Protein AF-J9EXS8-F1 (afdb_monomer)

pLDDT: mean 84.72, std 12.6, range [29.72, 98.44]

Secondary structure (DSSP, 8-state):
--S-TTGGG----TT-TTS-TT-GGG-EETTT-PBP--TT----HHHHS--HHHHHHHHHSTTHHHHHHHHEE--TTSPPPPP--HHHHHHHHHHHHHHHHH----TTSHHHHHHHHHHHHHHHHHHHTTSS-HHHHHHHHHHHHHT----TTHHHHHHHHHHHHHHHGGG--HHHHHHHHHHHHHH--S-----S-TT-HHHHHHHHHHHHHHHHHHHHHGGGHHHHSPPPPHHHHHHHHHHHH--TTT-GGGG-TTT-HHHHHHHHHHHTT-HHHHIIIIIHHHHHHHH--TTGGG-EEE-GGG-EEE----PPPHHHHHTS-HHHHHHHHHHHHHHHHHTTSTTS-SPBPPHHHHHHHHHHHH-TT-HHHHHHHHHHHHHHHHHHHHHTTS-TTS-SHHHHHHHHHHHHHHHT-TT----S---

Foldseek 3Di:
DQDDPPLLVDEDQQPDPPPPLPDLSLAAEQVQCARDDDPDDPDDPSRVHRSLVRLLVLLQHQCSLVSPVSSYDADPVDDGRAAACLVSLLVLLVVLLVVLVVDPDACPPPVNLVRLLSSLLSLLSCPVVVNYDLVSNLVVNLVVLLVDPRQRCLLSVLLSVLLCCLVPVVPQDLVSLQSSLSSCCSRPVDQDDDPDDLPQLQVLLSLLSLLLSVLSVCVVCPPCCPVRYDDDDPNSVVSVCVLVCPACVNDVCLLVCVVRLNSLQNNLSSCLNPVVRNCRRHVVSQLCQFQNDPVQVVVWDQDPPRQTARDHAAARDVSSVSSHHLSSLVVLLCSLLVQLLCLLDPPDDSYRGHNRSLVNNLSSLPPSSNPCSVVSLVVSLVVLVVSVVVCVPPDCVVPCSSVVSNVSSVCCVPPRCPPPPDPPDDD

Nearest PDB structures (foldseek):
  7emf-assembly1_W  TM=8.533E-01  e=6.506E-13  Homo sapiens
  9dze-assembly1_S  TM=2.469E-01  e=1.056E-01  synthetic construct
  6xr1-assembly1_A  TM=2.643E-01  e=5.595E-01  synthetic construct
  8jau-assembly1_A  TM=2.584E-01  e=2.159E+00  Homo sapiens

Radius of gyration: 24.3 Å; Cα contacts (8 Å, |Δi|>4): 505; chains: 1; bounding box: 74×47×70 Å

Organism: Wuchereria bancrofti (NCBI:txid6293)

Solvent-accessible surface area (backbone atoms only — not comparable to full-atom values): 24145 Å² total; per-residue (Å²): 134,96,70,68,84,64,54,85,76,59,73,84,59,63,76,41,91,81,53,57,71,81,49,68,91,61,24,20,37,53,93,62,38,19,56,68,71,78,84,94,62,96,68,62,71,74,55,72,36,60,42,58,67,48,52,47,56,36,53,71,35,72,65,12,62,73,41,46,73,52,31,39,51,73,60,92,92,53,79,84,76,62,48,79,44,34,70,55,53,45,49,55,52,54,49,54,25,48,54,44,66,78,41,90,71,53,74,85,35,67,68,50,42,53,52,50,50,45,48,38,42,39,51,44,51,30,46,78,70,53,25,28,49,67,63,59,36,54,48,56,42,43,61,53,50,74,78,49,87,68,47,83,41,45,45,60,53,44,44,44,52,38,44,49,45,48,67,39,51,92,74,57,46,73,69,48,54,38,52,52,51,52,46,46,54,70,57,54,75,61,90,69,73,93,83,78,66,72,88,42,29,50,64,48,24,37,71,43,32,64,26,24,46,50,47,48,48,40,66,73,44,51,90,53,34,78,80,67,43,78,82,72,54,72,52,49,45,52,47,35,47,55,56,67,60,65,37,65,90,69,42,69,64,60,49,39,54,90,84,29,37,25,60,47,24,40,47,34,45,28,28,48,74,42,56,74,58,27,42,64,60,38,50,51,30,51,48,32,60,21,38,37,45,87,80,50,56,73,49,70,33,79,46,83,95,75,41,42,23,32,61,32,68,67,42,74,54,64,62,41,58,72,36,35,36,67,50,34,47,49,54,56,32,50,55,38,49,47,58,60,55,42,49,75,43,90,89,54,72,89,54,46,72,8,60,5,34,54,52,33,32,49,57,49,22,66,40,87,76,36,77,59,35,53,56,51,54,52,48,50,49,55,55,31,53,57,48,42,69,62,48,77,82,58,64,86,86,72,66,54,48,38,54,53,51,44,49,54,50,52,48,44,54,68,74,67,45,78,85,61,80,74,77,88,76,80,128

Sequence (427 aa):
MVTVIGRSWLYPIAAHISFPVSTPSWKLEVTTTRLHQRAHLPYKSELFAPQSSLLYTLLRQPRGKDTISYVMRQNTNLTPQRLQCDELLHMIILEAMSEMEKTDTRLDDPANQYQWMNITQTVTFSLLHGNASFSRLLKILYESLSETVYRKGRDELMWVILQYVAVYIDRVSNEEMVRVAEIYNLLYSDEQTWSGADTDPLLFVRFLVPAAIWIHFYKKLGNSHTEILPKPSESLWRQIQFLQERTADS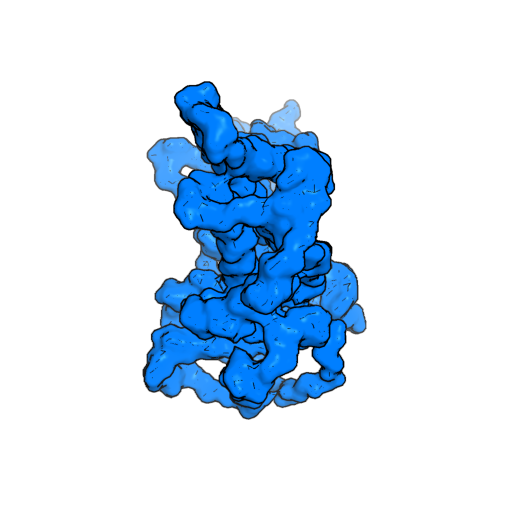DPNIQNVADHNAVLAAVANAYSSDMPNFQKLVLTAVDVFLDGSPEEMNTVWHLPHGIISYSKKTPLPLSLIDSLTFHARNHLFQLCLLKLTAMLSVQQAQKVPSPATIDTLVRLAVTTEFEYGVKQVLALLSSTLASVNKSTNLGPAQQDRSRDLLFVLCDILSYRFISYPFPVGSK

InterPro domains:
  IPR021629 Mediator complex, subunit Med23 [PF11573] (1-417)
  IPR021629 Mediator complex, subunit Med23 [PTHR12691] (1-418)

Structure (mmCIF, N/CA/C/O backbone):
data_AF-J9EXS8-F1
#
_entry.id   AF-J9EXS8-F1
#
loop_
_atom_site.group_PDB
_atom_site.id
_atom_site.type_symbol
_atom_site.label_atom_id
_atom_site.label_alt_id
_atom_site.label_comp_id
_atom_site.label_asym_id
_atom_site.label_entity_id
_atom_site.label_seq_id
_atom_site.pdbx_PDB_ins_code
_atom_site.Cartn_x
_atom_site.Cartn_y
_atom_site.Cartn_z
_atom_site.occupancy
_atom_site.B_iso_or_equiv
_atom_site.auth_seq_id
_atom_site.auth_comp_id
_atom_site.auth_asym_id
_atom_site.auth_atom_id
_atom_site.pdbx_PDB_model_num
ATOM 1 N N . MET A 1 1 ? -47.638 4.359 -1.151 1.00 52.53 1 MET A N 1
ATOM 2 C CA . MET A 1 1 ? -46.591 3.691 -0.348 1.00 52.53 1 MET A CA 1
ATOM 3 C C . MET A 1 1 ? -45.278 4.410 -0.633 1.00 52.53 1 MET A C 1
ATOM 5 O O . MET A 1 1 ? -44.813 4.341 -1.759 1.00 52.53 1 MET A O 1
ATOM 9 N N . VAL A 1 2 ? -44.783 5.241 0.294 1.00 67.50 2 VAL A N 1
ATOM 10 C CA . VAL A 1 2 ? -43.747 6.258 -0.016 1.00 67.50 2 VAL A CA 1
ATOM 11 C C . VAL A 1 2 ? -42.316 5.793 0.305 1.00 67.50 2 VAL A C 1
ATOM 13 O O . VAL A 1 2 ? -41.351 6.470 -0.034 1.00 67.50 2 VAL A O 1
ATOM 16 N N . THR A 1 3 ? -42.155 4.618 0.916 1.00 73.25 3 THR A N 1
ATOM 17 C CA . THR A 1 3 ? -40.849 4.059 1.288 1.00 73.25 3 THR A CA 1
ATOM 18 C C . THR A 1 3 ? -40.757 2.566 0.995 1.00 73.25 3 THR A C 1
ATOM 20 O O . THR A 1 3 ? -41.751 1.841 1.054 1.00 73.25 3 THR A O 1
ATOM 23 N N . VAL A 1 4 ? -39.543 2.112 0.675 1.00 82.00 4 VAL A N 1
ATOM 24 C CA . VAL A 1 4 ? -39.220 0.696 0.457 1.00 82.00 4 VAL A CA 1
ATOM 25 C C . VAL A 1 4 ? -39.200 -0.028 1.806 1.00 82.00 4 VAL A C 1
ATOM 27 O O . VAL A 1 4 ? -38.560 0.437 2.753 1.00 82.00 4 VAL A O 1
ATOM 30 N N . ILE A 1 5 ? -39.898 -1.162 1.902 1.00 84.50 5 ILE A N 1
ATOM 31 C CA . ILE A 1 5 ? -39.883 -2.009 3.103 1.00 84.50 5 ILE A CA 1
ATOM 32 C C . ILE A 1 5 ? -38.457 -2.517 3.337 1.00 84.50 5 ILE A C 1
ATOM 34 O O . ILE A 1 5 ? -37.804 -2.984 2.410 1.00 84.50 5 ILE A O 1
ATOM 38 N N . GLY A 1 6 ? -37.976 -2.410 4.578 1.00 84.19 6 GLY A N 1
ATOM 39 C CA . GLY A 1 6 ? -36.656 -2.911 4.961 1.00 84.19 6 GLY A CA 1
ATOM 40 C C . GLY A 1 6 ? -35.487 -2.132 4.357 1.00 84.19 6 GLY A C 1
ATOM 41 O O . GLY A 1 6 ? -34.387 -2.665 4.303 1.00 84.19 6 GLY A O 1
ATOM 42 N N . ARG A 1 7 ? -35.691 -0.883 3.904 1.00 84.81 7 ARG A N 1
ATOM 43 C CA . ARG A 1 7 ? -34.660 -0.096 3.205 1.00 84.81 7 ARG A CA 1
ATOM 44 C C . ARG A 1 7 ? -33.304 -0.086 3.920 1.00 84.81 7 ARG A C 1
ATOM 46 O O . ARG A 1 7 ? -32.302 -0.232 3.229 1.00 84.81 7 ARG A O 1
ATOM 53 N N . SER A 1 8 ? -33.259 0.057 5.243 1.00 85.00 8 SER A N 1
ATOM 54 C CA . SER A 1 8 ? -32.012 0.095 6.030 1.00 85.00 8 SER A CA 1
ATOM 55 C C . SER A 1 8 ? -31.225 -1.230 6.031 1.00 85.00 8 SER A C 1
ATOM 57 O O . SER A 1 8 ? -30.049 -1.244 6.383 1.00 85.00 8 SER A O 1
ATOM 59 N N . TRP A 1 9 ? -31.858 -2.325 5.600 1.00 86.12 9 TRP A N 1
ATOM 60 C CA . TRP A 1 9 ? -31.307 -3.685 5.528 1.00 86.12 9 TRP A CA 1
ATOM 61 C C . TRP A 1 9 ? -31.034 -4.148 4.094 1.00 86.12 9 TRP A C 1
ATOM 63 O O . TRP A 1 9 ? -30.644 -5.289 3.863 1.00 86.12 9 TRP A O 1
ATOM 73 N N . LEU A 1 10 ? -31.269 -3.276 3.111 1.00 87.94 10 LEU A N 1
ATOM 74 C CA . LEU A 1 10 ? -30.882 -3.522 1.731 1.00 87.94 10 LEU A CA 1
ATOM 75 C C . LEU A 1 10 ? -29.469 -2.989 1.529 1.00 87.94 10 LEU A C 1
ATOM 77 O O . LEU A 1 10 ? -29.200 -1.830 1.852 1.00 87.94 10 LEU A O 1
ATOM 81 N N . TYR A 1 11 ? -28.601 -3.805 0.936 1.00 86.56 11 TYR A N 1
ATOM 82 C CA . TYR A 1 11 ? -27.219 -3.445 0.638 1.00 86.56 11 TYR A CA 1
ATOM 83 C C . TYR A 1 11 ? -26.944 -3.614 -0.853 1.00 86.56 11 TYR A C 1
ATOM 85 O O . TYR A 1 11 ? -27.383 -4.600 -1.449 1.00 86.56 11 TYR A O 1
ATOM 93 N N . PRO A 1 12 ? -26.239 -2.666 -1.482 1.00 85.19 12 PRO A N 1
ATOM 94 C CA . PRO A 1 12 ? -25.846 -2.815 -2.866 1.00 85.19 12 PRO A CA 1
ATOM 95 C C . PRO A 1 12 ? -24.613 -3.715 -3.000 1.00 85.19 12 PRO A C 1
ATOM 97 O O . PRO A 1 12 ? -23.860 -3.921 -2.047 1.00 85.19 12 PRO A O 1
ATOM 100 N N . ILE A 1 13 ? -24.386 -4.192 -4.223 1.00 84.56 13 ILE A N 1
ATOM 101 C CA . ILE A 1 13 ? -23.137 -4.839 -4.629 1.00 84.56 13 ILE A CA 1
ATOM 102 C C . ILE A 1 13 ? -22.303 -3.783 -5.359 1.00 84.56 13 ILE A C 1
ATOM 104 O O . ILE A 1 13 ? -22.636 -3.403 -6.481 1.00 84.56 13 ILE A O 1
ATOM 108 N N . ALA A 1 14 ? -21.240 -3.297 -4.719 1.00 78.88 14 ALA A N 1
ATOM 109 C CA . ALA A 1 14 ? -20.459 -2.141 -5.160 1.00 78.88 14 ALA A CA 1
ATOM 110 C C . ALA A 1 14 ? -19.878 -2.284 -6.576 1.00 78.88 14 ALA A C 1
ATOM 112 O O . ALA A 1 14 ? -19.918 -1.342 -7.361 1.00 78.88 14 ALA A O 1
ATOM 113 N N . ALA A 1 15 ? -19.372 -3.471 -6.914 1.00 72.62 15 ALA A N 1
ATOM 114 C CA . ALA A 1 15 ? -18.732 -3.749 -8.200 1.00 72.62 15 ALA A CA 1
ATOM 115 C C . ALA A 1 15 ? -19.709 -4.188 -9.310 1.00 72.62 15 ALA A C 1
ATOM 117 O O . ALA A 1 15 ? -19.275 -4.524 -10.413 1.00 72.62 15 ALA A O 1
ATOM 118 N N . HIS A 1 16 ? -21.017 -4.240 -9.041 1.00 75.38 16 HIS A N 1
ATOM 119 C CA . HIS A 1 16 ? -21.986 -4.721 -10.020 1.00 75.38 16 HIS A CA 1
ATOM 120 C C . HIS A 1 16 ? -22.267 -3.655 -11.087 1.00 75.38 16 HIS A C 1
ATOM 122 O O . HIS A 1 16 ? -22.577 -2.514 -10.757 1.00 75.38 16 HIS A O 1
ATOM 128 N N . ILE A 1 17 ? -22.247 -4.031 -12.371 1.00 68.31 17 ILE A N 1
ATOM 129 C CA . ILE A 1 17 ? -22.489 -3.115 -13.507 1.00 68.31 17 ILE A CA 1
ATOM 130 C C . ILE A 1 17 ? -23.833 -2.379 -13.424 1.00 68.31 17 ILE A C 1
ATOM 132 O O . ILE A 1 17 ? -23.978 -1.266 -13.920 1.00 68.31 17 ILE A O 1
ATOM 136 N N . SER A 1 18 ? -24.823 -3.000 -12.782 1.00 66.69 18 SER A N 1
ATOM 137 C CA . SER A 1 18 ? -26.149 -2.420 -12.578 1.00 66.69 18 SER A CA 1
ATOM 138 C C . SER A 1 18 ? -26.272 -1.656 -11.268 1.00 66.69 18 SER A C 1
ATOM 140 O O . SER A 1 18 ? -27.392 -1.278 -10.956 1.00 66.69 18 SER A O 1
ATOM 142 N N . PHE A 1 19 ? -25.200 -1.465 -10.486 1.00 69.62 19 PHE A N 1
ATOM 143 C CA . PHE A 1 19 ? -25.187 -0.514 -9.375 1.00 69.62 19 PHE A CA 1
ATOM 144 C C . PHE A 1 19 ? -25.116 0.888 -9.982 1.00 69.62 19 PHE A C 1
ATOM 146 O O . PHE A 1 19 ? -24.036 1.359 -10.347 1.00 69.62 19 PHE A O 1
ATOM 153 N N . PRO A 1 20 ? -26.257 1.569 -10.185 1.00 59.59 20 PRO A N 1
ATOM 154 C CA . PRO A 1 20 ? -26.256 2.794 -10.943 1.00 59.59 20 PRO A CA 1
ATOM 155 C C . PRO A 1 20 ? -25.785 3.859 -9.969 1.00 59.59 20 PRO A C 1
ATOM 157 O O . PRO A 1 20 ? -26.503 4.228 -9.037 1.00 59.59 20 PRO A O 1
ATOM 160 N N . VAL A 1 21 ? -24.581 4.357 -10.219 1.00 60.03 21 VAL A N 1
ATOM 161 C CA . VAL A 1 21 ? -23.970 5.536 -9.596 1.00 60.03 21 VAL A CA 1
ATOM 162 C C . VAL A 1 21 ? -24.960 6.709 -9.439 1.00 60.03 21 VAL A C 1
ATOM 164 O O . VAL A 1 21 ? -24.876 7.504 -8.503 1.00 60.03 21 VAL A O 1
ATOM 167 N N . SER A 1 22 ? -25.937 6.800 -10.343 1.00 59.66 22 SER A N 1
ATOM 168 C CA . SER A 1 22 ? -26.984 7.820 -10.394 1.00 59.66 22 SER A CA 1
ATOM 169 C C . SER A 1 22 ? -28.232 7.527 -9.549 1.00 59.66 22 SER A C 1
ATOM 171 O O . SER A 1 22 ? -29.135 8.364 -9.509 1.00 59.66 22 SER A O 1
ATOM 173 N N . THR A 1 23 ? -28.328 6.383 -8.863 1.00 67.81 23 THR A N 1
ATOM 174 C CA . THR A 1 23 ? -29.556 6.016 -8.140 1.00 67.81 23 THR A CA 1
ATOM 175 C C . THR A 1 23 ? -29.690 6.825 -6.851 1.00 67.81 23 THR A C 1
ATOM 177 O O . THR A 1 23 ? -28.889 6.646 -5.929 1.00 67.81 23 THR A O 1
ATOM 180 N N . PRO A 1 24 ? -30.735 7.661 -6.706 1.00 71.44 24 PRO A N 1
ATOM 181 C CA . PRO A 1 24 ? -30.912 8.497 -5.519 1.00 71.44 24 PRO A CA 1
ATOM 182 C C . PRO A 1 24 ? -31.185 7.667 -4.260 1.00 71.44 24 PRO A C 1
ATOM 184 O O . PRO A 1 24 ? -30.954 8.140 -3.152 1.00 71.44 24 PRO A O 1
ATOM 187 N N . SER A 1 25 ? -31.638 6.420 -4.423 1.00 77.69 25 SER A N 1
ATOM 188 C CA . SER A 1 25 ? -32.016 5.520 -3.335 1.00 77.69 25 SER A CA 1
ATOM 189 C C . SER A 1 25 ? -30.903 5.298 -2.320 1.00 77.69 25 SER A C 1
ATOM 191 O O . SER A 1 25 ? -31.231 5.064 -1.164 1.00 77.69 25 SER A O 1
ATOM 193 N N . TRP A 1 26 ? -29.628 5.375 -2.721 1.00 83.12 26 TRP A N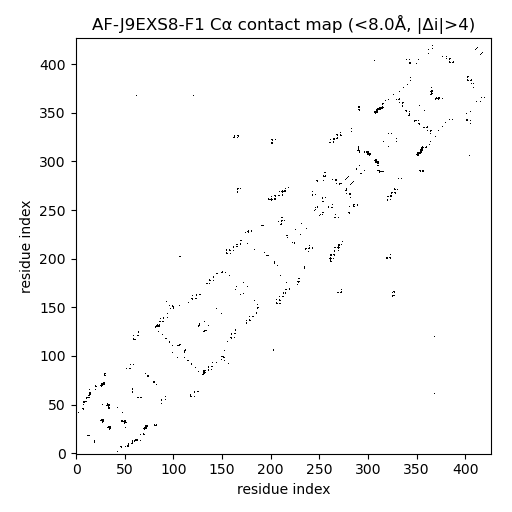 1
ATOM 194 C CA . TRP A 1 26 ? -28.455 5.137 -1.868 1.00 83.12 26 TRP A CA 1
ATOM 195 C C . TRP A 1 26 ? -27.815 6.411 -1.317 1.00 83.12 26 TRP A C 1
ATOM 197 O O . TRP A 1 26 ? -26.837 6.313 -0.589 1.00 83.12 26 TRP A O 1
ATOM 207 N N . LYS A 1 27 ? -28.345 7.597 -1.638 1.00 87.50 27 LYS A N 1
ATOM 208 C CA . LYS A 1 27 ? -27.714 8.861 -1.253 1.00 87.50 27 LYS A CA 1
ATOM 209 C C . LYS A 1 27 ? -27.822 9.117 0.251 1.00 87.50 27 LYS A C 1
ATOM 211 O O . LYS A 1 27 ? -28.923 9.139 0.807 1.00 87.50 27 LYS A O 1
ATOM 216 N N . LEU A 1 28 ? -26.675 9.366 0.874 1.00 88.94 28 LEU A N 1
ATOM 217 C CA . LEU A 1 28 ? -26.533 9.743 2.275 1.00 88.94 28 LEU A CA 1
ATOM 218 C C . LEU A 1 28 ? -26.080 11.197 2.401 1.00 88.94 28 LEU A C 1
ATOM 220 O O . LEU A 1 28 ? -25.254 11.669 1.621 1.00 88.94 28 LEU A O 1
ATOM 224 N N . GLU A 1 29 ? -26.596 11.900 3.403 1.00 88.25 29 GLU A N 1
ATOM 225 C CA . GLU A 1 29 ? -26.088 13.221 3.786 1.00 88.25 29 GLU A CA 1
ATOM 226 C C . GLU A 1 29 ? -24.730 13.071 4.483 1.00 88.25 29 GLU A C 1
ATOM 228 O O . GLU A 1 29 ? -24.632 12.328 5.456 1.00 88.25 29 GLU A O 1
ATOM 233 N N . VAL A 1 30 ? -23.688 13.776 4.030 1.00 86.31 30 VAL A N 1
ATOM 234 C CA . VAL A 1 30 ? -22.303 13.548 4.503 1.00 86.31 30 VAL A CA 1
ATOM 235 C C . VAL A 1 30 ? -22.144 13.763 6.010 1.00 86.31 30 VAL A C 1
ATOM 237 O O . VAL A 1 30 ? -21.474 12.978 6.672 1.00 86.31 30 VAL A O 1
ATOM 240 N N . THR A 1 31 ? -22.785 14.790 6.571 1.00 84.06 31 THR A N 1
ATOM 241 C CA . THR A 1 31 ? -22.640 15.149 7.993 1.00 84.06 31 THR A CA 1
ATOM 242 C C . THR A 1 31 ? -23.355 14.195 8.941 1.00 84.06 31 THR A C 1
ATOM 244 O O . THR A 1 31 ? -22.882 13.957 10.045 1.00 84.06 31 THR A O 1
ATOM 247 N N . THR A 1 32 ? -24.510 13.666 8.539 1.00 87.62 32 THR A N 1
ATOM 248 C CA . THR A 1 32 ? -25.347 12.831 9.417 1.00 87.62 32 THR A CA 1
ATOM 249 C C . THR A 1 32 ? -25.306 11.355 9.050 1.00 87.62 32 THR A C 1
ATOM 251 O O . THR A 1 32 ? -25.743 10.521 9.839 1.00 87.62 32 THR A O 1
ATOM 254 N N . THR A 1 33 ? -24.811 11.022 7.856 1.00 89.44 33 THR A N 1
ATOM 255 C CA . THR A 1 33 ? -24.852 9.696 7.218 1.00 89.44 33 THR A CA 1
ATOM 256 C C . THR A 1 33 ? -26.260 9.093 7.126 1.00 89.44 33 THR A C 1
ATOM 258 O O . THR A 1 33 ? -26.433 7.880 7.022 1.00 89.44 33 THR A O 1
ATOM 261 N N . ARG A 1 34 ? -27.297 9.937 7.164 1.00 89.31 34 ARG A N 1
ATOM 262 C CA . ARG A 1 34 ? -28.707 9.533 7.058 1.00 89.31 34 ARG A CA 1
ATOM 263 C C . ARG A 1 34 ? -29.135 9.460 5.601 1.00 89.31 34 ARG A C 1
ATOM 265 O O . ARG A 1 34 ? -28.599 10.185 4.762 1.00 89.31 34 ARG A O 1
ATOM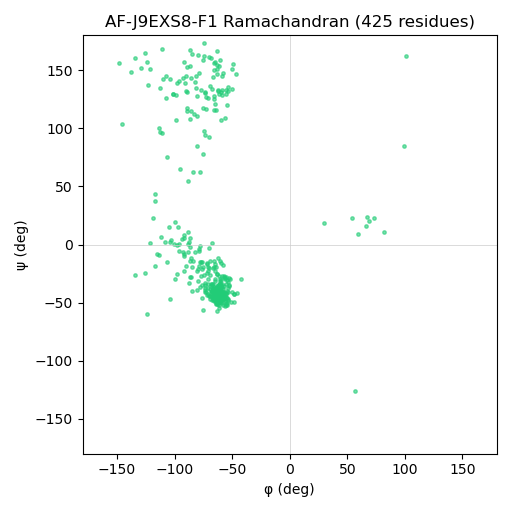 272 N N . LEU A 1 35 ? -30.142 8.633 5.314 1.00 87.00 35 LEU A N 1
ATOM 273 C CA . LEU A 1 35 ? -30.766 8.593 3.990 1.00 87.00 35 LEU A CA 1
ATOM 274 C C . LEU A 1 35 ? -31.350 9.957 3.640 1.00 87.00 35 LEU A C 1
ATOM 276 O O . LEU A 1 35 ? -32.114 10.531 4.419 1.00 87.00 35 LEU A O 1
ATOM 280 N N . HIS A 1 36 ? -31.037 10.438 2.440 1.00 82.38 36 HIS A N 1
ATOM 281 C CA . HIS A 1 36 ? -31.681 11.626 1.911 1.00 82.38 36 HIS A CA 1
ATOM 282 C C . HIS A 1 36 ? -33.174 11.352 1.672 1.00 82.38 36 HIS A C 1
ATOM 284 O O . HIS A 1 36 ? -33.547 10.388 1.001 1.00 82.38 36 HIS A O 1
ATOM 290 N N . GLN A 1 37 ? -34.037 12.209 2.214 1.00 76.25 37 GLN A N 1
ATOM 291 C CA . GLN A 1 37 ? -35.491 12.058 2.156 1.00 76.25 37 GLN A CA 1
ATOM 292 C C . GLN A 1 37 ? -36.162 13.335 1.664 1.00 76.25 37 GLN A C 1
ATOM 294 O O . GLN A 1 37 ? -35.679 14.443 1.894 1.00 76.25 37 GLN A O 1
ATOM 299 N N . ARG A 1 38 ? -37.332 13.181 1.033 1.00 71.94 38 ARG A N 1
ATOM 300 C CA . ARG A 1 38 ? -38.216 14.314 0.726 1.00 71.94 38 ARG A CA 1
ATOM 301 C C . ARG A 1 38 ? -38.879 14.791 2.017 1.00 71.94 38 ARG A C 1
ATOM 303 O O . ARG A 1 38 ? -39.406 13.963 2.756 1.00 71.94 38 ARG A O 1
ATOM 310 N N . ALA A 1 39 ? -38.847 16.094 2.280 1.00 67.12 39 ALA A N 1
ATOM 311 C CA . ALA A 1 39 ? -39.331 16.678 3.529 1.00 67.12 39 ALA A CA 1
ATOM 312 C C . ALA A 1 39 ? -40.841 16.434 3.776 1.00 67.12 39 ALA A C 1
ATOM 314 O O . ALA A 1 39 ? -41.617 16.303 2.832 1.00 67.12 39 ALA A O 1
ATOM 315 N N . HIS A 1 40 ? -41.235 16.429 5.059 1.00 70.12 40 HIS A N 1
ATOM 316 C CA . HIS A 1 40 ? -42.623 16.465 5.565 1.00 70.12 40 HIS A CA 1
ATOM 317 C C . HIS A 1 40 ? -43.493 15.204 5.435 1.00 70.12 40 HIS A C 1
ATOM 319 O O . HIS A 1 40 ? -44.717 15.299 5.504 1.00 70.12 40 HIS A O 1
ATOM 325 N N . LEU A 1 41 ? -42.897 14.015 5.322 1.00 78.94 41 LEU A N 1
ATOM 326 C CA . LEU A 1 41 ? -43.647 12.760 5.439 1.00 78.94 41 LEU A CA 1
ATOM 327 C C . LEU A 1 41 ? -43.344 12.047 6.768 1.00 78.94 41 LEU A C 1
ATOM 329 O O . LEU A 1 41 ? -42.209 12.109 7.246 1.00 78.94 41 LEU A O 1
ATOM 333 N N . PRO A 1 42 ? -44.333 11.362 7.372 1.00 80.12 42 PRO A N 1
ATOM 334 C CA . PRO A 1 42 ? -44.145 10.603 8.605 1.00 80.12 42 PRO A CA 1
ATOM 335 C C . PRO A 1 42 ? -43.400 9.292 8.310 1.00 80.12 42 PRO A C 1
ATOM 337 O O . PRO A 1 42 ? -43.992 8.220 8.180 1.00 80.12 42 PRO A O 1
ATOM 340 N N . TYR A 1 43 ? -42.084 9.385 8.139 1.00 81.69 43 TYR A N 1
ATOM 341 C CA . TYR A 1 43 ? -41.224 8.227 7.917 1.00 81.69 43 TYR A CA 1
ATOM 342 C C . TYR A 1 43 ? -40.988 7.434 9.207 1.00 81.69 43 TYR A C 1
ATOM 344 O O . TYR A 1 43 ? -41.099 7.955 10.316 1.00 81.69 43 TYR A O 1
ATOM 352 N N . LYS A 1 44 ? -40.611 6.160 9.059 1.00 83.56 44 LYS A N 1
ATOM 353 C CA . LYS A 1 44 ? -40.149 5.338 10.185 1.00 83.56 44 LYS A CA 1
ATOM 354 C C . LYS A 1 44 ? -38.862 5.918 10.785 1.00 83.56 44 LYS A C 1
ATOM 356 O O . LYS A 1 44 ? -38.009 6.409 10.046 1.00 83.56 44 LYS A O 1
ATOM 361 N N . SER A 1 45 ? -38.694 5.778 12.101 1.00 85.44 45 SER A N 1
ATOM 362 C CA . SER A 1 45 ? -37.510 6.232 12.851 1.00 85.44 45 SER A CA 1
ATOM 363 C C . SER A 1 45 ? -36.191 5.695 12.283 1.00 85.44 45 SER A C 1
ATOM 365 O O . SER A 1 45 ? -35.217 6.438 12.203 1.00 85.44 45 SER A O 1
ATOM 367 N N . GLU A 1 46 ? -36.180 4.448 11.803 1.00 84.75 46 GLU A N 1
ATOM 368 C CA . GLU A 1 46 ? -35.024 3.793 11.166 1.00 84.75 46 GLU A CA 1
ATOM 369 C C . GLU A 1 46 ? -34.436 4.584 9.990 1.00 84.75 46 GLU A C 1
ATOM 371 O O . GLU A 1 46 ? -33.238 4.512 9.726 1.00 84.75 46 GLU A O 1
ATOM 376 N N . LEU A 1 47 ? -35.265 5.345 9.271 1.00 82.25 47 LEU A N 1
ATOM 377 C CA . LEU A 1 47 ? -34.823 6.129 8.121 1.00 82.25 47 LEU A CA 1
ATOM 378 C C . LEU A 1 47 ? -34.147 7.443 8.554 1.00 82.25 47 LEU A C 1
ATOM 380 O O . LEU A 1 47 ? -33.367 8.015 7.794 1.00 82.25 47 LEU A O 1
ATOM 384 N N . PHE A 1 48 ? -34.414 7.912 9.777 1.00 84.62 48 PHE A N 1
ATOM 385 C CA . PHE A 1 48 ? -33.747 9.065 10.389 1.00 84.62 48 PHE A CA 1
ATOM 386 C C . PHE A 1 48 ? -32.465 8.688 11.141 1.00 84.62 48 PHE A C 1
ATOM 388 O O . PHE A 1 48 ? -31.747 9.580 11.593 1.00 84.62 48 PHE A O 1
ATOM 395 N N . ALA A 1 49 ? -32.164 7.396 11.280 1.00 89.00 49 ALA A N 1
ATOM 396 C CA . ALA A 1 49 ? -30.927 6.932 11.887 1.00 89.00 49 ALA A CA 1
ATOM 397 C C . ALA A 1 49 ? -29.742 7.025 10.898 1.00 89.00 49 ALA A C 1
ATOM 399 O O . ALA A 1 49 ? -29.934 6.859 9.684 1.00 89.00 49 ALA A O 1
ATOM 400 N N . PRO A 1 50 ? -28.515 7.278 11.391 1.00 90.56 50 PRO A N 1
ATOM 401 C CA . PRO A 1 50 ? -27.285 7.078 10.625 1.00 90.56 50 PRO A CA 1
ATOM 402 C C . PRO A 1 50 ? -27.240 5.684 9.986 1.00 90.56 50 PRO A C 1
ATOM 404 O O . PRO A 1 50 ? -27.534 4.685 10.641 1.00 90.56 50 PRO A O 1
ATOM 407 N N . GLN A 1 51 ? -26.876 5.597 8.707 1.00 91.25 51 GLN A N 1
ATOM 408 C CA . GLN A 1 51 ? -26.838 4.332 7.964 1.00 91.25 51 GLN A CA 1
ATOM 409 C C . GLN A 1 51 ? -25.479 3.634 8.100 1.00 91.25 51 GLN A C 1
ATOM 411 O O . GLN A 1 51 ? -24.831 3.297 7.105 1.00 91.25 51 GLN A O 1
ATOM 416 N N . SER A 1 52 ? -25.045 3.408 9.340 1.00 90.50 52 SER A N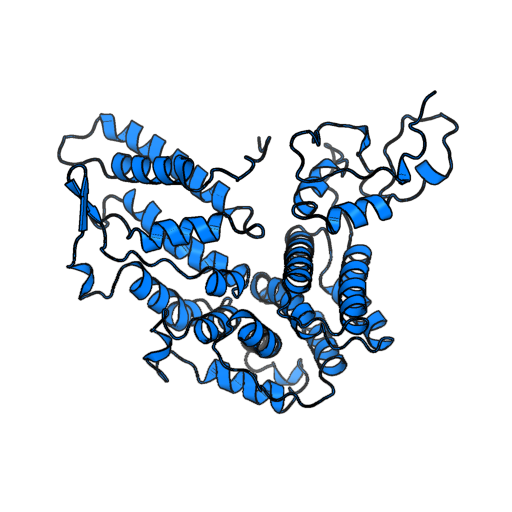 1
ATOM 417 C CA . SER A 1 52 ? -23.732 2.828 9.642 1.00 90.50 52 SER A CA 1
ATOM 418 C C . SER A 1 52 ? -23.567 1.429 9.051 1.00 90.50 52 SER A C 1
ATOM 420 O O . SER A 1 52 ? -22.520 1.144 8.483 1.00 90.50 52 SER A O 1
ATOM 422 N N . SER A 1 53 ? -24.608 0.585 9.087 1.00 91.00 53 SER A N 1
ATOM 423 C CA . SER A 1 53 ? -24.565 -0.763 8.495 1.00 91.00 53 SER A CA 1
ATOM 424 C C . SER A 1 53 ? -24.338 -0.726 6.985 1.00 91.00 53 SER A C 1
ATOM 426 O O . SER A 1 53 ? -23.548 -1.505 6.471 1.00 91.00 53 SER A O 1
ATOM 428 N N . LEU A 1 54 ? -24.974 0.209 6.270 1.00 90.50 54 LEU A N 1
ATOM 429 C CA . LEU A 1 54 ? -24.762 0.372 4.830 1.00 90.50 54 LEU A CA 1
ATOM 430 C C . LEU A 1 54 ? -23.315 0.773 4.527 1.00 90.50 54 LEU A C 1
ATOM 432 O O . LEU A 1 54 ? -22.687 0.177 3.655 1.00 90.50 54 LEU A O 1
ATOM 436 N N . LEU A 1 55 ? -22.789 1.768 5.245 1.00 91.19 55 LEU A N 1
ATOM 437 C CA . LEU A 1 55 ? -21.410 2.226 5.069 1.00 91.19 55 LEU A CA 1
ATOM 438 C C . LEU A 1 55 ? -20.397 1.138 5.420 1.00 91.19 55 LEU A C 1
ATOM 440 O O . LEU A 1 55 ? -19.454 0.922 4.668 1.00 91.19 55 LEU A O 1
ATOM 444 N N . TYR A 1 56 ? -20.625 0.425 6.518 1.00 92.50 56 TYR A N 1
ATOM 445 C CA . TYR A 1 56 ? -19.822 -0.715 6.937 1.00 92.50 56 TYR A CA 1
ATOM 446 C C . TYR A 1 56 ? -19.807 -1.814 5.863 1.00 92.50 56 TYR A C 1
ATOM 448 O O . TYR A 1 56 ? -18.735 -2.241 5.435 1.00 92.50 56 TYR A O 1
ATOM 456 N N . THR A 1 57 ? -20.976 -2.226 5.358 1.00 91.25 57 THR A N 1
ATOM 457 C CA . THR A 1 57 ? -21.071 -3.255 4.313 1.00 91.25 57 THR A CA 1
ATOM 458 C C . THR A 1 57 ? -20.381 -2.816 3.026 1.00 91.25 57 THR A C 1
ATOM 460 O O . THR A 1 57 ? -19.692 -3.621 2.409 1.00 91.25 57 THR A O 1
ATOM 463 N N . LEU A 1 58 ? -20.521 -1.548 2.632 1.00 89.88 58 LEU A N 1
ATOM 464 C CA . LEU A 1 58 ? -19.821 -0.998 1.472 1.00 89.88 58 LEU A CA 1
ATOM 465 C C . LEU A 1 58 ? -18.306 -1.022 1.670 1.00 89.88 58 LEU A C 1
ATOM 467 O O . LEU A 1 58 ? -17.606 -1.559 0.825 1.00 89.88 58 LEU A O 1
ATOM 471 N N . LEU A 1 59 ? -17.793 -0.499 2.785 1.00 91.44 59 LEU A N 1
ATOM 472 C CA . LEU A 1 59 ? -16.354 -0.470 3.075 1.00 91.44 59 LEU A CA 1
ATOM 473 C C . LEU A 1 59 ? -15.732 -1.874 3.120 1.00 91.44 59 LEU A C 1
ATOM 475 O O . LEU A 1 59 ? -14.576 -2.044 2.752 1.00 91.44 59 LEU A O 1
ATOM 479 N N . ARG A 1 60 ? -16.495 -2.895 3.524 1.00 90.88 60 ARG A N 1
ATOM 480 C CA . ARG A 1 60 ? -16.034 -4.291 3.525 1.00 90.88 60 ARG A CA 1
ATOM 481 C C . ARG A 1 60 ? -16.046 -4.968 2.159 1.00 90.88 60 ARG A C 1
ATOM 483 O O . ARG A 1 60 ? -15.438 -6.026 2.022 1.00 90.88 60 ARG A O 1
ATOM 490 N N . GLN A 1 61 ? -16.727 -4.411 1.163 1.00 88.56 61 GLN A N 1
ATOM 491 C CA . GLN A 1 61 ? -16.752 -4.999 -0.172 1.00 88.56 61 GLN A CA 1
ATOM 492 C C . GLN A 1 61 ? -15.499 -4.618 -0.975 1.00 88.56 61 GLN A C 1
ATOM 494 O O . GLN A 1 61 ? -15.056 -3.467 -0.917 1.00 88.56 61 GLN A O 1
ATOM 499 N N . PRO A 1 62 ? -14.986 -5.528 -1.821 1.00 83.50 62 PRO A N 1
ATOM 500 C CA . PRO A 1 62 ? -13.979 -5.187 -2.821 1.00 83.50 62 PRO A CA 1
ATOM 501 C C . PRO A 1 62 ? -14.474 -4.044 -3.703 1.00 83.50 62 PRO A C 1
ATOM 503 O O . PRO A 1 62 ? -15.612 -4.071 -4.177 1.00 83.50 62 PRO A O 1
ATOM 506 N N . ARG A 1 63 ? -13.624 -3.034 -3.925 1.00 79.50 63 ARG A N 1
ATOM 507 C CA . ARG A 1 63 ? -13.972 -1.792 -4.652 1.00 79.50 63 ARG A CA 1
ATOM 508 C C . ARG A 1 63 ? -15.123 -0.986 -4.034 1.00 79.50 63 ARG A C 1
ATOM 510 O O . ARG A 1 63 ? -15.566 0.005 -4.608 1.00 79.50 63 ARG A O 1
ATOM 517 N N . GLY A 1 64 ? -15.580 -1.334 -2.833 1.00 83.75 64 GLY A N 1
ATOM 518 C CA . GLY A 1 64 ? -16.619 -0.591 -2.128 1.00 83.75 64 GLY A CA 1
ATOM 519 C C . GLY A 1 64 ? -16.228 0.854 -1.837 1.00 83.75 64 GLY A C 1
ATOM 520 O O . GLY A 1 64 ? -17.052 1.760 -1.967 1.00 83.75 64 GLY A O 1
ATOM 521 N N . LYS A 1 65 ? -14.938 1.089 -1.576 1.00 82.75 65 LYS A N 1
ATOM 522 C CA . LYS A 1 65 ? -14.334 2.420 -1.438 1.00 82.75 65 LYS A CA 1
ATOM 523 C C . LYS A 1 65 ? -14.618 3.358 -2.624 1.00 82.75 65 LYS A C 1
ATOM 525 O O . LYS A 1 65 ? -14.885 4.541 -2.414 1.00 82.75 65 LYS A O 1
ATOM 530 N N . ASP A 1 66 ? -14.672 2.821 -3.845 1.00 79.75 66 ASP A N 1
ATOM 531 C CA . ASP A 1 66 ? -14.883 3.597 -5.074 1.00 79.75 66 ASP A CA 1
ATOM 532 C C . ASP A 1 66 ? -16.329 4.123 -5.149 1.00 79.75 66 ASP A C 1
ATOM 534 O O . ASP A 1 66 ? -16.611 5.145 -5.774 1.00 79.75 66 ASP A O 1
ATOM 538 N N . THR A 1 67 ? -17.256 3.466 -4.443 1.00 81.12 67 THR A N 1
ATOM 539 C CA . THR A 1 67 ? -18.671 3.853 -4.405 1.00 81.12 67 THR A CA 1
ATOM 540 C C . THR A 1 67 ? -18.997 4.937 -3.384 1.00 81.12 67 THR A C 1
ATOM 542 O O . THR A 1 67 ? -20.065 5.545 -3.472 1.00 81.12 67 THR A O 1
ATOM 545 N N . ILE A 1 68 ? -18.095 5.231 -2.439 1.00 82.56 68 ILE A N 1
ATOM 546 C CA . ILE A 1 68 ? -18.351 6.191 -1.351 1.00 82.56 68 ILE A CA 1
ATOM 547 C C . ILE A 1 68 ? -18.691 7.571 -1.913 1.00 82.56 68 ILE A C 1
ATOM 549 O O . ILE A 1 68 ? -19.647 8.199 -1.464 1.00 82.56 68 ILE A O 1
ATOM 553 N N . SER A 1 69 ? -17.953 8.031 -2.926 1.00 79.19 69 SER A N 1
ATOM 554 C CA . SER A 1 69 ? -18.188 9.327 -3.581 1.00 79.19 69 SER A CA 1
ATOM 555 C C . SER A 1 69 ? -19.585 9.422 -4.212 1.00 79.19 69 SER A C 1
ATOM 557 O O . SER A 1 69 ? -20.181 10.498 -4.260 1.00 79.19 69 SER A O 1
ATOM 559 N N . TYR A 1 70 ? -20.136 8.288 -4.646 1.00 79.50 70 TYR A N 1
ATOM 560 C CA . TYR A 1 70 ? -21.461 8.191 -5.245 1.00 79.50 70 TYR A CA 1
ATOM 561 C C . TYR A 1 70 ? -22.566 8.005 -4.213 1.00 79.50 70 TYR A C 1
ATOM 563 O O . TYR A 1 70 ? -23.665 8.515 -4.404 1.00 79.50 70 TYR A O 1
ATOM 571 N N . VAL A 1 71 ? -22.300 7.321 -3.108 1.00 85.38 71 VAL A N 1
ATOM 572 C CA . VAL A 1 71 ? -23.253 7.167 -2.002 1.00 85.38 71 VAL A CA 1
ATOM 573 C C . VAL A 1 71 ? -23.371 8.473 -1.218 1.00 85.38 71 VAL A C 1
ATOM 575 O O . VAL A 1 71 ? -24.457 8.841 -0.783 1.00 85.38 71 VAL A O 1
ATOM 578 N N . MET A 1 72 ? -22.292 9.242 -1.115 1.00 86.62 72 MET A N 1
ATOM 579 C CA . MET A 1 72 ? -22.291 10.522 -0.419 1.00 86.62 72 MET A CA 1
ATOM 580 C C . MET A 1 72 ? -22.864 11.652 -1.272 1.00 86.62 72 MET A C 1
ATOM 582 O O . MET A 1 72 ? -22.454 11.904 -2.407 1.00 86.62 72 MET A O 1
ATOM 586 N N . ARG A 1 73 ? -23.838 12.371 -0.715 1.00 82.69 73 ARG A N 1
ATOM 587 C CA . ARG A 1 73 ? -24.415 13.559 -1.336 1.00 82.69 73 ARG A CA 1
ATOM 588 C C . ARG A 1 73 ? -23.540 14.773 -1.034 1.00 82.69 73 ARG A C 1
ATOM 590 O O . ARG A 1 73 ? -23.483 15.239 0.096 1.00 82.69 73 ARG A O 1
ATOM 597 N N . GLN A 1 74 ? -22.897 15.303 -2.066 1.00 77.38 74 GLN A N 1
ATOM 598 C CA . GLN A 1 74 ? -22.152 16.558 -1.988 1.00 77.38 74 GLN A CA 1
ATOM 599 C C . GLN A 1 74 ? -23.086 17.751 -2.222 1.00 77.38 74 GLN A C 1
ATOM 601 O O . GLN A 1 74 ? -23.989 17.687 -3.060 1.00 77.38 74 GLN A O 1
ATOM 606 N N . ASN A 1 75 ? -22.854 18.851 -1.506 1.00 68.69 75 ASN A N 1
ATOM 607 C CA . ASN A 1 75 ? -23.476 20.134 -1.815 1.00 68.69 75 ASN A CA 1
ATOM 608 C C . ASN A 1 75 ? -22.579 20.882 -2.810 1.00 68.69 75 ASN A C 1
ATOM 610 O O . ASN A 1 75 ? -21.443 21.205 -2.484 1.00 68.69 75 ASN A O 1
ATOM 614 N N . THR A 1 76 ? -23.081 21.159 -4.015 1.00 66.56 76 THR A N 1
ATOM 615 C CA . THR A 1 76 ? -22.304 21.762 -5.115 1.00 66.56 76 THR A CA 1
ATOM 616 C C . THR A 1 76 ? -21.815 23.182 -4.830 1.00 66.56 76 THR A C 1
ATOM 618 O O . THR A 1 76 ? -20.922 23.657 -5.522 1.00 66.56 76 THR A O 1
ATOM 621 N N . ASN A 1 77 ? -22.388 23.858 -3.830 1.00 63.81 77 ASN A N 1
ATOM 622 C CA . ASN A 1 77 ? -22.109 25.264 -3.525 1.00 63.81 77 ASN A CA 1
ATOM 623 C C . ASN A 1 77 ? -21.132 25.452 -2.350 1.00 63.81 77 ASN A C 1
ATOM 625 O O . ASN A 1 77 ? -20.859 26.584 -1.960 1.00 63.81 77 ASN A O 1
ATOM 629 N N . LEU A 1 78 ? -20.640 24.363 -1.754 1.00 68.31 78 LEU A N 1
ATOM 630 C CA . LEU A 1 78 ? -19.742 24.381 -0.599 1.00 68.31 78 LEU A CA 1
ATOM 631 C C . LEU A 1 78 ? -18.480 23.572 -0.893 1.00 68.31 78 LEU A C 1
ATOM 633 O O . LEU A 1 78 ? -18.431 22.779 -1.834 1.00 68.31 78 LEU A O 1
ATOM 637 N N . THR A 1 79 ? -17.455 23.762 -0.063 1.00 70.81 79 THR A N 1
ATOM 638 C CA . THR A 1 79 ? -16.273 22.899 -0.076 1.00 70.81 79 THR A CA 1
ATOM 639 C C . THR A 1 79 ? -16.696 21.429 0.063 1.00 70.81 79 THR A C 1
ATOM 641 O O . THR A 1 79 ? -17.563 21.127 0.892 1.00 70.81 79 THR A O 1
ATOM 644 N N . PRO A 1 80 ? -16.119 20.508 -0.738 1.00 71.62 80 PRO A N 1
ATOM 645 C CA . PRO A 1 80 ? -16.479 19.096 -0.692 1.00 71.62 80 PRO A CA 1
ATOM 646 C C . PRO A 1 80 ? -16.344 18.552 0.728 1.00 71.62 80 PRO A C 1
ATOM 648 O O . PRO A 1 80 ? -15.260 18.584 1.316 1.00 71.62 80 PRO A O 1
ATOM 651 N N . GLN A 1 81 ? -17.445 18.056 1.283 1.00 76.25 81 GLN A N 1
ATOM 652 C CA . GLN A 1 81 ? -17.446 17.479 2.619 1.00 76.25 81 GLN A CA 1
ATOM 653 C C . GLN A 1 81 ? -16.930 16.044 2.537 1.00 76.25 81 GLN A C 1
ATOM 655 O O . GLN A 1 81 ? -17.331 15.271 1.660 1.00 76.25 81 GLN A O 1
ATOM 660 N N . ARG A 1 82 ? -16.031 15.680 3.451 1.00 81.12 82 ARG A N 1
ATOM 661 C CA . ARG A 1 82 ? -15.480 14.327 3.547 1.00 81.12 82 ARG A CA 1
ATOM 662 C C . ARG A 1 82 ? -16.246 13.531 4.593 1.00 81.12 82 ARG A C 1
ATOM 664 O O . ARG A 1 82 ? -16.588 14.061 5.649 1.00 81.12 82 ARG A O 1
ATOM 671 N N . LEU A 1 83 ? -16.489 12.258 4.292 1.00 86.00 83 LEU A N 1
ATOM 672 C CA . LEU A 1 83 ? -16.922 11.293 5.300 1.00 86.00 83 LEU A CA 1
ATOM 673 C C . LEU A 1 83 ? -15.865 11.235 6.409 1.00 86.00 83 LEU A C 1
ATOM 675 O O . LEU A 1 83 ? -14.690 11.398 6.120 1.00 86.00 83 LEU A O 1
ATOM 679 N N . GLN A 1 84 ? -16.266 10.999 7.652 1.00 88.62 84 GLN A N 1
ATOM 680 C CA . GLN A 1 84 ? -15.349 10.645 8.737 1.00 88.62 84 GLN A CA 1
ATOM 681 C C . GLN A 1 84 ? -15.657 9.198 9.125 1.00 88.62 84 GLN A C 1
ATOM 683 O O . GLN A 1 84 ? -16.647 8.939 9.806 1.00 88.62 84 GLN A O 1
ATOM 688 N N . CYS A 1 85 ? -14.891 8.248 8.587 1.00 93.00 85 CYS A N 1
ATOM 689 C CA . CYS A 1 85 ? -15.138 6.809 8.746 1.00 93.00 85 CYS A CA 1
ATOM 690 C C . CYS A 1 85 ? -14.187 6.120 9.731 1.00 93.00 85 CYS A C 1
ATOM 692 O O . CYS A 1 85 ? -14.152 4.894 9.765 1.00 93.00 85 CYS A O 1
ATOM 694 N N . ASP A 1 86 ? -13.463 6.881 10.555 1.00 94.75 86 ASP A N 1
ATOM 695 C CA . ASP A 1 86 ? -12.466 6.388 11.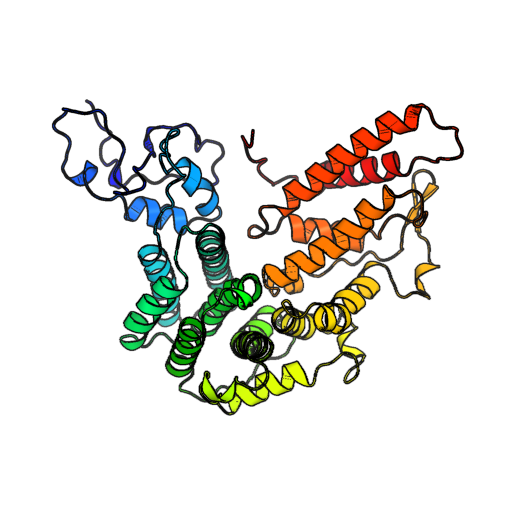514 1.00 94.75 86 ASP A CA 1
ATOM 696 C C . ASP A 1 86 ? -12.998 5.228 12.366 1.00 94.75 86 ASP A C 1
ATOM 698 O O . ASP A 1 86 ? -12.382 4.169 12.430 1.00 94.75 86 ASP A O 1
ATOM 702 N N . GLU A 1 87 ? -14.185 5.398 12.953 1.00 94.50 87 GLU A N 1
ATOM 703 C CA . GLU A 1 87 ? -14.829 4.390 13.806 1.00 94.50 87 GLU A CA 1
ATOM 704 C C . GLU A 1 87 ? -15.212 3.122 13.033 1.00 94.50 87 GLU A C 1
ATOM 706 O O . GLU A 1 87 ? -15.076 2.017 13.554 1.00 94.50 87 GLU A O 1
ATOM 711 N N . LEU A 1 88 ? -15.645 3.255 11.773 1.00 95.56 88 LEU A N 1
ATOM 712 C CA . LEU A 1 88 ? -15.968 2.105 10.925 1.00 95.56 88 LEU A CA 1
ATOM 713 C C . LEU A 1 88 ? -14.704 1.336 10.535 1.00 95.56 88 LEU A C 1
ATOM 715 O O . LEU A 1 88 ? -14.701 0.110 10.603 1.00 95.56 88 LEU A O 1
ATOM 719 N N . LEU A 1 89 ? -13.632 2.040 10.153 1.00 97.12 89 LEU A N 1
ATOM 720 C CA . LEU A 1 89 ? -12.347 1.419 9.820 1.00 97.12 89 LEU A CA 1
ATOM 721 C C . LEU A 1 89 ? -11.764 0.691 11.029 1.00 97.12 89 LEU A C 1
ATOM 723 O O . LEU A 1 89 ? -11.342 -0.454 10.912 1.00 97.12 89 LEU A O 1
ATOM 727 N N . HIS A 1 90 ? -11.807 1.335 12.192 1.00 96.88 90 HIS A N 1
ATOM 728 C CA . HIS A 1 90 ? -11.425 0.744 13.464 1.00 96.88 90 HIS A CA 1
ATOM 729 C C . HIS A 1 90 ? -12.189 -0.555 13.756 1.00 96.88 90 HIS A C 1
ATOM 731 O O . HIS A 1 90 ? -11.560 -1.577 14.023 1.00 96.88 90 HIS A O 1
ATOM 737 N N . MET A 1 91 ? -13.524 -0.548 13.640 1.00 96.38 91 MET A N 1
ATOM 738 C CA . MET A 1 91 ? -14.326 -1.760 13.843 1.00 96.38 91 MET A CA 1
ATOM 739 C C . MET A 1 91 ? -13.964 -2.869 12.852 1.00 96.38 91 MET A C 1
ATOM 741 O O . MET A 1 91 ? -13.814 -4.014 13.260 1.00 96.38 91 MET A O 1
ATOM 745 N N . ILE A 1 92 ? -13.787 -2.539 11.568 1.00 97.00 92 ILE A N 1
ATOM 746 C CA . ILE A 1 92 ? -13.418 -3.515 10.531 1.00 97.00 92 ILE A CA 1
ATOM 747 C C . ILE A 1 92 ? -12.059 -4.164 10.841 1.00 97.00 92 ILE A C 1
ATOM 749 O O . ILE A 1 92 ? -11.916 -5.378 10.694 1.00 97.00 92 ILE A O 1
ATOM 753 N N . ILE A 1 93 ? -11.075 -3.371 11.279 1.00 97.69 93 ILE A N 1
ATOM 754 C CA . ILE A 1 93 ? -9.748 -3.862 11.673 1.00 97.69 93 ILE A CA 1
ATOM 755 C C . ILE A 1 93 ? -9.860 -4.784 12.891 1.00 97.69 93 ILE A C 1
ATOM 757 O O . ILE A 1 93 ? -9.357 -5.906 12.853 1.00 97.69 93 ILE A O 1
ATOM 761 N N . LEU A 1 94 ? -10.535 -4.345 13.959 1.00 96.88 94 LEU A N 1
ATOM 762 C CA . LEU A 1 94 ? -10.668 -5.149 15.176 1.00 96.88 94 LEU A CA 1
ATOM 763 C C . LEU A 1 94 ? -11.444 -6.443 14.952 1.00 96.88 94 LEU A C 1
ATOM 765 O O . LEU A 1 94 ? -11.090 -7.465 15.530 1.00 96.88 94 LEU A O 1
ATOM 769 N N . GLU A 1 95 ? -12.487 -6.419 14.126 1.00 95.50 95 GLU A N 1
ATOM 770 C CA . GLU A 1 95 ? -13.233 -7.623 13.769 1.00 95.50 95 GLU A CA 1
ATOM 771 C C . GLU A 1 95 ? -12.337 -8.609 13.019 1.00 95.50 95 GLU A C 1
ATOM 773 O O . GLU A 1 95 ? -12.319 -9.783 13.367 1.00 95.50 95 GLU A O 1
ATOM 778 N N . ALA A 1 96 ? -11.528 -8.142 12.062 1.00 95.25 96 ALA A N 1
ATOM 779 C CA . ALA A 1 96 ? -10.575 -9.002 11.361 1.00 95.25 96 ALA A CA 1
ATOM 780 C C . ALA A 1 96 ? -9.542 -9.621 12.312 1.00 95.25 96 ALA A C 1
ATOM 782 O O . ALA A 1 96 ? -9.290 -10.823 12.247 1.00 95.25 96 ALA A O 1
ATOM 783 N N . MET A 1 97 ? -8.996 -8.833 13.244 1.00 95.38 97 MET A N 1
ATOM 784 C CA . MET A 1 97 ? -8.094 -9.358 14.272 1.00 95.38 97 MET A CA 1
ATOM 785 C C . MET A 1 97 ? -8.800 -10.357 15.203 1.00 95.38 97 MET A C 1
ATOM 787 O O . MET A 1 97 ? -8.224 -11.386 15.540 1.00 95.38 97 MET A O 1
ATOM 791 N N . SER A 1 98 ? -10.053 -10.093 15.582 1.00 94.94 98 SER A N 1
ATOM 792 C CA . SER A 1 98 ? -10.867 -10.981 16.421 1.00 94.94 98 SER A CA 1
ATOM 793 C C . SER A 1 98 ? -11.175 -12.316 15.735 1.00 94.94 98 SER A C 1
ATOM 795 O O . SER A 1 98 ? -11.067 -13.367 16.361 1.00 94.94 98 SER A O 1
ATOM 797 N N . GLU A 1 99 ? -11.536 -12.304 14.449 1.00 92.44 99 GLU A N 1
ATOM 798 C CA . GLU A 1 99 ? -11.810 -13.522 13.672 1.00 92.44 99 GLU A CA 1
ATOM 799 C C . GLU A 1 99 ? -10.566 -14.405 13.529 1.00 92.44 99 GLU A C 1
ATOM 801 O O . GLU A 1 99 ? -10.648 -15.631 13.650 1.00 92.44 99 GLU A O 1
ATOM 806 N N . MET A 1 100 ? -9.396 -13.787 13.368 1.00 91.44 100 MET A N 1
ATOM 807 C CA . MET A 1 100 ? -8.128 -14.509 13.384 1.00 91.44 100 MET A CA 1
ATOM 808 C C . MET A 1 100 ? -7.854 -15.190 14.727 1.00 91.44 100 MET A C 1
ATOM 810 O O . MET A 1 100 ? -7.301 -16.285 14.746 1.00 91.44 100 MET A O 1
ATOM 814 N N . GLU A 1 101 ? -8.257 -14.596 15.855 1.00 91.56 101 GLU A N 1
ATOM 815 C CA . GLU A 1 101 ? -8.120 -15.259 17.159 1.00 91.56 101 GLU A CA 1
ATOM 816 C C . GLU A 1 101 ? -8.992 -16.502 17.288 1.00 91.56 101 GLU A C 1
ATOM 818 O O . GLU A 1 101 ? -8.539 -17.512 17.830 1.00 91.56 101 GLU A O 1
ATOM 823 N N . LYS A 1 102 ? -10.213 -16.448 16.750 1.00 91.25 102 LYS A N 1
ATOM 824 C CA . LYS A 1 102 ? -11.209 -17.528 16.841 1.00 91.25 102 LYS A CA 1
ATOM 825 C C . LYS A 1 102 ? -10.868 -18.750 15.993 1.00 91.25 102 LYS A C 1
ATOM 827 O O . LYS A 1 102 ? -11.474 -19.802 16.186 1.00 91.25 102 LYS A O 1
ATOM 832 N N . THR A 1 103 ? -9.954 -18.609 15.040 1.00 86.25 103 THR A N 1
ATOM 833 C CA . THR A 1 103 ? -9.638 -19.637 14.050 1.00 86.25 103 THR A CA 1
ATOM 834 C C . THR A 1 103 ? -8.166 -20.034 14.114 1.00 86.25 103 THR A C 1
ATOM 836 O O . THR A 1 103 ? -7.292 -19.239 14.460 1.00 86.25 103 THR A O 1
ATOM 839 N N . ASP A 1 104 ? -7.876 -21.284 13.756 1.00 83.12 104 ASP A N 1
ATOM 840 C CA . ASP A 1 104 ? -6.501 -21.770 13.561 1.00 83.12 104 ASP A CA 1
ATOM 841 C C . ASP A 1 104 ? -6.040 -21.619 12.102 1.00 83.12 104 ASP A C 1
ATOM 843 O O . ASP A 1 104 ? -4.980 -22.112 11.714 1.00 83.12 104 ASP A O 1
ATOM 847 N N . THR A 1 105 ? -6.835 -20.934 11.271 1.00 82.25 105 THR A N 1
ATOM 848 C CA . THR A 1 105 ? -6.433 -20.591 9.907 1.00 82.25 105 THR A CA 1
ATOM 849 C C . THR A 1 105 ? -5.200 -19.708 9.958 1.00 82.25 105 THR A C 1
ATOM 851 O O . THR A 1 105 ? -5.165 -18.706 10.676 1.00 82.25 105 THR A O 1
ATOM 854 N N . ARG A 1 106 ? -4.180 -20.087 9.195 1.00 78.44 106 ARG A N 1
ATOM 855 C CA . ARG A 1 106 ? -2.920 -19.355 9.165 1.00 78.44 106 ARG A CA 1
ATOM 856 C C . ARG A 1 106 ? -3.089 -18.002 8.466 1.00 78.44 106 ARG A C 1
ATOM 858 O O . ARG A 1 106 ? -4.035 -17.793 7.708 1.00 78.44 106 ARG A O 1
ATOM 865 N N . LEU A 1 107 ? -2.147 -17.090 8.703 1.00 76.31 107 LEU A N 1
ATOM 866 C CA . LEU A 1 107 ? -2.086 -15.782 8.034 1.00 76.31 107 LEU A CA 1
ATOM 867 C C . LEU A 1 107 ? -2.015 -15.904 6.504 1.00 76.31 107 LEU A C 1
ATOM 869 O O . LEU A 1 107 ? -2.605 -15.097 5.795 1.00 76.31 107 LEU A O 1
ATOM 873 N N . ASP A 1 108 ? -1.320 -16.927 6.007 1.00 77.25 108 ASP A N 1
ATOM 874 C CA . ASP A 1 108 ? -1.156 -17.222 4.584 1.00 77.25 108 ASP A CA 1
ATOM 875 C C . ASP A 1 108 ? -2.378 -17.891 3.937 1.00 77.25 108 ASP A C 1
ATOM 877 O O . ASP A 1 108 ? -2.376 -18.128 2.730 1.00 77.25 108 ASP A O 1
ATOM 881 N N . ASP A 1 109 ? -3.439 -18.166 4.701 1.00 86.50 109 ASP A N 1
ATOM 882 C CA . ASP A 1 109 ? -4.674 -18.692 4.131 1.00 86.50 109 ASP A CA 1
ATOM 883 C C . ASP A 1 109 ? -5.296 -17.680 3.143 1.00 86.50 109 ASP A C 1
ATOM 885 O O . ASP A 1 109 ? -5.433 -16.497 3.483 1.00 86.50 109 ASP A O 1
ATOM 889 N N . PRO A 1 110 ? -5.722 -18.112 1.939 1.00 85.62 110 PRO A N 1
ATOM 890 C CA . PRO A 1 110 ? -6.290 -17.218 0.934 1.00 85.62 110 PRO A CA 1
ATOM 891 C C . PRO A 1 110 ? -7.466 -16.368 1.431 1.00 85.62 110 PRO A C 1
ATOM 893 O O . PRO A 1 110 ? -7.630 -15.237 0.971 1.00 85.62 110 PRO A O 1
ATOM 896 N N . ALA A 1 111 ? -8.285 -16.868 2.365 1.00 86.50 111 ALA A N 1
ATOM 897 C CA . ALA A 1 111 ? -9.400 -16.104 2.919 1.00 86.50 111 ALA A CA 1
ATOM 898 C C . ALA A 1 111 ? -8.908 -14.946 3.802 1.00 86.50 111 ALA A C 1
ATOM 900 O O . ALA A 1 111 ? -9.382 -13.814 3.654 1.00 86.50 111 ALA A O 1
ATOM 901 N N . ASN A 1 112 ? -7.917 -15.208 4.659 1.00 87.44 112 ASN A N 1
ATOM 902 C CA . ASN A 1 112 ? -7.297 -14.194 5.513 1.00 87.44 112 ASN A CA 1
ATOM 903 C C . ASN A 1 112 ? -6.546 -13.156 4.677 1.00 87.44 112 ASN A C 1
ATOM 905 O O . ASN A 1 112 ? -6.752 -11.955 4.865 1.00 87.44 112 ASN A O 1
ATOM 909 N N . GLN A 1 113 ? -5.750 -13.602 3.700 1.00 87.25 113 GLN A N 1
ATOM 910 C CA . GLN A 1 113 ? -5.044 -12.706 2.782 1.00 87.25 113 GLN A CA 1
ATOM 911 C C . GLN A 1 113 ? -6.015 -11.802 2.023 1.00 87.25 113 GLN A C 1
ATOM 913 O O . GLN A 1 113 ? -5.805 -10.594 1.935 1.00 87.25 113 GLN A O 1
ATOM 918 N N . TYR A 1 114 ? -7.111 -12.361 1.507 1.00 88.19 114 TYR A N 1
ATOM 919 C CA . TYR A 1 114 ? -8.115 -11.589 0.786 1.00 88.19 114 TYR A CA 1
ATOM 920 C C . TYR A 1 114 ? -8.786 -10.531 1.671 1.00 88.19 114 TYR A C 1
ATOM 922 O O . TYR A 1 114 ? -8.952 -9.380 1.252 1.00 88.19 114 TYR A O 1
ATOM 930 N N . GLN A 1 115 ? -9.149 -10.898 2.904 1.00 91.12 115 GLN A N 1
ATOM 931 C CA . GLN A 1 115 ? -9.746 -9.974 3.863 1.00 91.12 115 GLN A CA 1
ATOM 932 C C . GLN A 1 115 ? -8.785 -8.836 4.214 1.00 91.12 115 GLN A C 1
ATOM 934 O O . GLN A 1 115 ? -9.163 -7.668 4.097 1.00 91.12 115 GLN A O 1
ATOM 939 N N . TRP A 1 116 ? -7.550 -9.156 4.602 1.00 93.19 116 TRP A N 1
ATOM 940 C CA . TRP A 1 116 ? -6.559 -8.154 4.986 1.00 93.19 116 TRP A CA 1
ATOM 941 C C . TRP A 1 116 ? -6.133 -7.278 3.823 1.00 93.19 116 TRP A C 1
ATOM 943 O O . TRP A 1 116 ? -6.079 -6.063 3.993 1.00 93.19 116 TRP A O 1
ATOM 953 N N . MET A 1 117 ? -5.973 -7.847 2.625 1.00 90.62 117 MET A N 1
ATOM 954 C CA . MET A 1 117 ? -5.746 -7.067 1.415 1.00 90.62 117 MET A CA 1
ATOM 955 C C . MET A 1 117 ? -6.858 -6.031 1.245 1.00 90.62 117 MET A C 1
ATOM 957 O O . MET A 1 117 ? -6.555 -4.844 1.167 1.00 90.62 117 MET A O 1
ATOM 961 N N . ASN A 1 118 ? -8.138 -6.426 1.291 1.00 91.25 118 ASN A N 1
ATOM 962 C CA . ASN A 1 118 ? -9.253 -5.482 1.159 1.00 91.25 118 ASN A CA 1
ATOM 963 C C . ASN A 1 118 ? -9.264 -4.392 2.252 1.00 91.25 118 ASN A C 1
ATOM 965 O O . ASN A 1 118 ? -9.533 -3.219 1.961 1.00 91.25 118 ASN A O 1
ATOM 969 N N . ILE A 1 119 ? -8.948 -4.757 3.499 1.00 95.06 119 ILE A N 1
ATOM 970 C CA . ILE A 1 119 ? -8.824 -3.812 4.620 1.00 95.06 119 ILE A CA 1
ATOM 971 C C . ILE A 1 119 ? -7.712 -2.805 4.338 1.00 95.06 119 ILE A C 1
ATOM 973 O O . ILE A 1 119 ? -7.953 -1.600 4.421 1.00 95.06 119 ILE A O 1
ATOM 977 N N . THR A 1 120 ? -6.528 -3.271 3.935 1.00 94.31 120 THR A N 1
ATOM 978 C CA . THR A 1 120 ? -5.393 -2.417 3.581 1.00 94.31 120 THR A CA 1
ATOM 979 C C . THR A 1 120 ? -5.780 -1.395 2.517 1.00 94.31 120 THR A C 1
ATOM 981 O O . THR A 1 120 ? -5.514 -0.207 2.702 1.00 94.31 120 THR A O 1
ATOM 984 N N . GLN A 1 121 ? -6.477 -1.797 1.450 1.00 90.06 121 GLN A N 1
ATOM 985 C CA . GLN A 1 121 ? -6.863 -0.866 0.372 1.00 90.06 121 GLN A CA 1
ATOM 986 C C . GLN A 1 121 ? -7.893 0.149 0.855 1.00 90.06 121 GLN A C 1
ATOM 988 O O . GLN A 1 121 ? -7.814 1.329 0.516 1.00 90.06 121 GLN A O 1
ATOM 993 N N . THR A 1 122 ? -8.869 -0.306 1.640 1.00 92.62 122 THR A N 1
ATOM 994 C CA . THR A 1 122 ? -9.958 0.535 2.143 1.00 92.62 122 THR A CA 1
ATOM 995 C C . THR A 1 122 ? -9.446 1.573 3.135 1.00 92.62 122 THR A C 1
ATOM 997 O O . THR A 1 122 ? -9.795 2.752 3.024 1.00 92.62 122 THR A O 1
ATOM 1000 N N . VAL A 1 123 ? -8.580 1.167 4.068 1.00 95.06 123 VAL A N 1
ATOM 1001 C CA . VAL A 1 123 ? -7.964 2.067 5.051 1.00 95.06 123 VAL A CA 1
ATOM 1002 C C . VAL A 1 123 ? -7.023 3.039 4.351 1.00 95.06 123 VAL A C 1
ATOM 1004 O O . VAL A 1 123 ? -7.158 4.247 4.542 1.00 95.06 123 VAL A O 1
ATOM 1007 N N . THR A 1 124 ? -6.146 2.540 3.472 1.00 92.50 124 THR A N 1
ATOM 1008 C CA . THR A 1 124 ? -5.216 3.382 2.704 1.00 92.50 124 THR A CA 1
ATOM 1009 C C . THR A 1 124 ? -5.990 4.429 1.912 1.00 92.50 124 THR A C 1
ATOM 1011 O O . THR A 1 124 ? -5.767 5.621 2.090 1.00 92.50 124 THR A O 1
ATOM 1014 N N . PHE A 1 125 ? -6.982 4.026 1.114 1.00 89.94 125 PHE A N 1
ATOM 1015 C CA . PHE A 1 125 ? -7.815 4.963 0.359 1.00 89.94 125 PHE A CA 1
ATOM 1016 C C . PHE A 1 125 ? -8.490 6.007 1.249 1.00 89.94 125 PHE A C 1
ATOM 1018 O O . PHE A 1 125 ? -8.498 7.190 0.903 1.00 89.94 125 PHE A O 1
ATOM 1025 N N . SER A 1 126 ? -9.052 5.581 2.381 1.00 92.88 126 SER A N 1
ATOM 1026 C CA . SER A 1 126 ? -9.774 6.474 3.286 1.00 92.88 126 SER A CA 1
ATOM 1027 C C . SER A 1 126 ? -8.852 7.518 3.909 1.00 92.88 126 SER A C 1
ATOM 1029 O O . SER A 1 126 ? -9.226 8.688 3.966 1.00 92.88 126 SER A O 1
ATOM 1031 N N . LEU A 1 127 ? -7.635 7.129 4.292 1.00 93.56 127 LEU A N 1
ATOM 1032 C CA . LEU A 1 127 ? -6.624 8.047 4.809 1.00 93.56 127 LEU A CA 1
ATOM 1033 C C . LEU A 1 127 ? -6.089 8.984 3.710 1.00 93.56 127 LEU A C 1
ATOM 1035 O O . LEU A 1 127 ? -6.068 10.197 3.905 1.00 93.56 127 LEU A O 1
ATOM 1039 N N . LEU A 1 128 ? -5.733 8.458 2.527 1.00 89.12 128 LEU A N 1
ATOM 1040 C CA . LEU A 1 128 ? -5.200 9.260 1.411 1.00 89.12 128 LEU A CA 1
ATOM 1041 C C . LEU A 1 128 ? -6.198 10.322 0.912 1.00 89.12 128 LEU A C 1
ATOM 1043 O O . LEU A 1 128 ? -5.801 11.418 0.520 1.00 89.12 128 LEU A O 1
ATOM 1047 N N . HIS A 1 129 ? -7.500 10.021 0.936 1.00 87.19 129 HIS A N 1
ATOM 1048 C CA . HIS A 1 129 ? -8.551 10.938 0.475 1.00 87.19 129 HIS A CA 1
ATOM 1049 C C . HIS A 1 129 ? -9.150 11.808 1.592 1.00 87.19 129 HIS A C 1
ATOM 1051 O O . HIS A 1 129 ? -10.102 12.553 1.335 1.00 87.19 129 HIS A O 1
ATOM 1057 N N . GLY A 1 130 ? -8.615 11.728 2.817 1.00 89.12 130 GLY A N 1
ATOM 1058 C CA . GLY A 1 130 ? -9.089 12.500 3.968 1.00 89.12 130 GLY A CA 1
ATOM 1059 C C . GLY A 1 130 ? -10.491 12.112 4.447 1.00 89.12 130 GLY A C 1
ATOM 1060 O O . GLY A 1 130 ? -11.180 12.938 5.042 1.00 89.12 130 GLY A O 1
ATOM 1061 N N . ASN A 1 131 ? -10.931 10.881 4.162 1.00 90.94 131 ASN A N 1
ATOM 1062 C CA . ASN A 1 131 ? -12.168 10.311 4.704 1.00 90.94 131 ASN A CA 1
ATOM 1063 C C . ASN A 1 131 ? -11.980 9.726 6.123 1.00 90.94 131 ASN A C 1
ATOM 1065 O O . ASN A 1 131 ? -12.938 9.265 6.744 1.00 90.94 131 ASN A O 1
ATOM 1069 N N . ALA A 1 132 ? -10.742 9.682 6.610 1.00 94.69 132 ALA A N 1
ATOM 1070 C CA . ALA A 1 132 ? -10.363 9.314 7.968 1.00 94.69 132 ALA A CA 1
ATOM 1071 C C . ALA A 1 132 ? -9.099 10.091 8.369 1.00 94.69 132 ALA A C 1
ATOM 1073 O O . ALA A 1 132 ? -8.322 10.515 7.509 1.00 94.69 132 ALA A O 1
ATOM 1074 N N . SER A 1 133 ? -8.893 10.267 9.670 1.00 95.94 133 SER A N 1
ATOM 1075 C CA . SER A 1 133 ? -7.713 10.875 10.277 1.00 95.94 133 SER A CA 1
ATOM 1076 C C . SER A 1 133 ? -6.794 9.791 10.835 1.00 95.94 133 SER A C 1
ATOM 1078 O O . SER A 1 133 ? -7.222 8.939 11.612 1.00 95.94 133 SER A O 1
ATOM 1080 N N . PHE A 1 134 ? -5.508 9.848 10.480 1.00 97.75 134 PHE A N 1
ATOM 1081 C CA . PHE A 1 134 ? -4.515 8.895 10.975 1.00 97.75 134 PHE A CA 1
ATOM 1082 C C . PHE A 1 134 ? -4.375 8.966 12.503 1.00 97.75 134 PHE A C 1
ATOM 1084 O O . PHE A 1 134 ? -4.577 7.957 13.173 1.00 97.75 134 PHE A O 1
ATOM 1091 N N . SER A 1 135 ? -4.165 10.162 13.066 1.00 97.62 135 SER A N 1
ATOM 1092 C CA . SER A 1 135 ? -4.162 10.396 14.518 1.00 97.62 135 SER A CA 1
ATOM 1093 C C . SER A 1 135 ? -5.402 9.838 15.233 1.00 97.62 135 SER A C 1
ATOM 1095 O O . SER A 1 135 ? -5.268 9.101 16.215 1.00 97.62 135 SER A O 1
ATOM 1097 N N . ARG A 1 136 ? -6.618 10.131 14.737 1.00 97.56 136 ARG A N 1
ATOM 1098 C CA . ARG A 1 136 ? -7.856 9.631 15.363 1.00 97.56 136 ARG A CA 1
ATOM 1099 C C . ARG A 1 136 ? -7.943 8.111 15.288 1.00 97.56 136 ARG A C 1
ATOM 1101 O O . ARG A 1 136 ? -8.262 7.496 16.302 1.00 97.56 136 ARG A O 1
ATOM 1108 N N . LEU A 1 137 ? -7.646 7.522 14.128 1.00 98.38 137 LEU A N 1
ATOM 1109 C CA . LEU A 1 137 ? -7.659 6.075 13.923 1.00 98.38 137 LEU A CA 1
ATOM 1110 C C . LEU A 1 137 ? -6.663 5.363 14.852 1.00 98.38 137 LEU A C 1
ATOM 1112 O O . LEU A 1 137 ? -7.033 4.394 15.508 1.00 98.38 137 LEU A O 1
ATOM 1116 N N . LEU A 1 138 ? -5.431 5.868 14.967 1.00 98.44 138 LEU A N 1
ATOM 1117 C CA . LEU A 1 138 ? -4.426 5.326 15.885 1.00 98.44 138 LEU A CA 1
ATOM 1118 C C . LEU A 1 138 ? -4.875 5.414 17.347 1.00 98.44 138 LEU A C 1
ATOM 1120 O O . LEU A 1 138 ? -4.660 4.480 18.116 1.00 98.44 138 LEU A O 1
ATOM 1124 N N . LYS A 1 139 ? -5.508 6.526 17.740 1.00 98.12 139 LYS A N 1
ATOM 1125 C CA . LYS A 1 139 ? -6.020 6.709 19.101 1.00 98.12 139 LYS A CA 1
ATOM 1126 C C . LYS A 1 139 ? -7.074 5.662 19.461 1.00 98.12 139 LYS A C 1
ATOM 1128 O O . LYS A 1 139 ? -6.893 4.968 20.455 1.00 98.12 139 LYS A O 1
ATOM 1133 N N . ILE A 1 140 ? -8.124 5.526 18.649 1.00 98.00 140 ILE A N 1
ATOM 1134 C CA . ILE A 1 140 ? -9.218 4.579 18.928 1.00 98.00 140 ILE A CA 1
ATOM 1135 C C . ILE A 1 140 ? -8.758 3.117 18.840 1.00 98.00 140 ILE A C 1
ATOM 1137 O O . ILE A 1 140 ? -9.210 2.292 19.634 1.00 98.00 140 ILE A O 1
ATOM 1141 N N . LEU A 1 141 ? -7.819 2.809 17.931 1.00 98.06 141 LEU A N 1
ATOM 1142 C CA . LEU A 1 141 ? -7.178 1.493 17.852 1.00 98.06 141 LEU A CA 1
ATOM 1143 C C . LEU A 1 141 ? -6.403 1.179 19.127 1.00 98.06 141 LEU A C 1
ATOM 1145 O O . LEU A 1 141 ? -6.588 0.105 19.679 1.00 98.06 141 LEU A O 1
ATOM 1149 N N . TYR A 1 142 ? -5.558 2.094 19.603 1.00 97.88 142 TYR A N 1
ATOM 1150 C CA . TYR A 1 142 ? -4.782 1.873 20.822 1.00 97.88 142 TYR A CA 1
ATOM 1151 C C . TYR A 1 142 ? -5.681 1.658 22.044 1.00 97.88 142 TYR A C 1
ATOM 1153 O O . TYR A 1 142 ? -5.494 0.681 22.766 1.00 97.88 142 TYR A O 1
ATOM 1161 N N . GLU A 1 143 ? -6.679 2.527 22.239 1.00 97.69 143 GLU A N 1
ATOM 1162 C CA . GLU A 1 143 ? -7.639 2.419 23.345 1.00 97.69 143 GLU A CA 1
ATOM 1163 C C . GLU A 1 143 ? -8.314 1.039 23.345 1.00 97.69 143 GLU A C 1
ATOM 1165 O O . GLU A 1 143 ? -8.250 0.322 24.340 1.00 97.69 143 GLU A O 1
ATOM 1170 N N . SER A 1 144 ? -8.844 0.599 22.205 1.00 97.31 144 SER A N 1
ATOM 1171 C CA . SER A 1 144 ? -9.547 -0.685 22.127 1.00 97.31 144 SER A CA 1
ATOM 1172 C C . SER A 1 144 ? -8.607 -1.894 22.170 1.00 97.31 144 SER A C 1
ATOM 1174 O O . SER A 1 144 ? -8.920 -2.902 22.798 1.00 97.31 144 SER A O 1
ATOM 1176 N N . LEU A 1 145 ? -7.430 -1.822 21.538 1.00 96.38 145 LEU A N 1
ATOM 1177 C CA . LEU A 1 145 ? -6.447 -2.909 21.576 1.00 96.38 145 LEU A CA 1
ATOM 1178 C C . LEU A 1 145 ? -5.903 -3.134 22.988 1.00 96.38 145 LEU A C 1
ATOM 1180 O O . LEU A 1 145 ? -5.600 -4.275 23.331 1.00 96.38 145 LEU A O 1
ATOM 1184 N N . SER A 1 146 ? -5.811 -2.079 23.805 1.00 95.88 146 SER A N 1
ATOM 1185 C CA . SER A 1 146 ? -5.360 -2.173 25.198 1.00 95.88 146 SER A CA 1
ATOM 1186 C C . SER A 1 146 ? -6.286 -3.026 26.070 1.00 95.88 146 SER A C 1
ATOM 1188 O O . SER A 1 146 ? -5.836 -3.647 27.030 1.00 95.88 146 SER A O 1
ATOM 1190 N N . GLU A 1 147 ? -7.557 -3.131 25.681 1.00 95.25 147 GLU A N 1
ATOM 1191 C CA . GLU A 1 147 ? -8.584 -3.916 26.367 1.00 95.25 147 GLU A CA 1
ATOM 1192 C C . GLU A 1 147 ? -8.771 -5.319 25.756 1.00 95.25 147 GLU A C 1
ATOM 1194 O O . GLU A 1 147 ? -9.600 -6.100 26.226 1.00 95.25 147 GLU A O 1
ATOM 1199 N N . THR A 1 148 ? -8.007 -5.673 24.713 1.00 93.25 148 THR A N 1
ATOM 1200 C CA . THR A 1 148 ? -8.161 -6.945 23.985 1.00 93.25 148 THR A CA 1
ATOM 1201 C C . THR A 1 148 ? -6.878 -7.774 23.942 1.00 93.25 148 THR A C 1
ATOM 1203 O O . THR A 1 148 ? -5.750 -7.281 24.019 1.00 93.25 148 THR A O 1
ATOM 1206 N N . VAL A 1 149 ? -7.055 -9.079 23.739 1.00 90.50 149 VAL A N 1
ATOM 1207 C CA . VAL A 1 149 ? -5.967 -10.067 23.632 1.00 90.50 149 VAL A CA 1
ATOM 1208 C C . VAL A 1 149 ? -5.578 -10.384 22.183 1.00 90.50 149 VAL A C 1
ATOM 1210 O O . VAL A 1 149 ? -4.901 -11.373 21.931 1.00 90.50 149 VAL A O 1
ATOM 1213 N N . TYR A 1 150 ? -6.000 -9.568 21.213 1.00 92.81 150 TYR A N 1
ATOM 1214 C CA . TYR A 1 150 ? -5.782 -9.849 19.792 1.00 92.81 150 TYR A CA 1
ATOM 1215 C C . TYR A 1 150 ? -4.315 -9.637 19.403 1.00 92.81 150 TYR A C 1
ATOM 1217 O O . TYR A 1 150 ? -3.807 -8.519 19.501 1.00 92.81 150 TYR A O 1
ATOM 1225 N N . ARG A 1 151 ? -3.621 -10.697 18.982 1.00 91.06 151 ARG A N 1
ATOM 1226 C CA . ARG A 1 151 ? -2.189 -10.692 18.643 1.00 91.06 151 ARG A CA 1
ATOM 1227 C C . ARG A 1 151 ? -1.865 -11.417 17.332 1.00 91.06 151 ARG A C 1
ATOM 1229 O O . ARG A 1 151 ? -0.901 -11.021 16.685 1.00 91.06 151 ARG A O 1
ATOM 1236 N N . LYS A 1 152 ? -2.664 -12.388 16.871 1.00 90.12 152 LYS A N 1
ATOM 1237 C CA . LYS A 1 152 ? -2.429 -13.131 15.614 1.00 90.12 152 LYS A CA 1
ATOM 1238 C C . LYS A 1 152 ? -2.396 -12.227 14.375 1.00 90.12 152 LYS A C 1
ATOM 1240 O O . LYS A 1 152 ? -1.595 -12.457 13.479 1.00 90.12 152 LYS A O 1
ATOM 1245 N N . GLY A 1 153 ? -3.226 -11.182 14.334 1.00 91.69 153 GLY A N 1
ATOM 1246 C CA . GLY A 1 153 ? -3.300 -10.225 13.217 1.00 91.69 153 GLY A CA 1
ATOM 1247 C C . GLY A 1 153 ? -2.345 -9.025 13.305 1.00 91.69 153 GLY A C 1
ATOM 1248 O O . GLY A 1 153 ? -2.522 -8.059 12.565 1.00 91.69 153 GLY A O 1
ATOM 1249 N N . ARG A 1 154 ? -1.373 -9.021 14.231 1.00 93.75 154 ARG A N 1
ATOM 1250 C CA . ARG A 1 154 ? -0.534 -7.836 14.504 1.00 93.75 154 ARG A CA 1
ATOM 1251 C C . ARG A 1 154 ? 0.305 -7.375 13.312 1.00 93.75 154 ARG A C 1
ATOM 1253 O O . ARG A 1 154 ? 0.384 -6.174 13.069 1.00 93.75 154 ARG A O 1
ATOM 1260 N N . ASP A 1 155 ? 0.872 -8.311 12.552 1.00 93.56 155 ASP A N 1
ATOM 1261 C CA . ASP A 1 155 ? 1.743 -7.990 11.416 1.00 93.56 155 ASP A CA 1
ATOM 1262 C C . ASP A 1 155 ? 0.940 -7.345 10.271 1.00 93.56 155 ASP A C 1
ATOM 1264 O O . ASP A 1 155 ? 1.412 -6.412 9.620 1.00 93.56 155 ASP A O 1
ATOM 1268 N N . GLU A 1 156 ? -0.317 -7.760 10.082 1.00 95.25 156 GLU A N 1
ATOM 1269 C CA . GLU A 1 156 ? -1.235 -7.142 9.117 1.00 95.25 156 GLU A CA 1
ATOM 1270 C C . GLU A 1 156 ? -1.695 -5.748 9.563 1.00 95.25 156 GLU A C 1
ATOM 1272 O O . GLU A 1 156 ? -1.777 -4.827 8.749 1.00 95.25 156 GLU A O 1
ATOM 1277 N N . LEU A 1 157 ? -1.928 -5.534 10.863 1.00 97.38 157 LEU A N 1
ATOM 1278 C CA . LEU A 1 157 ? -2.208 -4.191 11.374 1.00 97.38 157 LEU A CA 1
ATOM 1279 C C . LEU A 1 157 ? -1.017 -3.250 11.152 1.00 97.38 157 LEU A C 1
ATOM 1281 O O . LEU A 1 157 ? -1.188 -2.134 10.656 1.00 97.38 157 LEU A O 1
ATOM 1285 N N . MET A 1 158 ? 0.197 -3.703 11.471 1.00 97.88 158 MET A N 1
ATOM 1286 C CA . MET A 1 158 ? 1.403 -2.923 11.200 1.00 97.88 158 MET A CA 1
ATOM 1287 C C . MET A 1 158 ? 1.565 -2.678 9.695 1.00 97.88 158 MET A C 1
ATOM 1289 O O . MET A 1 158 ? 1.981 -1.590 9.299 1.00 97.88 158 MET A O 1
ATOM 1293 N N . TRP A 1 159 ? 1.174 -3.628 8.838 1.00 97.50 159 TRP A N 1
ATOM 1294 C CA . TRP A 1 159 ? 1.198 -3.452 7.382 1.00 97.50 159 TRP A CA 1
ATOM 1295 C C . TRP A 1 159 ? 0.253 -2.345 6.916 1.00 97.50 159 TRP A C 1
ATOM 1297 O O . TRP A 1 159 ? 0.647 -1.502 6.107 1.00 97.50 159 TRP A O 1
ATOM 1307 N N . VAL A 1 160 ? -0.963 -2.297 7.465 1.00 97.69 160 VAL A N 1
ATOM 1308 C CA . VAL A 1 160 ? -1.928 -1.217 7.213 1.00 97.69 160 VAL A CA 1
ATOM 1309 C C . VAL A 1 160 ? -1.352 0.142 7.628 1.00 97.69 160 VAL A C 1
ATOM 1311 O O . VAL A 1 160 ? -1.471 1.112 6.878 1.00 97.69 160 VAL A O 1
ATOM 1314 N N . ILE A 1 161 ? -0.686 0.219 8.786 1.00 98.44 161 ILE A N 1
ATOM 1315 C CA . ILE A 1 161 ? -0.030 1.445 9.268 1.00 98.44 161 ILE A CA 1
ATOM 1316 C C . ILE A 1 161 ? 1.113 1.860 8.330 1.00 98.44 161 ILE A C 1
ATOM 1318 O O . ILE A 1 161 ? 1.203 3.032 7.949 1.00 98.44 161 ILE A O 1
ATOM 1322 N N . LEU A 1 162 ? 1.956 0.910 7.911 1.00 98.38 162 LEU A N 1
ATOM 1323 C CA . LEU A 1 162 ? 3.084 1.171 7.016 1.00 98.38 162 LEU A CA 1
ATOM 1324 C C . LEU A 1 162 ? 2.634 1.774 5.680 1.00 98.38 162 LEU A C 1
ATOM 1326 O O . LEU A 1 162 ? 3.333 2.648 5.173 1.00 98.38 162 LEU A O 1
ATOM 1330 N N . GLN A 1 163 ? 1.477 1.381 5.129 1.00 96.56 163 GLN A N 1
ATOM 1331 C CA . GLN A 1 163 ? 0.978 1.981 3.881 1.00 96.56 163 GLN A CA 1
ATOM 1332 C C . GLN A 1 163 ? 0.855 3.504 3.972 1.00 96.56 163 GLN A C 1
ATOM 1334 O O . GLN A 1 163 ? 1.224 4.211 3.034 1.00 96.56 163 GLN A O 1
ATOM 1339 N N . TYR A 1 164 ? 0.349 4.017 5.097 1.00 96.69 164 TYR A N 1
ATOM 1340 C CA . TYR A 1 164 ? 0.212 5.455 5.307 1.00 96.69 164 TYR A CA 1
ATOM 1341 C C . TYR A 1 164 ? 1.558 6.108 5.630 1.00 96.69 164 TYR A C 1
ATOM 1343 O O . TYR A 1 164 ? 1.901 7.131 5.035 1.00 96.69 164 TYR A O 1
ATOM 1351 N N . VAL A 1 165 ? 2.337 5.500 6.533 1.00 98.06 165 VAL A N 1
ATOM 1352 C CA . VAL A 1 165 ? 3.652 6.018 6.943 1.00 98.06 165 VAL A CA 1
ATOM 1353 C C . VAL A 1 165 ? 4.585 6.155 5.742 1.00 98.06 165 VAL A C 1
ATOM 1355 O O . VAL A 1 165 ? 5.177 7.213 5.567 1.00 98.06 165 VAL A O 1
ATOM 1358 N N . ALA A 1 166 ? 4.670 5.143 4.877 1.00 96.25 166 ALA A N 1
ATOM 1359 C CA . ALA A 1 166 ? 5.568 5.155 3.724 1.00 96.25 166 ALA A CA 1
ATOM 1360 C C . ALA A 1 166 ? 5.270 6.299 2.738 1.00 96.25 166 ALA A C 1
ATOM 1362 O O . ALA A 1 166 ? 6.195 6.853 2.151 1.00 96.25 166 ALA A O 1
ATOM 1363 N N . VAL A 1 167 ? 3.994 6.669 2.571 1.00 94.06 167 VAL A N 1
ATOM 1364 C CA . VAL A 1 167 ? 3.562 7.739 1.653 1.00 94.06 167 VAL A CA 1
ATOM 1365 C C . VAL A 1 167 ? 3.650 9.125 2.295 1.00 94.06 167 VAL A C 1
ATOM 1367 O O . VAL A 1 167 ? 3.999 10.096 1.628 1.00 94.06 167 VAL A O 1
ATOM 1370 N N . TYR A 1 168 ? 3.290 9.245 3.574 1.00 95.62 168 TYR A N 1
ATOM 1371 C CA . TYR A 1 168 ? 3.096 10.534 4.243 1.00 95.62 168 TYR A CA 1
ATOM 1372 C C . TYR A 1 168 ? 4.025 10.770 5.426 1.00 95.62 168 TYR A C 1
ATOM 1374 O O . TYR A 1 168 ? 3.708 11.610 6.268 1.00 95.62 168 TYR A O 1
ATOM 1382 N N . ILE A 1 169 ? 5.177 10.100 5.482 1.00 96.75 169 ILE A N 1
ATOM 1383 C CA . ILE A 1 169 ? 6.150 10.243 6.571 1.00 96.75 169 ILE A CA 1
ATOM 1384 C C . ILE A 1 169 ? 6.407 11.710 6.942 1.00 96.75 169 ILE A C 1
ATOM 1386 O O . ILE A 1 169 ? 6.373 12.052 8.123 1.00 96.75 169 ILE A O 1
ATOM 1390 N N . ASP A 1 170 ? 6.527 12.613 5.964 1.00 94.94 170 ASP A N 1
ATOM 1391 C CA . ASP A 1 170 ? 6.742 14.048 6.195 1.00 94.94 170 ASP A CA 1
ATOM 1392 C C . ASP A 1 170 ? 5.608 14.720 6.983 1.00 94.94 170 ASP A C 1
ATOM 1394 O O . ASP A 1 170 ? 5.862 15.616 7.789 1.00 94.94 170 ASP A O 1
ATOM 1398 N N . ARG A 1 171 ? 4.368 14.247 6.825 1.00 95.06 171 ARG A N 1
ATOM 1399 C CA . ARG A 1 171 ? 3.169 14.761 7.507 1.00 95.06 171 ARG A CA 1
ATOM 1400 C C . ARG A 1 171 ? 2.868 14.070 8.835 1.00 95.06 171 ARG A C 1
ATOM 1402 O O . ARG A 1 171 ? 2.120 14.638 9.621 1.00 95.06 171 ARG A O 1
ATOM 1409 N N . VAL A 1 172 ? 3.432 12.886 9.084 1.00 97.19 172 VAL A N 1
ATOM 1410 C CA . VAL A 1 172 ? 3.222 12.146 10.340 1.00 97.19 172 VAL A CA 1
ATOM 1411 C C . VAL A 1 172 ? 3.814 12.934 11.512 1.00 97.19 172 VAL A C 1
ATOM 1413 O O . VAL A 1 172 ? 5.004 13.242 11.508 1.00 97.19 172 VAL A O 1
ATOM 1416 N N . SER A 1 173 ? 3.020 13.299 12.513 1.00 97.25 173 SER A N 1
ATOM 1417 C CA . SER A 1 173 ? 3.510 14.068 13.664 1.00 97.25 173 SER A CA 1
ATOM 1418 C C . SER A 1 173 ? 4.336 13.204 14.626 1.00 97.25 173 SER A C 1
ATOM 1420 O O . SER A 1 173 ? 4.230 11.978 14.627 1.00 97.25 173 SER A O 1
ATOM 1422 N N . ASN A 1 174 ? 5.137 13.832 15.493 1.00 97.12 174 ASN A N 1
ATOM 1423 C CA . ASN A 1 174 ? 5.874 13.102 16.533 1.00 97.12 174 ASN A CA 1
ATOM 1424 C C . ASN A 1 174 ? 4.922 12.331 17.466 1.00 97.12 174 ASN A C 1
ATOM 1426 O O . ASN A 1 174 ? 5.220 11.205 17.847 1.00 97.12 174 ASN A O 1
ATOM 1430 N N . GLU A 1 175 ? 3.757 12.902 17.787 1.00 97.38 175 GLU A N 1
ATOM 1431 C CA . GLU A 1 175 ? 2.726 12.237 18.596 1.00 97.38 175 GLU A CA 1
ATOM 1432 C C . GLU A 1 175 ? 2.171 10.989 17.899 1.00 97.38 175 GLU A C 1
ATOM 1434 O O . GLU A 1 175 ? 1.975 9.956 18.536 1.00 97.38 175 GLU A O 1
ATOM 1439 N N . GLU A 1 176 ? 1.953 11.057 16.583 1.00 98.38 176 GLU A N 1
ATOM 1440 C CA . GLU A 1 176 ? 1.525 9.903 15.790 1.00 98.38 176 GLU A CA 1
ATOM 1441 C C . GLU A 1 176 ? 2.613 8.820 15.753 1.00 98.38 176 GLU A C 1
ATOM 1443 O O . GLU A 1 176 ? 2.294 7.644 15.910 1.00 98.38 176 GLU A O 1
ATOM 1448 N N . MET A 1 177 ? 3.893 9.191 15.617 1.00 98.38 177 MET A N 1
ATOM 1449 C CA . MET A 1 177 ? 5.006 8.230 15.674 1.00 98.38 177 MET A CA 1
ATOM 1450 C C . MET A 1 177 ? 5.092 7.524 17.029 1.00 98.38 177 MET A C 1
ATOM 1452 O O . MET A 1 177 ? 5.232 6.302 17.079 1.00 98.38 177 MET A O 1
ATOM 1456 N N . VAL A 1 178 ? 4.967 8.279 18.126 1.00 97.50 178 VAL A N 1
ATOM 1457 C CA . VAL A 1 178 ? 4.931 7.723 19.486 1.00 97.50 178 VAL A CA 1
ATOM 1458 C C . VAL A 1 178 ? 3.747 6.775 19.633 1.00 97.50 178 VAL A C 1
ATOM 1460 O O . VAL A 1 178 ? 3.927 5.657 20.106 1.00 97.50 178 VAL A O 1
ATOM 1463 N N . ARG A 1 179 ? 2.559 7.153 19.147 1.00 98.19 179 ARG A N 1
ATOM 1464 C CA . ARG A 1 179 ? 1.373 6.290 19.208 1.00 98.19 179 ARG A CA 1
ATOM 1465 C C . ARG A 1 179 ? 1.543 4.994 18.413 1.00 98.19 179 ARG A C 1
ATOM 1467 O O . ARG A 1 179 ? 1.098 3.943 18.868 1.00 98.19 179 ARG A O 1
ATOM 1474 N N . VAL A 1 180 ? 2.201 5.034 17.253 1.00 98.38 180 VAL A N 1
ATOM 1475 C CA . VAL A 1 180 ? 2.557 3.815 16.502 1.00 98.38 180 VAL A CA 1
ATOM 1476 C C . VAL A 1 180 ? 3.514 2.937 17.313 1.00 98.38 180 VAL A C 1
ATOM 1478 O O . VAL A 1 180 ? 3.333 1.720 17.358 1.00 98.38 180 VAL A O 1
ATOM 1481 N N . ALA A 1 181 ? 4.490 3.533 18.002 1.00 97.38 181 ALA A N 1
ATOM 1482 C CA . ALA A 1 181 ? 5.408 2.791 18.860 1.00 97.38 181 ALA A CA 1
ATOM 1483 C C . ALA A 1 181 ? 4.717 2.175 20.091 1.00 97.38 181 ALA A C 1
ATOM 1485 O O . ALA A 1 181 ? 5.023 1.044 20.466 1.00 97.38 181 ALA A O 1
ATOM 1486 N N . GLU A 1 182 ? 3.746 2.870 20.686 1.00 96.81 182 GLU A N 1
ATOM 1487 C CA . GLU A 1 182 ? 2.901 2.343 21.765 1.00 96.81 182 GLU A CA 1
ATOM 1488 C C . GLU A 1 182 ? 2.069 1.140 21.295 1.00 96.81 182 GLU A C 1
ATOM 1490 O O . GLU A 1 182 ? 2.030 0.119 21.981 1.00 96.81 182 GLU A O 1
ATOM 1495 N N . ILE A 1 183 ? 1.463 1.217 20.102 1.00 97.25 183 ILE A N 1
ATOM 1496 C CA . ILE A 1 183 ? 0.736 0.089 19.493 1.00 97.25 183 ILE A CA 1
ATOM 1497 C C . ILE A 1 183 ? 1.678 -1.096 19.246 1.00 97.25 183 ILE A C 1
ATOM 1499 O O . ILE A 1 183 ? 1.322 -2.230 19.562 1.00 97.25 183 ILE A O 1
ATOM 1503 N N . TYR A 1 184 ? 2.888 -0.861 18.730 1.00 96.25 184 TYR A N 1
ATOM 1504 C CA . TYR A 1 184 ? 3.882 -1.924 18.571 1.00 96.25 184 TYR A CA 1
ATOM 1505 C C . TYR A 1 184 ? 4.209 -2.590 19.917 1.00 96.25 184 TYR A C 1
ATOM 1507 O O . TYR A 1 184 ? 4.082 -3.804 20.049 1.00 96.25 184 TYR A O 1
ATOM 1515 N N . ASN A 1 185 ? 4.553 -1.815 20.946 1.00 93.94 185 ASN A N 1
ATOM 1516 C CA . ASN A 1 185 ? 4.900 -2.372 22.257 1.00 93.94 185 ASN A CA 1
ATOM 1517 C C . ASN A 1 185 ? 3.742 -3.167 22.885 1.00 93.94 185 ASN A C 1
ATOM 1519 O O . ASN A 1 185 ? 3.974 -4.173 23.550 1.00 93.94 185 ASN A O 1
ATOM 1523 N N . LEU A 1 186 ? 2.496 -2.751 22.641 1.00 94.62 186 LEU A N 1
ATOM 1524 C CA . LEU A 1 186 ? 1.300 -3.464 23.090 1.00 94.62 186 LEU A CA 1
ATOM 1525 C C . LEU A 1 186 ? 1.116 -4.828 22.396 1.00 94.62 186 LEU A C 1
ATOM 1527 O O . LEU A 1 186 ? 0.657 -5.790 23.020 1.00 94.62 186 LEU A O 1
ATOM 1531 N N . LEU A 1 187 ? 1.435 -4.912 21.101 1.00 94.12 187 LEU A N 1
ATOM 1532 C CA . LEU A 1 187 ? 1.194 -6.097 20.267 1.00 94.12 187 LEU A CA 1
ATOM 1533 C C . LEU A 1 187 ? 2.373 -7.081 20.228 1.00 94.12 187 LEU A C 1
ATOM 1535 O O . LEU A 1 187 ? 2.180 -8.265 19.936 1.00 94.12 187 LEU A O 1
ATOM 1539 N N . TYR A 1 188 ? 3.583 -6.607 20.511 1.00 92.19 188 TYR A N 1
ATOM 1540 C CA . TYR A 1 188 ? 4.830 -7.372 20.448 1.00 92.19 188 TYR A CA 1
ATOM 1541 C C . TYR A 1 188 ? 5.484 -7.477 21.832 1.00 92.19 188 TYR A C 1
ATOM 1543 O O . TYR A 1 188 ? 6.692 -7.312 21.974 1.00 92.19 188 TYR A O 1
ATOM 1551 N N . SER A 1 189 ? 4.675 -7.755 22.860 1.00 81.94 189 SER A N 1
ATOM 1552 C CA . SER A 1 189 ? 5.155 -7.991 24.228 1.00 81.94 189 SER A CA 1
ATOM 1553 C C . SER A 1 189 ? 6.056 -9.225 24.349 1.00 81.94 189 SER A C 1
ATOM 1555 O O . SER A 1 189 ? 6.890 -9.283 25.248 1.00 81.94 189 SER A O 1
ATOM 1557 N N . ASP A 1 190 ? 5.902 -10.188 23.439 1.00 77.00 190 ASP A N 1
ATOM 1558 C CA . ASP A 1 190 ? 6.682 -11.424 23.408 1.00 77.00 190 ASP A CA 1
ATOM 1559 C C . ASP A 1 190 ? 7.833 -11.306 22.400 1.00 77.00 190 ASP A C 1
ATOM 1561 O O . ASP A 1 190 ? 7.645 -10.805 21.285 1.00 77.00 190 ASP A O 1
ATOM 1565 N N . GLU A 1 191 ? 9.021 -11.806 22.754 1.00 67.75 191 GLU A N 1
ATOM 1566 C CA . GLU A 1 191 ? 10.151 -11.838 21.824 1.00 67.75 191 GLU A CA 1
ATOM 1567 C C . GLU A 1 191 ? 9.851 -12.749 20.630 1.00 67.75 191 GLU A C 1
ATOM 1569 O O . GLU A 1 191 ? 9.708 -13.965 20.754 1.00 67.75 191 GLU A O 1
ATOM 1574 N N . GLN A 1 192 ? 9.782 -12.150 19.443 1.00 68.69 192 GLN A N 1
ATOM 1575 C CA . GLN A 1 192 ? 9.600 -12.880 18.197 1.00 68.69 192 GLN A CA 1
ATOM 1576 C C . GLN A 1 192 ? 10.950 -13.269 17.594 1.00 68.69 192 GLN A C 1
ATOM 1578 O O . GLN A 1 192 ? 11.835 -12.426 17.423 1.00 68.69 192 GLN A O 1
ATOM 1583 N N . THR A 1 193 ? 11.072 -14.530 17.192 1.00 66.31 193 THR A N 1
ATOM 1584 C CA . THR A 1 193 ? 12.139 -15.021 16.319 1.00 66.31 193 THR A CA 1
ATOM 1585 C C . THR A 1 193 ? 11.535 -15.436 14.980 1.00 66.31 193 THR A C 1
ATOM 1587 O O . THR A 1 193 ? 10.487 -16.083 14.920 1.00 66.31 193 THR A O 1
ATOM 1590 N N . TRP A 1 194 ? 12.173 -15.030 13.882 1.00 67.94 194 TRP A N 1
ATOM 1591 C CA . TRP A 1 194 ? 11.797 -15.510 12.556 1.00 67.94 194 TRP A CA 1
ATOM 1592 C C . TRP A 1 194 ? 12.095 -17.010 12.464 1.00 67.94 194 TRP A C 1
ATOM 1594 O O . TRP A 1 194 ? 13.218 -17.434 12.730 1.00 67.94 194 TRP A O 1
ATOM 1604 N N . SER A 1 195 ? 11.091 -17.807 12.100 1.00 58.56 195 SER A N 1
ATOM 1605 C CA . SER A 1 195 ? 11.202 -19.268 11.947 1.00 58.56 195 SER A CA 1
ATOM 1606 C C . SER A 1 195 ? 10.848 -19.761 10.539 1.00 58.56 195 SER A C 1
ATOM 1608 O O . SER A 1 195 ? 10.866 -20.964 10.287 1.00 58.56 195 SER A O 1
ATOM 1610 N N . GLY A 1 196 ? 10.522 -18.847 9.618 1.00 59.53 196 GLY A N 1
ATOM 1611 C CA . GLY A 1 196 ? 10.170 -19.169 8.235 1.00 59.53 196 GLY A CA 1
ATOM 1612 C C . GLY A 1 196 ? 11.380 -19.271 7.302 1.00 59.53 196 GLY A C 1
ATOM 1613 O O . GLY A 1 196 ? 12.488 -18.851 7.630 1.00 59.53 196 GLY A O 1
ATOM 1614 N N . ALA A 1 197 ? 11.161 -19.803 6.102 1.00 58.50 197 ALA A N 1
ATOM 1615 C CA . ALA A 1 197 ? 12.082 -19.628 4.981 1.00 58.50 197 ALA A CA 1
ATOM 1616 C C . ALA A 1 197 ? 11.702 -18.357 4.200 1.00 58.50 197 ALA A C 1
ATOM 1618 O O . ALA A 1 197 ? 10.538 -17.959 4.178 1.00 58.50 197 ALA A O 1
ATOM 1619 N N . ASP A 1 198 ? 12.666 -17.734 3.531 1.00 62.41 198 ASP A N 1
ATOM 1620 C CA . ASP A 1 198 ? 12.477 -16.584 2.629 1.00 62.41 198 ASP A CA 1
ATOM 1621 C C . ASP A 1 198 ? 11.695 -16.923 1.342 1.00 62.41 198 ASP A C 1
ATOM 1623 O O . ASP A 1 198 ? 11.441 -16.055 0.506 1.00 62.41 198 ASP A O 1
ATOM 1627 N N . THR A 1 199 ? 11.256 -18.175 1.202 1.00 66.69 199 THR A N 1
ATOM 1628 C CA . THR A 1 199 ? 10.470 -18.688 0.076 1.00 66.69 199 THR A CA 1
ATOM 1629 C C . THR A 1 199 ? 9.039 -18.152 0.015 1.00 66.69 199 THR A C 1
ATOM 1631 O O . THR A 1 199 ? 8.394 -18.307 -1.020 1.00 66.69 199 THR A O 1
ATOM 1634 N N . ASP A 1 200 ? 8.530 -17.537 1.090 1.00 77.44 200 ASP A N 1
ATOM 1635 C CA . ASP A 1 200 ? 7.244 -16.824 1.102 1.00 77.44 200 ASP A CA 1
ATOM 1636 C C . ASP A 1 200 ? 7.471 -15.306 1.260 1.00 77.44 200 ASP A C 1
ATOM 1638 O O . ASP A 1 200 ? 7.608 -14.805 2.384 1.00 77.44 200 ASP A O 1
ATOM 1642 N N . PRO A 1 201 ? 7.503 -14.545 0.144 1.00 82.38 201 PRO A N 1
ATOM 1643 C CA . PRO A 1 201 ? 7.715 -13.103 0.170 1.00 82.38 201 PRO A CA 1
ATOM 1644 C C . PRO A 1 201 ? 6.681 -12.328 0.979 1.00 82.38 201 PRO A C 1
ATOM 1646 O O . PRO A 1 201 ? 6.984 -11.227 1.436 1.00 82.38 201 PRO A O 1
ATOM 1649 N N . LEU A 1 202 ? 5.454 -12.832 1.118 1.00 84.62 202 LEU A N 1
ATOM 1650 C CA . LEU A 1 202 ? 4.404 -12.114 1.826 1.00 84.62 202 LEU A CA 1
ATOM 1651 C C . LEU A 1 202 ? 4.656 -12.193 3.328 1.00 84.62 202 LEU A C 1
ATOM 1653 O O . LEU A 1 202 ? 4.813 -11.156 3.973 1.00 84.62 202 LEU A O 1
ATOM 1657 N N . LEU A 1 203 ? 4.772 -13.408 3.867 1.00 86.12 203 LEU A N 1
ATOM 1658 C CA . LEU A 1 203 ? 5.030 -13.623 5.293 1.00 86.12 203 LEU A CA 1
ATOM 1659 C C . LEU A 1 203 ? 6.358 -12.999 5.732 1.00 86.12 203 LEU A C 1
ATOM 1661 O O . LEU A 1 203 ? 6.421 -12.353 6.780 1.00 86.12 203 LEU A O 1
ATOM 1665 N N . PHE A 1 204 ? 7.400 -13.139 4.908 1.00 89.06 204 PHE A N 1
ATOM 1666 C CA . PHE A 1 204 ? 8.707 -12.542 5.172 1.00 89.06 204 PHE A CA 1
ATOM 1667 C C . PHE A 1 204 ? 8.625 -11.020 5.297 1.00 89.06 204 PHE A C 1
ATOM 1669 O O . PHE A 1 204 ? 9.136 -10.435 6.252 1.00 89.06 204 PHE A O 1
ATOM 1676 N N . VAL A 1 205 ? 7.935 -10.363 4.359 1.00 92.38 205 VAL A N 1
ATOM 1677 C CA . VAL A 1 205 ? 7.760 -8.911 4.414 1.00 92.38 205 VAL A CA 1
ATOM 1678 C C . VAL A 1 205 ? 6.927 -8.505 5.616 1.00 92.38 205 VAL A C 1
ATOM 1680 O O . VAL A 1 205 ? 7.325 -7.564 6.295 1.00 92.38 205 VAL A O 1
ATOM 1683 N N . ARG A 1 206 ? 5.809 -9.195 5.894 1.00 91.62 206 ARG A N 1
ATOM 1684 C CA . ARG A 1 206 ? 4.924 -8.897 7.035 1.00 91.62 206 ARG A CA 1
ATOM 1685 C C . ARG A 1 206 ? 5.678 -8.905 8.360 1.00 91.62 206 ARG A C 1
ATOM 1687 O O . ARG A 1 206 ? 5.512 -7.977 9.145 1.00 91.62 206 ARG A O 1
ATOM 1694 N N . PHE A 1 207 ? 6.578 -9.865 8.547 1.00 91.75 207 PHE A N 1
ATOM 1695 C CA . PHE A 1 207 ? 7.442 -9.923 9.723 1.00 91.75 207 PHE A CA 1
ATOM 1696 C C . PHE A 1 207 ? 8.357 -8.695 9.869 1.00 91.75 207 PHE A C 1
ATOM 1698 O O . PHE A 1 207 ? 8.559 -8.206 10.975 1.00 91.75 207 PHE A O 1
ATOM 1705 N N . LEU A 1 208 ? 8.885 -8.163 8.762 1.00 94.25 208 LEU A N 1
ATOM 1706 C CA . LEU A 1 208 ? 9.811 -7.021 8.754 1.00 94.25 208 LEU A CA 1
ATOM 1707 C C . LEU A 1 208 ? 9.116 -5.650 8.700 1.00 94.25 208 LEU A C 1
ATOM 1709 O O . LEU A 1 208 ? 9.786 -4.614 8.685 1.00 94.25 208 LEU A O 1
ATOM 1713 N N . VAL A 1 209 ? 7.783 -5.608 8.679 1.00 96.12 209 VAL A N 1
ATOM 1714 C CA . VAL A 1 209 ? 7.024 -4.353 8.608 1.00 96.12 209 VAL A CA 1
ATOM 1715 C C . VAL A 1 209 ? 7.346 -3.389 9.752 1.00 96.12 209 VAL A C 1
ATOM 1717 O O . VAL A 1 209 ? 7.576 -2.211 9.459 1.00 96.12 209 VAL A O 1
ATOM 1720 N N . PRO A 1 210 ? 7.398 -3.817 11.031 1.00 96.44 210 PRO A N 1
ATOM 1721 C CA . PRO A 1 210 ? 7.759 -2.908 12.114 1.00 96.44 210 PRO A CA 1
ATOM 1722 C C . PRO A 1 210 ? 9.140 -2.275 11.900 1.00 96.44 210 PRO A C 1
ATOM 1724 O O . PRO A 1 210 ? 9.301 -1.069 12.082 1.00 96.44 210 PRO A O 1
ATOM 1727 N N . ALA A 1 211 ? 10.119 -3.049 11.425 1.00 96.44 211 ALA A N 1
ATOM 1728 C CA . ALA A 1 211 ? 11.450 -2.533 11.120 1.00 96.44 211 ALA A CA 1
ATOM 1729 C C . ALA A 1 211 ? 11.424 -1.492 9.991 1.00 96.44 211 ALA A C 1
ATOM 1731 O O . ALA A 1 211 ? 12.052 -0.440 10.113 1.00 96.44 211 ALA A O 1
ATOM 1732 N N . ALA A 1 212 ? 10.644 -1.731 8.931 1.00 97.69 212 ALA A N 1
ATOM 1733 C CA . ALA A 1 212 ? 10.449 -0.757 7.861 1.00 97.69 212 ALA A CA 1
ATOM 1734 C C . ALA A 1 212 ? 9.858 0.564 8.390 1.00 97.69 212 ALA A C 1
ATOM 1736 O O . ALA A 1 212 ? 10.378 1.630 8.061 1.00 97.69 212 ALA A O 1
ATOM 1737 N N . ILE A 1 213 ? 8.832 0.517 9.252 1.00 98.44 213 ILE A N 1
ATOM 1738 C CA . ILE A 1 213 ? 8.246 1.715 9.887 1.00 98.44 213 ILE A CA 1
ATOM 1739 C C . ILE A 1 213 ? 9.312 2.503 10.659 1.00 98.44 213 ILE A C 1
ATOM 1741 O O . ILE A 1 213 ? 9.416 3.721 10.503 1.00 98.44 213 ILE A O 1
ATOM 1745 N N . TRP A 1 214 ? 10.133 1.818 11.457 1.00 97.31 214 TRP A N 1
ATOM 1746 C CA . TRP A 1 214 ? 11.201 2.468 12.218 1.00 97.31 214 TRP A CA 1
ATOM 1747 C C . TRP A 1 214 ? 12.252 3.116 11.320 1.00 97.31 214 TRP A C 1
ATOM 1749 O O . TRP A 1 214 ? 12.701 4.217 11.626 1.00 97.31 214 TRP A O 1
ATOM 1759 N N . ILE A 1 215 ? 12.611 2.493 10.195 1.00 96.88 215 ILE A N 1
ATOM 1760 C CA . ILE A 1 215 ? 13.542 3.081 9.221 1.00 96.88 215 ILE A CA 1
ATOM 1761 C C . ILE A 1 215 ? 12.982 4.394 8.652 1.00 96.88 215 ILE A C 1
ATOM 1763 O O . ILE A 1 215 ? 13.717 5.384 8.595 1.00 96.88 215 ILE A O 1
ATOM 1767 N N . HIS A 1 216 ? 11.683 4.454 8.325 1.00 97.81 216 HIS A N 1
ATOM 1768 C CA . HIS A 1 216 ? 11.021 5.708 7.925 1.00 97.81 216 HIS A CA 1
ATOM 1769 C C . HIS A 1 216 ? 11.104 6.771 9.028 1.00 97.81 216 HIS A C 1
ATOM 1771 O O . HIS A 1 216 ? 11.442 7.926 8.755 1.00 97.81 216 HIS A O 1
ATOM 1777 N N . PHE A 1 217 ? 10.843 6.397 10.283 1.00 97.75 217 PHE A N 1
ATOM 1778 C CA . PHE A 1 217 ? 10.925 7.340 11.400 1.00 97.75 217 PHE A CA 1
ATOM 1779 C C . PHE A 1 217 ? 12.353 7.833 11.648 1.00 97.75 217 PHE A C 1
ATOM 1781 O O . PHE A 1 217 ? 12.564 9.036 11.789 1.00 97.75 217 PHE A O 1
ATOM 1788 N N . TYR A 1 218 ? 13.348 6.945 11.647 1.00 95.75 218 TYR A N 1
ATOM 1789 C CA . TYR A 1 218 ? 14.758 7.307 11.805 1.00 95.75 218 TYR A CA 1
ATOM 1790 C C . TYR A 1 218 ? 15.234 8.237 10.699 1.00 95.75 218 TYR A C 1
ATOM 1792 O O . TYR A 1 218 ? 15.932 9.211 10.979 1.00 95.75 218 TYR A O 1
ATOM 1800 N N . LYS A 1 219 ? 14.807 7.997 9.456 1.00 94.81 219 LYS A N 1
ATOM 1801 C CA . LYS A 1 219 ? 15.121 8.893 8.344 1.00 94.81 219 LYS A CA 1
ATOM 1802 C C . LYS A 1 219 ? 14.576 10.302 8.579 1.00 94.81 219 LYS A C 1
ATOM 1804 O O . LYS A 1 219 ? 15.295 11.268 8.336 1.00 94.81 219 LYS A O 1
ATOM 1809 N N . LYS A 1 220 ? 13.334 10.420 9.059 1.00 95.75 220 LYS A N 1
ATOM 1810 C CA . LYS A 1 220 ? 12.697 11.716 9.324 1.00 95.75 220 LYS A CA 1
ATOM 1811 C C . LYS A 1 220 ? 13.282 12.438 10.539 1.00 95.75 220 LYS A C 1
ATOM 1813 O O . LYS A 1 220 ? 13.486 13.647 10.486 1.00 95.75 220 LYS A O 1
ATOM 1818 N N . LEU A 1 221 ? 13.527 11.721 11.631 1.00 95.19 221 LEU A N 1
ATOM 1819 C CA . LEU A 1 221 ? 14.007 12.310 12.884 1.00 95.19 221 LEU A CA 1
ATOM 1820 C C . LEU A 1 221 ? 15.520 12.574 12.869 1.00 95.19 221 LEU A C 1
ATOM 1822 O O . LEU A 1 221 ? 16.010 13.423 13.611 1.00 95.19 221 LEU A O 1
ATOM 1826 N N . GLY A 1 222 ? 16.288 11.881 12.025 1.00 91.75 222 GLY A N 1
ATOM 1827 C CA . GLY A 1 222 ? 17.742 12.012 12.007 1.00 91.75 222 GLY A CA 1
ATOM 1828 C C . GLY A 1 222 ? 18.319 11.712 13.391 1.00 91.75 222 GLY A C 1
ATOM 1829 O O . GLY A 1 222 ? 18.017 10.679 13.978 1.00 91.75 222 GLY A O 1
ATOM 1830 N N . ASN A 1 223 ? 19.112 12.622 13.955 1.00 89.69 223 ASN A N 1
ATOM 1831 C CA . ASN A 1 223 ? 19.764 12.411 15.254 1.00 89.69 223 ASN A CA 1
ATOM 1832 C C . ASN A 1 223 ? 18.833 12.567 16.471 1.00 89.69 223 ASN A C 1
ATOM 1834 O O . ASN A 1 223 ? 19.203 12.114 17.548 1.00 89.69 223 ASN A O 1
ATOM 1838 N N . SER A 1 224 ? 17.642 13.162 16.332 1.00 90.31 224 SER A N 1
ATOM 1839 C CA . SER A 1 224 ? 16.712 13.371 17.460 1.00 90.31 224 SER A CA 1
ATOM 1840 C C . SER A 1 224 ? 15.791 12.176 17.730 1.00 90.31 224 SER A C 1
ATOM 1842 O O . SER A 1 224 ? 14.910 12.241 18.587 1.00 90.31 224 SER A O 1
ATOM 1844 N N . HIS A 1 225 ? 15.981 11.056 17.025 1.00 88.94 225 HIS A N 1
ATOM 1845 C CA . HIS A 1 225 ? 15.125 9.878 17.166 1.00 88.94 225 HIS A CA 1
ATOM 1846 C C . HIS A 1 225 ? 15.091 9.322 18.596 1.00 88.94 225 HIS A C 1
ATOM 1848 O O . HIS A 1 225 ? 14.040 8.857 19.028 1.00 88.94 225 HIS A O 1
ATOM 1854 N N . THR A 1 226 ? 16.197 9.406 19.343 1.00 87.75 226 THR A N 1
ATOM 1855 C CA . THR A 1 226 ? 16.295 8.930 20.733 1.00 87.75 226 THR A CA 1
ATOM 1856 C C . THR A 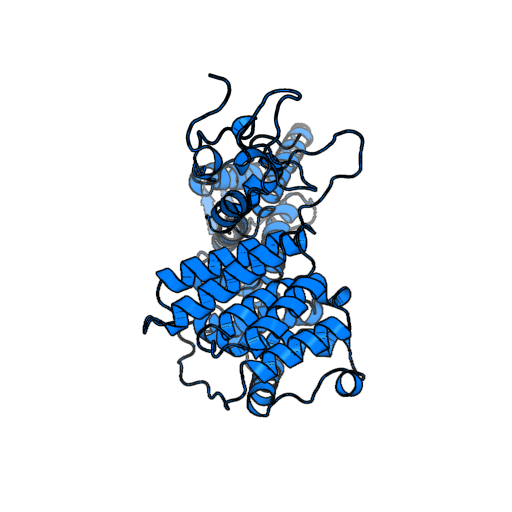1 226 ? 15.518 9.780 21.736 1.00 87.75 226 THR A C 1
ATOM 1858 O O . THR A 1 226 ? 15.249 9.309 22.837 1.00 87.75 226 THR A O 1
ATOM 1861 N N . GLU A 1 227 ? 15.178 11.022 21.387 1.00 89.88 227 GLU A N 1
ATOM 1862 C CA . GLU A 1 227 ? 14.412 11.931 22.250 1.00 89.88 227 GLU A CA 1
ATOM 1863 C C . GLU A 1 227 ? 12.900 11.727 22.102 1.00 89.88 227 GLU A C 1
ATOM 1865 O O . GLU A 1 227 ? 12.142 12.001 23.028 1.00 89.88 227 GLU A O 1
ATOM 1870 N N . ILE A 1 228 ? 12.462 11.260 20.929 1.00 92.31 228 ILE A N 1
ATOM 1871 C CA . ILE A 1 228 ? 11.045 11.166 20.562 1.00 92.31 228 ILE A CA 1
ATOM 1872 C C . ILE A 1 228 ? 10.546 9.727 20.649 1.00 92.31 228 ILE A C 1
ATOM 1874 O O . ILE A 1 228 ? 9.470 9.482 21.188 1.00 92.31 228 ILE A O 1
ATOM 1878 N N . LEU A 1 229 ? 11.295 8.773 20.095 1.00 93.56 229 LEU A N 1
ATOM 1879 C CA . LEU A 1 229 ? 10.864 7.383 20.030 1.00 93.56 229 LEU A CA 1
ATOM 1880 C C . LEU A 1 229 ? 11.368 6.593 21.237 1.00 93.56 229 LEU A C 1
ATOM 1882 O O . LEU A 1 229 ? 12.519 6.761 21.649 1.00 93.56 229 LEU A O 1
ATOM 1886 N N . PRO A 1 230 ? 10.563 5.651 21.755 1.00 90.88 230 PRO A N 1
ATOM 1887 C CA . PRO A 1 230 ? 11.073 4.679 22.704 1.00 90.88 230 PRO A CA 1
ATOM 1888 C C . PRO A 1 230 ? 12.154 3.815 22.044 1.00 90.88 230 PRO A C 1
ATOM 1890 O O . PRO A 1 230 ? 12.135 3.555 20.834 1.00 90.88 230 PRO A O 1
ATOM 1893 N N . LYS A 1 231 ? 13.093 3.330 22.861 1.00 88.81 231 LYS A N 1
ATOM 1894 C CA . LYS A 1 231 ? 14.105 2.376 22.404 1.00 88.81 231 LYS A CA 1
ATOM 1895 C C . LYS A 1 231 ? 13.401 1.116 21.866 1.00 88.81 231 LYS A C 1
ATOM 1897 O O . LYS A 1 231 ? 12.557 0.571 22.580 1.00 88.81 231 LYS A O 1
ATOM 1902 N N . PRO A 1 232 ? 13.729 0.645 20.648 1.00 91.12 232 PRO A N 1
ATOM 1903 C CA . PRO A 1 232 ? 13.134 -0.572 20.107 1.00 91.12 232 PRO A CA 1
ATOM 1904 C C . PRO A 1 232 ? 13.508 -1.795 20.956 1.00 91.12 232 PRO A C 1
ATOM 1906 O O . PRO A 1 232 ? 14.559 -1.818 21.605 1.00 91.12 232 PRO A O 1
ATOM 1909 N N . SER A 1 233 ? 12.657 -2.823 20.916 1.00 91.00 233 SER A N 1
ATOM 1910 C CA . SER A 1 233 ? 12.972 -4.139 21.479 1.00 91.00 233 SER A CA 1
ATOM 1911 C C . SER A 1 233 ? 14.204 -4.741 20.793 1.00 91.00 233 SER A C 1
ATOM 1913 O O . SER A 1 233 ? 14.550 -4.365 19.670 1.00 91.00 233 SER A O 1
ATOM 1915 N N . GLU A 1 234 ? 14.875 -5.697 21.439 1.00 89.75 234 GLU A N 1
ATOM 1916 C CA . GLU A 1 234 ? 16.061 -6.327 20.846 1.00 89.75 234 GLU A CA 1
ATOM 1917 C C . GLU A 1 234 ? 15.722 -7.065 19.540 1.00 89.75 234 GLU A C 1
ATOM 1919 O O . GLU A 1 234 ? 16.468 -6.976 18.565 1.00 89.75 234 GLU A O 1
ATOM 1924 N N . SER A 1 235 ? 14.562 -7.730 19.481 1.00 90.19 235 SER A N 1
ATOM 1925 C CA . SER A 1 235 ? 14.081 -8.376 18.253 1.00 90.19 235 SER A CA 1
ATOM 1926 C C . SER A 1 235 ? 13.876 -7.364 17.121 1.00 90.19 235 SER A C 1
ATOM 1928 O O . SER A 1 235 ? 14.411 -7.554 16.027 1.00 90.19 235 SER A O 1
ATOM 1930 N N . LEU A 1 236 ? 13.188 -6.248 17.389 1.00 92.69 236 LEU A N 1
ATOM 1931 C CA . LEU A 1 236 ? 12.988 -5.192 16.395 1.00 92.69 236 LEU A CA 1
ATOM 1932 C C . LEU A 1 236 ? 14.312 -4.581 15.944 1.00 92.69 236 LEU A C 1
ATOM 1934 O O . LEU A 1 236 ? 14.516 -4.350 14.757 1.00 92.69 236 LEU A O 1
ATOM 1938 N N . TRP A 1 237 ? 15.231 -4.354 16.880 1.00 92.00 237 TRP A N 1
ATOM 1939 C CA . TRP A 1 237 ? 16.552 -3.830 16.567 1.00 92.00 237 TRP A CA 1
ATOM 1940 C C . TRP A 1 237 ? 17.315 -4.740 15.598 1.00 92.00 237 TRP A C 1
ATOM 1942 O O . TRP A 1 237 ? 17.852 -4.248 14.609 1.00 92.00 237 TRP A O 1
ATOM 1952 N N . ARG A 1 238 ? 17.294 -6.065 15.805 1.00 91.25 238 ARG A N 1
ATOM 1953 C CA . ARG A 1 238 ? 17.910 -7.026 14.870 1.00 91.25 238 ARG A CA 1
ATOM 1954 C C . ARG A 1 238 ? 17.266 -6.982 13.483 1.00 91.25 238 ARG A C 1
ATOM 1956 O O . ARG A 1 238 ? 17.973 -7.082 12.487 1.00 91.25 238 ARG A O 1
ATOM 1963 N N . GLN A 1 239 ? 15.947 -6.809 13.397 1.00 92.06 239 GLN A N 1
ATOM 1964 C CA . GLN A 1 239 ? 15.249 -6.667 12.112 1.00 92.06 239 GLN A CA 1
ATOM 1965 C C . GLN A 1 239 ? 15.616 -5.355 11.397 1.00 92.06 239 GLN A C 1
ATOM 1967 O O . GLN A 1 239 ? 15.808 -5.345 10.182 1.00 92.06 239 GLN A O 1
ATOM 1972 N N . ILE A 1 240 ? 15.748 -4.254 12.146 1.00 93.25 240 ILE A N 1
ATOM 1973 C CA . ILE A 1 240 ? 16.216 -2.965 11.618 1.00 93.25 240 ILE A CA 1
ATOM 1974 C C . ILE A 1 240 ? 17.644 -3.110 11.086 1.00 93.25 240 ILE A C 1
ATOM 1976 O O . ILE A 1 240 ? 17.903 -2.725 9.947 1.00 93.25 240 ILE A O 1
ATOM 1980 N N . GLN A 1 241 ? 18.545 -3.707 11.872 1.00 91.94 241 GLN A N 1
ATOM 1981 C CA . GLN A 1 241 ? 19.923 -3.973 11.454 1.00 91.94 241 GLN A CA 1
ATOM 1982 C C . GLN A 1 241 ? 19.965 -4.846 10.203 1.00 91.94 241 GLN A C 1
ATOM 1984 O O . GLN A 1 241 ? 20.638 -4.484 9.247 1.00 91.94 241 GLN A O 1
ATOM 1989 N N . PHE A 1 242 ? 19.177 -5.924 10.155 1.00 89.50 242 PHE A N 1
ATOM 1990 C CA . PHE A 1 242 ? 19.079 -6.784 8.978 1.00 89.50 242 PHE A CA 1
ATOM 1991 C C . PHE A 1 242 ? 18.744 -5.987 7.709 1.00 89.50 242 PHE A C 1
ATOM 1993 O O . PHE A 1 242 ? 19.405 -6.156 6.690 1.00 89.50 242 PHE A O 1
ATOM 2000 N N . LEU A 1 243 ? 17.759 -5.085 7.756 1.00 90.19 243 LEU A N 1
ATOM 2001 C CA . LEU A 1 243 ? 17.396 -4.258 6.599 1.00 90.19 243 LEU A CA 1
ATOM 2002 C C . LEU A 1 243 ? 18.450 -3.193 6.260 1.00 90.19 243 LEU A C 1
ATOM 2004 O O . LEU A 1 243 ? 18.646 -2.894 5.085 1.00 90.19 243 LEU A O 1
ATOM 2008 N N . GLN A 1 244 ? 19.126 -2.633 7.265 1.00 88.81 244 GLN A N 1
ATOM 2009 C CA . GLN A 1 244 ? 20.159 -1.609 7.081 1.00 88.81 244 GLN A CA 1
ATOM 2010 C C . GLN A 1 244 ? 21.489 -2.168 6.569 1.00 88.81 244 GLN A C 1
ATOM 2012 O O . GLN A 1 244 ? 22.166 -1.501 5.793 1.00 88.81 244 GLN A O 1
ATOM 2017 N N . GLU A 1 245 ? 21.862 -3.377 6.982 1.00 83.25 245 GLU A N 1
ATOM 2018 C CA . GLU A 1 245 ? 23.074 -4.075 6.539 1.00 83.25 245 GLU A CA 1
ATOM 2019 C C . GLU A 1 245 ? 22.924 -4.623 5.116 1.00 83.25 245 GLU A C 1
ATOM 2021 O O . GLU A 1 245 ? 23.904 -4.760 4.385 1.00 83.25 245 GLU A O 1
ATOM 2026 N N . ARG A 1 246 ? 21.689 -4.894 4.681 1.00 70.56 246 ARG A N 1
ATOM 2027 C CA . ARG A 1 246 ? 21.347 -5.351 3.328 1.00 70.56 246 ARG A CA 1
ATOM 2028 C C . ARG A 1 246 ? 21.355 -4.189 2.330 1.00 70.56 246 ARG A C 1
ATOM 2030 O O . ARG A 1 246 ? 20.347 -3.864 1.706 1.00 70.56 246 ARG A O 1
ATOM 2037 N N . THR A 1 247 ? 22.522 -3.572 2.157 1.00 61.97 247 THR A N 1
ATOM 2038 C CA . THR A 1 247 ? 22.772 -2.613 1.074 1.00 61.97 247 THR A CA 1
ATOM 2039 C C . THR A 1 247 ? 23.347 -3.314 -0.160 1.00 61.97 247 THR A C 1
ATOM 2041 O O . THR A 1 247 ? 23.966 -4.372 -0.054 1.00 61.97 247 THR A O 1
ATOM 2044 N N . ALA A 1 248 ? 23.185 -2.711 -1.341 1.00 51.47 248 ALA A N 1
ATOM 2045 C CA . ALA A 1 248 ? 23.715 -3.222 -2.609 1.00 51.47 248 ALA A CA 1
ATOM 2046 C C . ALA A 1 248 ? 25.245 -3.411 -2.602 1.00 51.47 248 ALA A C 1
ATOM 2048 O O . ALA A 1 248 ? 25.762 -4.137 -3.445 1.00 51.47 248 ALA A O 1
ATOM 2049 N N . ASP A 1 249 ? 25.952 -2.781 -1.656 1.00 53.88 249 ASP A N 1
ATOM 2050 C CA . ASP A 1 249 ? 27.403 -2.906 -1.496 1.00 53.88 249 ASP A CA 1
ATOM 2051 C C . ASP A 1 249 ? 27.791 -4.139 -0.654 1.00 53.88 249 ASP A C 1
ATOM 2053 O O . ASP A 1 249 ? 28.935 -4.586 -0.704 1.00 53.88 249 ASP A O 1
ATOM 2057 N N . SER A 1 250 ? 26.857 -4.682 0.134 1.00 57.72 250 SER A N 1
ATOM 2058 C CA . SER A 1 250 ? 27.113 -5.714 1.148 1.00 57.72 250 SER A CA 1
ATOM 2059 C C . SER A 1 250 ? 26.769 -7.128 0.673 1.00 57.72 250 SER A C 1
ATOM 2061 O O . SER A 1 250 ? 27.408 -8.082 1.107 1.00 57.72 250 SER A O 1
ATOM 2063 N N . ASP A 1 251 ? 25.791 -7.277 -0.227 1.00 59.09 251 ASP A N 1
ATOM 2064 C CA . ASP A 1 251 ? 25.452 -8.566 -0.841 1.00 59.09 251 ASP A CA 1
ATOM 2065 C C . ASP A 1 251 ? 24.993 -8.378 -2.302 1.00 59.09 251 ASP A C 1
ATOM 2067 O O . ASP A 1 251 ? 23.854 -7.959 -2.547 1.00 59.09 251 ASP A O 1
ATOM 2071 N N . PRO A 1 252 ? 25.849 -8.690 -3.295 1.00 61.75 252 PRO A N 1
ATOM 2072 C CA . PRO A 1 252 ? 25.506 -8.544 -4.707 1.00 61.75 252 PRO A CA 1
ATOM 2073 C C . PRO A 1 252 ? 24.361 -9.476 -5.131 1.00 61.75 252 PRO A C 1
ATOM 2075 O O . PRO A 1 252 ? 23.693 -9.199 -6.126 1.00 61.75 252 PRO A O 1
ATOM 2078 N N . ASN A 1 253 ? 24.070 -10.540 -4.369 1.00 60.31 253 ASN A N 1
ATOM 2079 C CA . ASN A 1 253 ? 22.980 -11.463 -4.684 1.00 60.31 253 ASN A CA 1
ATOM 2080 C C . ASN A 1 253 ? 21.593 -10.834 -4.488 1.00 60.31 253 ASN A C 1
ATOM 2082 O O . ASN A 1 253 ? 20.641 -11.287 -5.118 1.00 60.31 253 ASN A O 1
ATOM 2086 N N . ILE A 1 254 ? 21.470 -9.746 -3.711 1.00 59.88 254 ILE A N 1
ATOM 2087 C CA . ILE A 1 254 ? 20.215 -8.976 -3.576 1.00 59.88 254 ILE A CA 1
ATOM 2088 C C . ILE A 1 254 ? 19.781 -8.382 -4.927 1.00 59.88 254 ILE A C 1
ATOM 2090 O O . ILE A 1 254 ? 18.592 -8.186 -5.167 1.00 59.88 254 ILE A O 1
ATOM 2094 N N . GLN A 1 255 ? 20.728 -8.130 -5.839 1.00 61.91 255 GLN A N 1
ATOM 2095 C CA . GLN A 1 255 ? 20.420 -7.646 -7.187 1.00 61.91 255 GLN A CA 1
ATOM 2096 C C . GLN A 1 255 ? 19.784 -8.730 -8.069 1.00 61.91 255 GLN A C 1
ATOM 2098 O O . GLN A 1 255 ? 19.183 -8.412 -9.097 1.00 61.91 255 GLN A O 1
ATOM 2103 N N . ASN A 1 256 ? 19.872 -10.005 -7.674 1.00 73.62 256 ASN A N 1
ATOM 2104 C CA . ASN A 1 256 ? 19.185 -11.090 -8.355 1.00 73.62 256 ASN A CA 1
ATOM 2105 C C . ASN A 1 256 ? 17.717 -11.143 -7.914 1.00 73.62 256 ASN A C 1
ATOM 2107 O O . ASN A 1 256 ? 17.324 -11.898 -7.021 1.00 73.62 256 ASN A O 1
ATOM 2111 N N . VAL A 1 257 ? 16.908 -10.330 -8.593 1.00 75.38 257 VAL A N 1
ATOM 2112 C CA . VAL A 1 257 ? 15.460 -10.232 -8.387 1.00 75.38 257 VAL A CA 1
ATOM 2113 C C . VAL A 1 257 ? 14.774 -11.595 -8.530 1.00 75.38 257 VAL A C 1
ATOM 2115 O O . VAL A 1 257 ? 13.834 -11.859 -7.797 1.00 75.38 257 VAL A O 1
ATOM 2118 N N . ALA A 1 258 ? 15.238 -12.494 -9.408 1.00 70.25 258 ALA A N 1
ATOM 2119 C CA . ALA A 1 258 ? 14.586 -13.792 -9.612 1.00 70.25 258 ALA A CA 1
ATOM 2120 C C . ALA A 1 258 ? 14.591 -14.662 -8.343 1.00 70.25 258 ALA A C 1
ATOM 2122 O O . ALA A 1 258 ? 13.563 -15.256 -8.012 1.00 70.25 258 ALA A O 1
ATOM 2123 N N . ASP A 1 259 ? 15.714 -14.669 -7.622 1.00 68.75 259 ASP A N 1
ATOM 2124 C CA . ASP A 1 259 ? 15.945 -15.560 -6.482 1.00 68.75 259 ASP A CA 1
ATOM 2125 C C . ASP A 1 259 ? 15.669 -14.879 -5.126 1.00 68.75 259 ASP A C 1
ATOM 2127 O O . ASP A 1 259 ? 15.286 -15.553 -4.175 1.00 68.75 259 ASP A O 1
ATOM 2131 N N . HIS A 1 260 ? 15.773 -13.544 -5.031 1.00 74.12 260 HIS A N 1
ATOM 2132 C CA . HIS A 1 260 ? 15.666 -12.789 -3.766 1.00 74.12 260 HIS A CA 1
ATOM 2133 C C . HIS A 1 260 ? 14.482 -11.806 -3.714 1.00 74.12 260 HIS A C 1
ATOM 2135 O O . HIS A 1 260 ? 14.570 -10.722 -3.129 1.00 74.12 260 HIS A O 1
ATOM 2141 N N . ASN A 1 261 ? 13.339 -12.184 -4.294 1.00 82.19 261 ASN A N 1
ATOM 2142 C CA . ASN A 1 261 ? 12.132 -11.346 -4.327 1.00 82.19 261 ASN A CA 1
ATOM 2143 C C . ASN A 1 261 ? 11.677 -10.867 -2.929 1.00 82.19 261 ASN A C 1
ATOM 2145 O O . ASN A 1 261 ? 11.286 -9.712 -2.767 1.00 82.19 261 ASN A O 1
ATOM 2149 N N . ALA A 1 262 ? 11.748 -11.725 -1.907 1.00 87.25 262 ALA A N 1
ATOM 2150 C CA . ALA A 1 262 ? 11.296 -11.401 -0.550 1.00 87.25 262 ALA A CA 1
ATOM 2151 C C . ALA A 1 262 ? 12.124 -10.280 0.105 1.00 87.25 262 ALA A C 1
ATOM 2153 O O . ALA A 1 262 ? 11.572 -9.318 0.645 1.00 87.25 262 ALA A O 1
ATOM 2154 N N . VAL A 1 263 ? 13.455 -10.374 0.008 1.00 88.50 263 VAL A N 1
ATOM 2155 C CA . VAL A 1 263 ? 14.382 -9.370 0.553 1.00 88.50 263 VAL A CA 1
ATOM 2156 C C . VAL A 1 263 ? 14.250 -8.055 -0.206 1.00 88.50 263 VAL A C 1
ATOM 2158 O O . VAL A 1 263 ? 14.146 -7.001 0.421 1.00 88.50 263 VAL A O 1
ATOM 2161 N N . LEU A 1 264 ? 14.176 -8.108 -1.541 1.00 90.19 264 LEU A N 1
ATOM 2162 C CA . LEU A 1 264 ? 13.973 -6.921 -2.369 1.00 90.19 264 LEU A CA 1
ATOM 2163 C C . LEU A 1 264 ? 12.689 -6.176 -1.981 1.00 90.19 264 LEU A C 1
ATOM 2165 O O . LEU A 1 264 ? 12.716 -4.954 -1.844 1.00 90.19 264 LEU A O 1
ATOM 2169 N N . ALA A 1 265 ? 11.580 -6.891 -1.758 1.00 93.12 265 ALA A N 1
ATOM 2170 C CA . ALA A 1 265 ? 10.333 -6.277 -1.307 1.00 93.12 265 ALA A CA 1
ATOM 2171 C C . ALA A 1 265 ? 10.474 -5.611 0.068 1.00 93.12 265 ALA A C 1
ATOM 2173 O O . ALA A 1 265 ? 10.024 -4.479 0.250 1.00 93.12 265 ALA A O 1
ATOM 2174 N N . ALA A 1 266 ? 11.122 -6.278 1.026 1.00 93.88 266 ALA A N 1
ATOM 2175 C CA . ALA A 1 266 ? 11.320 -5.729 2.365 1.00 93.88 266 ALA A CA 1
ATOM 2176 C C . ALA A 1 266 ? 12.167 -4.441 2.334 1.00 93.88 266 ALA A C 1
ATOM 2178 O O . ALA A 1 266 ? 11.776 -3.427 2.919 1.00 93.88 266 ALA A O 1
ATOM 2179 N N . VAL A 1 267 ? 13.269 -4.444 1.575 1.00 93.19 267 VAL A N 1
ATOM 2180 C CA . VAL A 1 267 ? 14.130 -3.269 1.357 1.00 93.19 267 VAL A CA 1
ATOM 2181 C C . VAL A 1 267 ? 13.359 -2.154 0.645 1.00 93.19 267 VAL A C 1
ATOM 2183 O O . VAL A 1 267 ? 13.382 -1.004 1.084 1.00 93.19 267 VAL A O 1
ATOM 2186 N N . ALA A 1 268 ? 12.607 -2.475 -0.408 1.00 95.06 268 ALA A N 1
ATOM 2187 C CA . ALA A 1 268 ? 11.788 -1.496 -1.116 1.00 95.06 268 ALA A CA 1
ATOM 2188 C C . ALA A 1 268 ? 10.776 -0.808 -0.196 1.00 95.06 268 ALA A C 1
ATOM 2190 O O . ALA A 1 268 ? 10.618 0.412 -0.243 1.00 95.06 268 ALA A O 1
ATOM 2191 N N . ASN A 1 269 ? 10.135 -1.560 0.692 1.00 97.06 269 ASN A N 1
ATOM 2192 C CA . ASN A 1 269 ? 9.170 -1.007 1.633 1.00 97.06 269 ASN A CA 1
ATOM 2193 C C . ASN A 1 269 ? 9.820 -0.089 2.675 1.00 97.06 269 ASN A C 1
ATOM 2195 O O . ASN A 1 269 ? 9.271 0.977 2.968 1.00 97.06 269 ASN A O 1
ATOM 2199 N N . ALA A 1 270 ? 10.998 -0.460 3.181 1.00 96.81 270 ALA A N 1
ATOM 2200 C CA . ALA A 1 270 ? 11.741 0.315 4.172 1.00 96.81 270 ALA A CA 1
ATOM 2201 C C . ALA A 1 270 ? 12.310 1.629 3.618 1.00 96.81 270 ALA A C 1
ATOM 2203 O O . ALA A 1 270 ? 12.273 2.649 4.300 1.00 96.81 270 ALA A O 1
ATOM 2204 N N . TYR A 1 271 ? 12.795 1.625 2.375 1.00 95.81 271 TYR A N 1
ATOM 2205 C CA . TYR A 1 271 ? 13.494 2.773 1.789 1.00 95.81 271 TYR A CA 1
ATOM 2206 C C . TYR A 1 271 ? 12.655 3.595 0.813 1.00 95.81 271 TYR A C 1
ATOM 2208 O O . TYR A 1 271 ? 13.172 4.541 0.233 1.00 95.81 271 TYR A O 1
ATOM 2216 N N . SER A 1 272 ? 11.370 3.284 0.623 1.00 95.88 272 SER A N 1
ATOM 2217 C CA . SER A 1 272 ? 10.538 3.971 -0.379 1.00 95.88 272 SER A CA 1
ATOM 2218 C C . SER A 1 272 ? 10.455 5.495 -0.211 1.00 95.88 272 SER A C 1
ATOM 2220 O O . SER A 1 272 ? 10.290 6.186 -1.206 1.00 95.88 272 SER A O 1
ATOM 2222 N N . SER A 1 273 ? 10.611 6.045 0.998 1.00 94.81 273 SER A N 1
ATOM 2223 C CA . SER A 1 273 ? 10.656 7.501 1.230 1.00 94.81 273 SER A CA 1
ATOM 2224 C C . SER A 1 273 ? 12.054 8.116 1.053 1.00 94.81 273 SER A C 1
ATOM 2226 O O . SER A 1 273 ? 12.194 9.335 0.977 1.00 94.81 273 SER A O 1
ATOM 2228 N N . ASP A 1 274 ? 13.100 7.292 0.950 1.00 94.56 274 ASP A N 1
ATOM 2229 C CA . ASP A 1 274 ? 14.494 7.697 0.783 1.00 94.56 274 ASP A CA 1
ATOM 2230 C C . ASP A 1 274 ? 14.956 7.424 -0.651 1.00 94.56 274 ASP A C 1
ATOM 2232 O O . ASP A 1 274 ? 15.685 6.468 -0.924 1.00 94.56 274 ASP A O 1
ATOM 2236 N N . MET A 1 275 ? 14.511 8.271 -1.584 1.00 93.81 275 MET A N 1
ATOM 2237 C CA . MET A 1 275 ? 14.719 8.079 -3.024 1.00 93.81 275 MET A CA 1
ATOM 2238 C C . MET A 1 275 ? 16.172 7.746 -3.429 1.00 93.81 275 MET A C 1
ATOM 2240 O O . MET A 1 275 ? 16.339 6.848 -4.251 1.00 93.81 275 MET A O 1
ATOM 2244 N N . PRO A 1 276 ? 17.235 8.380 -2.887 1.00 93.38 276 PRO A N 1
ATOM 2245 C CA . PRO A 1 276 ? 18.614 7.993 -3.203 1.00 93.38 276 PRO A CA 1
ATOM 2246 C C . PRO A 1 276 ? 18.919 6.519 -2.899 1.00 93.38 276 PRO A C 1
ATOM 2248 O O . PRO A 1 276 ? 19.483 5.813 -3.738 1.00 93.38 276 PRO A O 1
ATOM 2251 N N . ASN A 1 277 ? 18.507 6.038 -1.724 1.00 91.31 277 ASN A N 1
ATOM 2252 C CA . ASN A 1 277 ? 18.692 4.643 -1.332 1.00 91.31 277 ASN A CA 1
ATOM 2253 C C . ASN A 1 277 ? 17.744 3.723 -2.100 1.00 91.31 277 ASN A C 1
ATOM 2255 O O . ASN A 1 277 ? 18.175 2.686 -2.590 1.00 91.31 277 ASN A O 1
ATOM 2259 N N . PHE A 1 278 ? 16.488 4.119 -2.303 1.00 93.94 278 PHE A N 1
ATOM 2260 C CA . PHE A 1 278 ? 15.542 3.356 -3.114 1.00 93.94 278 PHE A CA 1
ATOM 2261 C C . PHE A 1 278 ? 16.036 3.168 -4.558 1.00 93.94 278 PHE A C 1
ATOM 2263 O O . PHE A 1 278 ? 15.975 2.069 -5.109 1.00 93.94 278 PHE A O 1
ATOM 2270 N N . GLN A 1 279 ? 16.598 4.217 -5.163 1.00 93.75 279 GLN A N 1
ATOM 2271 C CA . GLN A 1 279 ? 17.188 4.161 -6.498 1.00 93.75 279 GLN A CA 1
ATOM 2272 C C . GLN A 1 279 ? 18.352 3.166 -6.554 1.00 93.75 279 GLN A C 1
ATOM 2274 O O . GLN A 1 279 ? 18.408 2.321 -7.453 1.00 93.75 279 GLN A O 1
ATOM 2279 N N . LYS A 1 280 ? 19.275 3.267 -5.591 1.00 89.81 280 LYS A N 1
ATOM 2280 C CA . LYS A 1 280 ? 20.469 2.422 -5.516 1.00 89.81 280 LYS A CA 1
ATOM 2281 C C . LYS A 1 280 ? 20.119 0.955 -5.251 1.00 89.81 280 LYS A C 1
ATOM 2283 O O . LYS A 1 280 ? 20.642 0.075 -5.923 1.00 89.81 280 LYS A O 1
ATOM 2288 N N . LEU A 1 281 ? 19.256 0.703 -4.271 1.00 88.06 281 LEU A N 1
ATOM 2289 C CA . LEU A 1 281 ? 18.984 -0.633 -3.739 1.00 88.06 281 LEU A CA 1
ATOM 2290 C C . LEU A 1 281 ? 17.903 -1.390 -4.517 1.00 88.06 281 LEU A C 1
ATOM 2292 O O . LEU A 1 281 ? 17.920 -2.615 -4.530 1.00 88.06 281 LEU A O 1
ATOM 2296 N N . VAL A 1 282 ? 16.965 -0.678 -5.150 1.00 92.19 282 VAL A N 1
ATOM 2297 C CA . VAL A 1 282 ? 15.762 -1.287 -5.737 1.00 92.19 282 VAL A CA 1
ATOM 2298 C C . VAL A 1 282 ? 15.626 -0.955 -7.212 1.00 92.19 282 VAL A C 1
ATOM 2300 O O . VAL A 1 282 ? 15.610 -1.869 -8.032 1.00 92.19 282 VAL A O 1
ATOM 2303 N N . LEU A 1 283 ? 15.540 0.332 -7.575 1.00 94.00 283 LEU A N 1
ATOM 2304 C CA . LEU A 1 283 ? 15.226 0.704 -8.962 1.00 94.00 283 LEU A CA 1
ATOM 2305 C C . LEU A 1 283 ? 16.285 0.204 -9.937 1.00 94.00 283 LEU A C 1
ATOM 2307 O O . LEU A 1 283 ? 15.920 -0.338 -10.969 1.00 94.00 283 LEU A O 1
ATOM 2311 N N . THR A 1 284 ? 17.568 0.317 -9.592 1.00 91.56 284 THR A N 1
ATOM 2312 C CA . THR A 1 284 ? 18.663 -0.181 -10.440 1.00 91.56 284 THR A CA 1
ATOM 2313 C C . THR A 1 284 ? 18.589 -1.698 -10.645 1.00 91.56 284 THR A C 1
ATOM 2315 O O . THR A 1 284 ? 18.714 -2.173 -11.770 1.00 91.56 284 THR A O 1
ATOM 2318 N N . ALA A 1 285 ? 18.333 -2.466 -9.580 1.00 90.19 285 ALA A N 1
ATOM 2319 C CA . ALA A 1 285 ? 18.225 -3.924 -9.664 1.00 90.19 285 ALA A CA 1
ATOM 2320 C C . ALA A 1 285 ? 17.014 -4.359 -10.507 1.00 90.19 285 ALA A C 1
ATOM 2322 O O . ALA A 1 285 ? 17.126 -5.226 -11.373 1.00 90.19 285 ALA A O 1
ATOM 2323 N N . VAL A 1 286 ? 15.864 -3.710 -10.300 1.00 93.50 286 VAL A N 1
ATOM 2324 C CA . VAL A 1 286 ? 14.647 -3.951 -11.087 1.00 93.50 286 VAL A CA 1
ATOM 2325 C C . VAL A 1 286 ? 14.840 -3.542 -12.549 1.00 93.50 286 VAL A C 1
ATOM 2327 O O . VAL A 1 286 ? 14.398 -4.258 -13.442 1.00 93.50 286 VAL A O 1
ATOM 2330 N N . ASP A 1 287 ? 15.514 -2.424 -12.814 1.00 92.31 287 ASP A N 1
ATOM 2331 C CA . ASP A 1 287 ? 15.796 -1.938 -14.166 1.00 92.31 287 ASP A CA 1
ATOM 2332 C C . ASP A 1 287 ? 16.624 -2.952 -14.966 1.00 92.31 287 ASP A C 1
ATOM 2334 O O . ASP A 1 287 ? 16.223 -3.362 -16.058 1.00 92.31 287 ASP A O 1
ATOM 2338 N N . VAL A 1 288 ? 17.7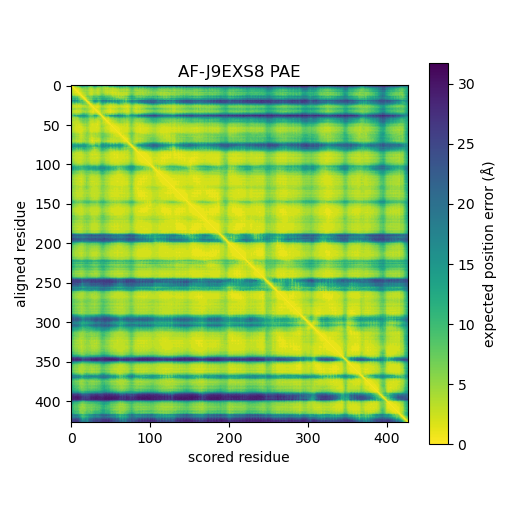12 -3.442 -14.362 1.00 90.88 288 VAL A N 1
ATOM 2339 C CA . VAL A 1 288 ? 18.580 -4.483 -14.933 1.00 90.88 288 VAL A CA 1
ATOM 2340 C C . VAL A 1 288 ? 17.830 -5.802 -15.122 1.00 90.88 288 VAL A C 1
ATOM 2342 O O . VAL A 1 288 ? 17.990 -6.462 -16.148 1.00 90.88 288 VAL A O 1
ATOM 2345 N N . PHE A 1 289 ? 16.979 -6.194 -14.173 1.00 91.38 289 PHE A N 1
ATOM 2346 C CA . PHE A 1 289 ? 16.158 -7.396 -14.315 1.00 91.38 289 PHE A CA 1
ATOM 2347 C C . PHE A 1 289 ? 15.190 -7.292 -15.503 1.00 91.38 289 PHE A C 1
ATOM 2349 O O . PHE A 1 289 ? 15.042 -8.244 -16.275 1.00 91.38 289 PHE A O 1
ATOM 2356 N N . LEU A 1 290 ? 14.550 -6.131 -15.662 1.00 92.12 290 LEU A N 1
ATOM 2357 C CA . LEU A 1 290 ? 13.507 -5.925 -16.657 1.00 92.12 290 LEU A CA 1
ATOM 2358 C C . LEU A 1 290 ? 14.038 -5.658 -18.062 1.00 92.12 290 LEU A C 1
ATOM 2360 O O . LEU A 1 290 ? 13.429 -6.163 -18.993 1.00 92.12 290 LEU A O 1
ATOM 2364 N N . ASP A 1 291 ? 15.119 -4.904 -18.261 1.00 89.06 291 ASP A N 1
ATOM 2365 C CA . ASP A 1 291 ? 15.630 -4.577 -19.608 1.00 89.06 291 ASP A CA 1
ATOM 2366 C C . ASP A 1 291 ? 17.025 -5.160 -19.910 1.00 89.06 291 ASP A C 1
ATOM 2368 O O . ASP A 1 291 ? 17.441 -5.175 -21.070 1.00 89.06 291 ASP A O 1
ATOM 2372 N N . GLY A 1 292 ? 17.701 -5.736 -18.913 1.00 86.12 292 GLY A N 1
ATOM 2373 C CA . GLY A 1 292 ? 19.040 -6.320 -19.029 1.00 86.12 292 GLY A CA 1
ATOM 2374 C C . GLY A 1 292 ? 20.144 -5.414 -18.495 1.00 86.12 292 GLY A C 1
ATOM 2375 O O . GLY A 1 292 ? 19.963 -4.210 -18.313 1.00 86.12 292 GLY A O 1
ATOM 2376 N N . SER A 1 293 ? 21.314 -6.001 -18.234 1.00 84.50 293 SER A N 1
ATOM 2377 C CA . SER A 1 293 ? 22.504 -5.223 -17.874 1.00 84.50 293 SER A CA 1
ATOM 2378 C C . SER A 1 293 ? 22.999 -4.397 -19.073 1.00 84.50 293 SER A C 1
ATOM 2380 O O . SER A 1 293 ? 22.707 -4.753 -20.217 1.00 84.50 293 SER A O 1
ATOM 2382 N N . PRO A 1 294 ? 23.804 -3.337 -18.871 1.00 77.75 294 PRO A N 1
ATOM 2383 C CA . PRO A 1 294 ? 24.380 -2.565 -19.978 1.00 77.75 294 PRO A CA 1
ATOM 2384 C C . PRO A 1 294 ? 25.123 -3.419 -21.022 1.00 77.75 294 PRO A C 1
ATOM 2386 O O . PRO A 1 294 ? 25.143 -3.076 -22.203 1.00 77.75 294 PRO A O 1
ATOM 2389 N N . GLU A 1 295 ? 25.692 -4.553 -20.605 1.00 76.50 295 GLU A N 1
ATOM 2390 C CA . GLU A 1 295 ? 26.357 -5.522 -21.483 1.00 76.50 295 GLU A CA 1
ATOM 2391 C C . GLU A 1 295 ? 25.345 -6.330 -22.316 1.00 76.50 295 GLU A C 1
ATOM 2393 O O . GLU A 1 295 ? 25.530 -6.527 -23.521 1.00 76.50 295 GLU A O 1
ATOM 2398 N N . GLU A 1 296 ? 24.230 -6.735 -21.700 1.00 73.94 296 GLU A N 1
ATOM 2399 C CA . GLU A 1 296 ? 23.127 -7.463 -22.337 1.00 73.94 296 GLU A CA 1
ATOM 2400 C C . GLU A 1 296 ? 22.233 -6.572 -23.206 1.00 73.94 296 GLU A C 1
ATOM 2402 O O . GLU A 1 296 ? 21.574 -7.081 -24.113 1.00 73.94 296 GLU A O 1
ATOM 2407 N N . MET A 1 297 ? 22.220 -5.253 -22.995 1.00 69.19 297 MET A N 1
ATOM 2408 C CA . MET A 1 297 ? 21.416 -4.299 -23.776 1.00 69.19 297 MET A CA 1
ATOM 2409 C C . MET A 1 297 ? 21.766 -4.301 -25.274 1.00 69.19 297 MET A C 1
ATOM 2411 O O . MET A 1 297 ? 20.991 -3.793 -26.092 1.00 69.19 297 MET A O 1
ATOM 2415 N N . ASN A 1 298 ? 22.898 -4.894 -25.668 1.00 69.06 298 ASN A N 1
ATOM 2416 C CA . ASN A 1 298 ? 23.259 -5.146 -27.065 1.00 69.06 298 ASN A CA 1
ATOM 2417 C C . ASN A 1 298 ? 22.490 -6.320 -27.693 1.00 69.06 298 ASN A C 1
ATOM 2419 O O . ASN A 1 298 ? 22.365 -6.377 -28.917 1.00 69.06 298 ASN A O 1
ATOM 2423 N N . THR A 1 299 ? 21.918 -7.214 -26.881 1.00 75.62 299 THR A N 1
ATOM 2424 C CA . THR A 1 299 ? 21.008 -8.267 -27.345 1.00 75.62 299 THR A CA 1
ATOM 2425 C C . THR A 1 299 ? 19.650 -7.658 -27.683 1.00 75.62 299 THR A C 1
ATOM 2427 O O . THR A 1 299 ? 18.809 -7.369 -26.835 1.00 75.62 299 THR A O 1
ATOM 2430 N N . VAL A 1 300 ? 19.460 -7.402 -28.971 1.00 77.38 300 VAL A N 1
ATOM 2431 C CA . VAL A 1 300 ? 18.221 -6.856 -29.515 1.00 77.38 300 VAL A CA 1
ATOM 2432 C C . VAL A 1 300 ? 17.297 -7.992 -29.913 1.00 77.38 300 VAL A C 1
ATOM 2434 O O . VAL A 1 300 ? 17.723 -8.965 -30.536 1.00 77.38 300 VAL A O 1
ATOM 2437 N N . TRP A 1 301 ? 16.010 -7.826 -29.626 1.00 82.25 301 TRP A N 1
ATOM 2438 C CA . TRP A 1 301 ? 14.971 -8.630 -30.238 1.00 82.25 301 TRP A CA 1
ATOM 2439 C C . TRP A 1 301 ? 14.270 -7.851 -31.352 1.00 82.25 301 TRP A C 1
ATOM 2441 O O . TRP A 1 301 ? 13.837 -6.714 -31.160 1.00 82.25 301 TRP A O 1
ATOM 2451 N N . HIS A 1 302 ? 14.162 -8.479 -32.521 1.00 80.38 302 HIS A N 1
ATOM 2452 C CA . HIS A 1 302 ? 13.395 -7.967 -33.648 1.00 80.38 302 HIS A CA 1
ATOM 2453 C C . HIS A 1 302 ? 11.954 -8.470 -33.56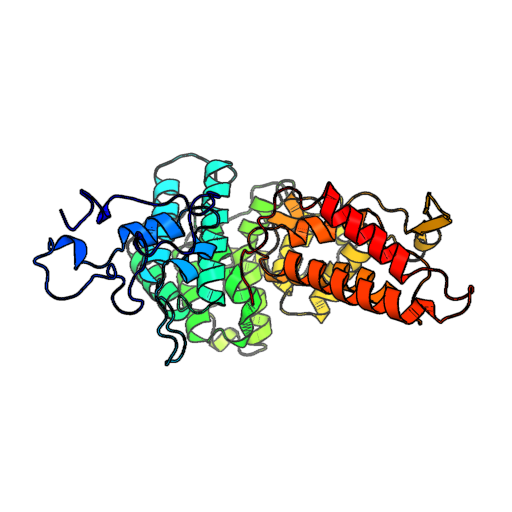5 1.00 80.38 302 HIS A C 1
ATOM 2455 O O . HIS A 1 302 ? 11.687 -9.669 -33.666 1.00 80.38 302 HIS A O 1
ATOM 2461 N N . LEU A 1 303 ? 11.034 -7.534 -33.377 1.00 75.62 303 LEU A N 1
ATOM 2462 C CA . LEU A 1 303 ? 9.597 -7.743 -33.450 1.00 75.62 303 LEU A CA 1
ATOM 2463 C C . LEU A 1 303 ? 9.125 -7.632 -34.918 1.00 75.62 303 LEU A C 1
ATOM 2465 O O . LEU A 1 303 ? 9.859 -7.120 -35.776 1.00 75.62 303 LEU A O 1
ATOM 2469 N N . PRO A 1 304 ? 7.906 -8.107 -35.244 1.00 71.69 304 PRO A N 1
ATOM 2470 C CA . PRO A 1 304 ? 7.312 -7.905 -36.564 1.00 71.69 304 PRO A CA 1
ATOM 2471 C C . PRO A 1 304 ? 7.362 -6.433 -37.002 1.00 71.69 304 PRO A C 1
ATOM 2473 O O . PRO A 1 304 ? 7.324 -5.533 -36.169 1.00 71.69 304 PRO A O 1
ATOM 2476 N N . HIS A 1 305 ? 7.427 -6.189 -38.314 1.00 69.81 305 HIS A N 1
ATOM 2477 C CA . HIS A 1 305 ? 7.547 -4.845 -38.911 1.00 69.81 305 HIS A CA 1
ATOM 2478 C C . HIS A 1 305 ? 8.873 -4.112 -38.623 1.00 69.81 305 HIS A C 1
ATOM 2480 O O . HIS A 1 305 ? 8.981 -2.917 -38.874 1.00 69.81 305 HIS A O 1
ATOM 2486 N N . GLY A 1 306 ? 9.908 -4.826 -38.164 1.00 71.44 306 GLY A N 1
ATOM 2487 C CA . GLY A 1 306 ? 11.257 -4.271 -38.000 1.00 71.44 306 GLY A CA 1
ATOM 2488 C C . GLY A 1 306 ? 11.468 -3.488 -36.703 1.00 71.44 306 GLY A C 1
ATOM 2489 O O . GLY A 1 306 ? 12.503 -2.842 -36.554 1.00 71.44 306 GLY A O 1
ATOM 2490 N N . ILE A 1 307 ? 10.522 -3.566 -35.761 1.00 77.12 307 ILE A N 1
ATOM 2491 C CA . ILE A 1 307 ? 10.619 -2.919 -34.450 1.00 77.12 307 ILE A CA 1
ATOM 2492 C C . ILE A 1 307 ? 11.705 -3.613 -33.613 1.00 77.12 307 ILE A C 1
ATOM 2494 O O . ILE A 1 307 ? 11.802 -4.840 -33.570 1.00 77.12 307 ILE A O 1
ATOM 2498 N N . ILE A 1 308 ? 12.529 -2.820 -32.935 1.00 82.94 308 ILE A N 1
ATOM 2499 C CA . ILE A 1 308 ? 13.673 -3.263 -32.128 1.00 82.94 308 ILE A CA 1
ATOM 2500 C C . ILE A 1 308 ? 13.312 -3.090 -30.648 1.00 82.94 308 ILE A C 1
ATOM 2502 O O . ILE A 1 308 ? 12.946 -1.995 -30.229 1.00 82.94 308 ILE A O 1
ATOM 2506 N N . SER A 1 309 ? 13.436 -4.148 -29.844 1.00 86.44 309 SER A N 1
ATOM 2507 C CA . SER A 1 309 ? 13.134 -4.140 -28.402 1.00 86.44 309 SER A CA 1
ATOM 2508 C C . SER A 1 309 ? 14.232 -4.830 -27.585 1.00 86.44 309 SER A C 1
ATOM 2510 O O . SER A 1 309 ? 15.028 -5.606 -28.124 1.00 86.44 309 SER A O 1
ATOM 2512 N N . TYR A 1 310 ? 14.293 -4.542 -26.284 1.00 88.50 310 TYR A N 1
ATOM 2513 C CA . TYR A 1 310 ? 15.094 -5.324 -25.337 1.00 88.50 310 TYR A CA 1
ATOM 2514 C C . TYR A 1 310 ? 14.556 -6.757 -25.193 1.00 88.50 310 TYR A C 1
ATOM 2516 O O . TYR A 1 310 ? 13.366 -7.028 -25.347 1.00 88.50 310 TYR A O 1
ATOM 2524 N N . SER A 1 311 ? 15.449 -7.703 -24.903 1.00 86.31 311 SER A N 1
ATOM 2525 C CA . SER A 1 311 ? 15.186 -9.141 -25.053 1.00 86.31 311 SER A CA 1
ATOM 2526 C C . SER A 1 311 ? 14.515 -9.817 -23.847 1.00 86.31 311 SER A C 1
ATOM 2528 O O . SER A 1 311 ? 14.015 -10.939 -23.983 1.00 86.31 311 SER A O 1
ATOM 2530 N N . LYS A 1 312 ? 14.480 -9.170 -22.675 1.00 90.50 312 LYS A N 1
ATOM 2531 C CA . LYS A 1 312 ? 13.943 -9.744 -21.429 1.00 90.50 312 LYS A CA 1
ATOM 2532 C C . LYS A 1 312 ? 12.425 -9.962 -21.500 1.00 90.50 312 LYS A C 1
ATOM 2534 O O . LYS A 1 312 ? 11.659 -9.093 -21.909 1.00 90.50 312 LYS A O 1
ATOM 2539 N N . LYS A 1 313 ? 11.980 -11.145 -21.069 1.00 90.69 313 LYS A N 1
ATOM 2540 C CA . LYS A 1 313 ? 10.570 -11.578 -21.166 1.00 90.69 313 LYS A CA 1
ATOM 2541 C C . LYS A 1 313 ? 9.904 -11.818 -19.820 1.00 90.69 313 LYS A C 1
ATOM 2543 O O . LYS A 1 313 ? 8.682 -11.857 -19.768 1.00 90.69 313 LYS A O 1
ATOM 2548 N N . THR A 1 314 ? 10.689 -12.001 -18.763 1.00 92.56 314 THR A N 1
ATOM 2549 C CA . THR A 1 314 ? 10.185 -12.335 -17.431 1.00 92.56 314 THR A CA 1
ATOM 2550 C C . THR A 1 314 ? 9.841 -11.050 -16.679 1.00 92.56 314 THR A C 1
ATOM 2552 O O . THR A 1 314 ? 10.756 -10.317 -16.314 1.00 92.56 314 THR A O 1
ATOM 2555 N N . PRO A 1 315 ? 8.552 -10.738 -16.465 1.00 94.12 315 PRO A N 1
ATOM 2556 C CA . PRO A 1 315 ? 8.143 -9.571 -15.691 1.00 94.12 315 PRO A CA 1
ATOM 2557 C C . PRO A 1 315 ? 8.351 -9.801 -14.195 1.00 94.12 315 PRO A C 1
ATOM 2559 O O . PRO A 1 315 ? 8.620 -10.925 -13.761 1.00 94.12 315 PRO A O 1
ATOM 2562 N N . LEU A 1 316 ? 8.140 -8.756 -13.393 1.00 93.69 316 LEU A N 1
ATOM 2563 C CA . LEU A 1 316 ? 8.121 -8.917 -11.943 1.00 93.69 316 LEU A CA 1
ATOM 2564 C C . LEU A 1 316 ? 7.034 -9.929 -11.517 1.00 93.69 316 LEU A C 1
ATOM 2566 O O . LEU A 1 316 ? 5.886 -9.849 -11.990 1.00 93.69 316 LEU A O 1
ATOM 2570 N N . PRO A 1 317 ? 7.369 -10.885 -10.630 1.00 91.31 317 PRO A N 1
ATOM 2571 C CA . PRO A 1 317 ? 6.399 -11.823 -10.076 1.00 91.31 317 PRO A CA 1
ATOM 2572 C C . PRO A 1 317 ? 5.262 -11.100 -9.348 1.00 91.31 317 PRO A C 1
ATOM 2574 O O . PRO A 1 317 ? 5.483 -10.080 -8.697 1.00 91.31 317 PRO A O 1
ATOM 2577 N N . LEU A 1 318 ? 4.042 -11.643 -9.419 1.00 89.00 318 LEU A N 1
ATOM 2578 C CA . LEU A 1 318 ? 2.901 -11.073 -8.692 1.00 89.00 318 LEU A CA 1
ATOM 2579 C C . LEU A 1 318 ? 3.114 -11.126 -7.176 1.00 89.00 318 LEU A C 1
ATOM 2581 O O . LEU A 1 318 ? 2.836 -10.141 -6.512 1.00 89.00 318 LEU A O 1
ATOM 2585 N N . SER A 1 319 ? 3.723 -12.195 -6.655 1.00 88.06 319 SER A N 1
ATOM 2586 C CA . SER A 1 319 ? 4.079 -12.301 -5.234 1.00 88.06 319 SER A CA 1
ATOM 2587 C C . SER A 1 319 ? 4.995 -11.168 -4.765 1.00 88.06 319 SER A C 1
ATOM 2589 O O . SER A 1 319 ? 4.803 -10.640 -3.676 1.00 88.06 319 SER A O 1
ATOM 2591 N N . LEU A 1 320 ? 5.953 -10.742 -5.599 1.00 91.00 320 LEU A N 1
ATOM 2592 C CA . LEU A 1 320 ? 6.776 -9.570 -5.307 1.00 91.00 320 LEU A CA 1
ATOM 2593 C C . LEU A 1 320 ? 5.911 -8.308 -5.271 1.00 91.00 320 LEU A C 1
ATOM 2595 O O . LEU A 1 320 ? 5.991 -7.545 -4.315 1.00 91.00 320 LEU A O 1
ATOM 2599 N N . ILE A 1 321 ? 5.084 -8.090 -6.299 1.00 92.19 321 ILE A N 1
ATOM 2600 C CA . ILE A 1 321 ? 4.217 -6.909 -6.397 1.00 92.19 321 ILE A CA 1
ATOM 2601 C C . ILE A 1 321 ? 3.271 -6.832 -5.193 1.00 92.19 321 ILE A C 1
ATOM 2603 O O . ILE A 1 321 ? 3.171 -5.776 -4.569 1.00 92.19 321 ILE A O 1
ATOM 2607 N N . ASP A 1 322 ? 2.630 -7.933 -4.820 1.00 89.69 322 ASP A N 1
ATOM 2608 C CA . ASP A 1 322 ? 1.679 -8.006 -3.709 1.00 89.69 322 ASP A CA 1
ATOM 2609 C C . ASP A 1 322 ? 2.357 -7.742 -2.353 1.00 89.69 322 ASP A C 1
ATOM 2611 O O . ASP A 1 322 ? 1.758 -7.117 -1.473 1.00 89.69 322 ASP A O 1
ATOM 2615 N N . SER A 1 323 ? 3.644 -8.072 -2.222 1.00 92.88 323 SER A N 1
ATOM 2616 C CA . SER A 1 323 ? 4.468 -7.761 -1.048 1.00 92.88 323 SER A CA 1
ATOM 2617 C C . SER A 1 323 ? 4.988 -6.319 -0.982 1.00 92.88 323 SER A C 1
ATOM 2619 O O . SER A 1 323 ? 5.612 -5.943 0.010 1.00 92.88 323 SER A O 1
ATOM 2621 N N . LEU A 1 324 ? 4.753 -5.476 -1.989 1.00 94.69 324 LEU A N 1
ATOM 2622 C CA . LEU A 1 324 ? 5.172 -4.070 -1.967 1.00 94.69 324 LEU A CA 1
ATOM 2623 C C . LEU A 1 324 ? 4.097 -3.154 -1.373 1.00 94.69 324 LEU A C 1
ATOM 2625 O O . LEU A 1 324 ? 2.902 -3.338 -1.588 1.00 94.69 324 LEU A O 1
ATOM 2629 N N . THR A 1 325 ? 4.530 -2.116 -0.664 1.00 95.25 325 THR A N 1
ATOM 2630 C CA . THR A 1 325 ? 3.668 -1.001 -0.259 1.00 95.25 325 THR A CA 1
ATOM 2631 C C . THR A 1 325 ? 3.193 -0.229 -1.485 1.00 95.25 325 THR A C 1
ATOM 2633 O O . THR A 1 325 ? 3.867 -0.193 -2.520 1.00 95.25 325 THR A O 1
ATOM 2636 N N . PHE A 1 326 ? 2.065 0.469 -1.354 1.00 92.69 326 PHE A N 1
ATOM 2637 C CA . PHE A 1 326 ? 1.553 1.377 -2.378 1.00 92.69 326 PHE A CA 1
ATOM 2638 C C . PHE A 1 326 ? 2.629 2.362 -2.864 1.00 92.69 326 PHE A C 1
ATOM 2640 O O . PHE A 1 326 ? 2.762 2.600 -4.066 1.00 92.69 326 PHE A O 1
ATOM 2647 N N . HIS A 1 327 ? 3.436 2.896 -1.942 1.00 94.44 327 HIS A N 1
ATOM 2648 C CA . HIS A 1 327 ? 4.493 3.853 -2.258 1.00 94.44 327 HIS A CA 1
ATOM 2649 C C . HIS A 1 327 ? 5.606 3.234 -3.118 1.00 94.44 327 HIS A C 1
ATOM 2651 O O . HIS A 1 327 ? 5.948 3.768 -4.175 1.00 94.44 327 HIS A O 1
ATOM 2657 N N . ALA A 1 328 ? 6.111 2.060 -2.725 1.00 95.44 328 ALA A N 1
ATOM 2658 C CA . ALA A 1 328 ? 7.127 1.341 -3.489 1.00 95.44 328 ALA A CA 1
ATOM 2659 C C . ALA A 1 328 ? 6.613 0.929 -4.881 1.00 95.44 328 ALA A C 1
ATOM 2661 O O . ALA A 1 328 ? 7.301 1.149 -5.881 1.00 95.44 328 ALA A O 1
ATOM 2662 N N . ARG A 1 329 ? 5.375 0.415 -4.976 1.00 94.31 329 ARG A N 1
ATOM 2663 C CA . ARG A 1 329 ? 4.730 0.104 -6.266 1.00 94.31 329 ARG A CA 1
ATOM 2664 C C . ARG A 1 329 ? 4.632 1.331 -7.163 1.00 94.31 329 ARG A C 1
ATOM 2666 O O . ARG A 1 329 ? 4.915 1.220 -8.352 1.00 94.31 329 ARG A O 1
ATOM 2673 N N . ASN A 1 330 ? 4.267 2.491 -6.612 1.00 93.56 330 ASN A N 1
ATOM 2674 C CA . ASN A 1 330 ? 4.194 3.729 -7.382 1.00 93.56 330 ASN A CA 1
ATOM 2675 C C . ASN A 1 330 ? 5.562 4.098 -7.975 1.00 93.56 330 ASN A C 1
ATOM 2677 O O . ASN A 1 330 ? 5.629 4.429 -9.153 1.00 93.56 330 ASN A O 1
ATOM 2681 N N . HIS A 1 331 ? 6.663 3.975 -7.228 1.00 95.69 331 HIS A N 1
ATOM 2682 C CA . HIS A 1 331 ? 7.997 4.221 -7.789 1.00 95.69 331 HIS A CA 1
ATOM 2683 C C . HIS A 1 331 ? 8.367 3.250 -8.917 1.00 95.69 331 HIS A C 1
ATOM 2685 O O . HIS A 1 331 ? 8.851 3.693 -9.959 1.00 95.69 331 HIS A O 1
ATOM 2691 N N . LEU A 1 332 ? 8.090 1.949 -8.758 1.00 95.75 332 LEU A N 1
ATOM 2692 C CA . LEU A 1 332 ? 8.316 0.964 -9.827 1.00 95.75 332 LEU A CA 1
ATOM 2693 C C . LEU A 1 332 ? 7.438 1.234 -11.056 1.00 95.75 332 LEU A C 1
ATOM 2695 O O . LEU A 1 332 ? 7.880 1.079 -12.196 1.00 95.75 332 LEU A O 1
ATOM 2699 N N . PHE A 1 333 ? 6.199 1.673 -10.833 1.00 95.88 333 PHE A N 1
ATOM 2700 C CA . PHE A 1 333 ? 5.291 2.060 -11.903 1.00 95.88 333 PHE A CA 1
ATOM 2701 C C . PHE A 1 333 ? 5.836 3.270 -12.664 1.00 95.88 333 PHE A C 1
ATOM 2703 O O . PHE A 1 333 ? 5.890 3.234 -13.892 1.00 95.88 333 PHE A O 1
ATOM 2710 N N . GLN A 1 334 ? 6.291 4.309 -11.956 1.00 94.81 334 GLN A N 1
ATOM 2711 C CA . GLN A 1 334 ? 6.877 5.497 -12.579 1.00 94.81 334 GLN A CA 1
ATOM 2712 C C . GLN A 1 334 ? 8.155 5.162 -13.356 1.00 94.81 334 GLN A C 1
ATOM 2714 O O . GLN A 1 334 ? 8.329 5.681 -14.455 1.00 94.81 334 GLN A O 1
ATOM 2719 N N . LEU A 1 335 ? 9.003 4.250 -12.857 1.00 95.25 335 LEU A N 1
ATOM 2720 C CA . LEU A 1 335 ? 10.163 3.742 -13.603 1.00 95.25 335 LEU A CA 1
ATOM 2721 C C . LEU A 1 335 ? 9.735 3.169 -14.962 1.00 95.25 335 LEU A C 1
ATOM 2723 O O . LEU A 1 335 ? 10.262 3.565 -16.001 1.00 95.25 335 LEU A O 1
ATOM 2727 N N . CYS A 1 336 ? 8.756 2.262 -14.968 1.00 95.25 336 CYS A N 1
ATOM 2728 C CA . CYS A 1 336 ? 8.296 1.629 -16.202 1.00 95.25 336 CYS A CA 1
ATOM 2729 C C . CYS A 1 336 ? 7.584 2.630 -17.130 1.00 95.25 336 CYS A C 1
ATOM 2731 O O . CYS A 1 336 ? 7.807 2.625 -18.340 1.00 95.25 336 CYS A O 1
ATOM 2733 N N . LEU A 1 337 ? 6.756 3.522 -16.577 1.00 93.75 337 LEU A N 1
ATOM 2734 C CA . LEU A 1 337 ? 6.022 4.529 -17.345 1.00 93.75 337 LEU A CA 1
ATOM 2735 C C . LEU A 1 337 ? 6.968 5.547 -17.994 1.00 93.75 337 LEU A C 1
ATOM 2737 O O . LEU A 1 337 ? 6.748 5.955 -19.139 1.00 93.75 337 LEU A O 1
ATOM 2741 N N . LEU A 1 338 ? 8.034 5.937 -17.291 1.00 92.69 338 LEU A N 1
ATOM 2742 C CA . LEU A 1 338 ? 9.048 6.854 -17.802 1.00 92.69 338 LEU A CA 1
ATOM 2743 C C . LEU A 1 338 ? 9.741 6.279 -19.039 1.00 92.69 338 LEU A C 1
ATOM 2745 O O . LEU A 1 338 ? 9.917 7.005 -20.013 1.00 92.69 338 LEU A O 1
ATOM 2749 N N . LYS A 1 339 ? 10.060 4.978 -19.048 1.00 90.50 339 LYS A N 1
ATOM 2750 C CA . LYS A 1 339 ? 10.663 4.301 -20.210 1.00 90.50 339 LYS A CA 1
ATOM 2751 C C . LYS A 1 339 ? 9.776 4.348 -21.455 1.00 90.50 339 LYS A C 1
ATOM 2753 O O . LYS A 1 339 ? 10.279 4.565 -22.553 1.00 90.50 339 LYS A O 1
ATOM 2758 N N . LEU A 1 340 ? 8.461 4.185 -21.298 1.00 90.00 340 LEU A N 1
ATOM 2759 C CA . LEU A 1 340 ? 7.524 4.329 -22.419 1.00 90.00 340 LEU A CA 1
ATOM 2760 C C . LEU A 1 340 ? 7.397 5.798 -22.844 1.00 90.00 340 LEU A C 1
ATOM 2762 O O . LEU A 1 340 ? 7.413 6.108 -24.032 1.00 90.00 340 LEU A O 1
ATOM 2766 N N . THR A 1 341 ? 7.318 6.718 -21.882 1.00 89.62 341 THR A N 1
ATOM 2767 C CA . THR A 1 341 ? 7.207 8.160 -22.160 1.00 89.62 341 THR A CA 1
ATOM 2768 C C . THR A 1 341 ? 8.448 8.696 -22.880 1.00 89.62 341 THR A C 1
ATOM 2770 O O . THR A 1 341 ? 8.335 9.523 -23.784 1.00 89.62 341 THR A O 1
ATOM 2773 N N . ALA A 1 342 ? 9.631 8.182 -22.542 1.00 87.69 342 ALA A N 1
ATOM 2774 C CA . ALA A 1 342 ? 10.907 8.497 -23.177 1.00 87.69 342 ALA A CA 1
ATOM 2775 C C . ALA A 1 342 ? 10.920 8.235 -24.692 1.00 87.69 342 ALA A C 1
ATOM 2777 O O . ALA A 1 342 ? 11.609 8.956 -25.419 1.00 87.69 342 ALA A O 1
ATOM 2778 N N . MET A 1 343 ? 10.113 7.290 -25.195 1.00 81.75 343 MET A N 1
ATOM 2779 C CA . MET A 1 343 ? 9.977 7.027 -26.636 1.00 81.75 343 MET A CA 1
ATOM 2780 C C . MET A 1 343 ? 9.368 8.204 -27.413 1.00 81.75 343 MET A C 1
ATOM 2782 O O . MET A 1 343 ? 9.582 8.324 -28.619 1.00 81.75 343 MET A O 1
ATOM 2786 N N . LEU A 1 344 ? 8.628 9.092 -26.737 1.00 80.06 344 LEU A N 1
ATOM 2787 C CA . LEU A 1 344 ? 8.110 10.326 -27.334 1.00 80.06 344 LEU A CA 1
ATOM 2788 C C . LEU A 1 344 ? 9.190 11.410 -27.470 1.00 80.06 344 LEU A C 1
ATOM 2790 O O . LEU A 1 344 ? 8.986 12.392 -28.185 1.00 80.06 344 LEU A O 1
ATOM 2794 N N . SER A 1 345 ? 10.331 11.258 -26.791 1.00 75.81 345 SER A N 1
ATOM 2795 C CA . SER A 1 345 ? 11.438 12.207 -26.870 1.00 75.81 345 SER A CA 1
ATOM 2796 C C . SER A 1 345 ? 12.309 11.948 -28.106 1.00 75.81 345 SER A C 1
ATOM 2798 O O . SER A 1 345 ? 12.612 10.814 -28.478 1.00 75.81 345 SER A O 1
ATOM 2800 N N . VAL A 1 346 ? 12.750 13.025 -28.759 1.00 60.50 346 VAL A N 1
ATOM 2801 C CA . VAL A 1 346 ? 13.574 12.940 -29.979 1.00 60.50 346 VAL A CA 1
ATOM 2802 C C . VAL A 1 346 ? 15.006 12.465 -29.665 1.00 60.50 346 VAL A C 1
ATOM 2804 O O . VAL A 1 346 ? 15.651 11.866 -30.525 1.00 60.50 346 VAL A O 1
ATOM 2807 N N . GLN A 1 347 ? 15.477 12.678 -28.429 1.00 57.66 347 GLN A N 1
ATOM 2808 C CA . GLN A 1 347 ? 16.873 12.500 -28.005 1.00 57.66 347 GLN A CA 1
ATOM 2809 C C . GLN A 1 347 ? 17.225 11.107 -27.439 1.00 57.66 347 GLN A C 1
ATOM 2811 O O . GLN A 1 347 ? 18.409 10.838 -27.259 1.00 57.66 347 GLN A O 1
ATOM 2816 N N . GLN A 1 348 ? 16.257 10.219 -27.165 1.00 55.53 348 GLN A N 1
ATOM 2817 C CA . GLN A 1 348 ? 16.514 8.897 -26.559 1.00 55.53 348 GLN A CA 1
ATOM 2818 C C . GLN A 1 348 ? 16.270 7.700 -27.506 1.00 55.53 348 GLN A C 1
ATOM 2820 O O . GLN A 1 348 ? 15.780 7.858 -28.626 1.00 55.53 348 GLN A O 1
ATOM 2825 N N . ALA A 1 349 ? 16.730 6.524 -27.050 1.00 55.59 349 ALA A N 1
ATOM 2826 C CA . ALA A 1 349 ? 17.026 5.286 -27.782 1.00 55.59 349 ALA A CA 1
ATOM 2827 C C . ALA A 1 349 ? 15.965 4.807 -28.797 1.00 55.59 349 ALA A C 1
ATOM 2829 O O . ALA A 1 349 ? 14.766 4.898 -28.569 1.00 55.59 349 ALA A O 1
ATOM 2830 N N . GLN A 1 350 ? 16.429 4.186 -29.892 1.00 63.78 350 GLN A N 1
ATOM 2831 C CA . GLN A 1 350 ? 15.597 3.533 -30.922 1.00 63.78 350 GLN A CA 1
ATOM 2832 C C . GLN A 1 350 ? 14.913 2.232 -30.456 1.00 63.78 350 GLN A C 1
ATOM 2834 O O . GLN A 1 350 ? 14.195 1.613 -31.236 1.00 63.78 350 GLN A O 1
ATOM 2839 N N . LYS A 1 351 ? 15.167 1.780 -29.222 1.00 76.88 351 LYS A N 1
ATOM 2840 C CA . LYS A 1 351 ? 14.699 0.488 -28.711 1.00 76.88 351 LYS A CA 1
ATOM 2841 C C . LYS A 1 351 ? 13.439 0.676 -27.875 1.00 76.88 351 LYS A C 1
ATOM 2843 O O . LYS A 1 351 ? 13.435 1.479 -26.944 1.00 76.88 351 LYS A O 1
ATOM 2848 N N . VAL A 1 352 ? 12.402 -0.097 -28.176 1.00 83.69 352 VAL A N 1
ATOM 2849 C CA . VAL A 1 352 ? 11.215 -0.223 -27.324 1.00 83.69 352 VAL A CA 1
ATOM 2850 C C . VAL A 1 352 ? 11.617 -0.925 -26.015 1.00 83.69 352 VAL A C 1
ATOM 2852 O O . VAL A 1 352 ? 12.449 -1.842 -26.062 1.00 83.69 352 VAL A O 1
ATOM 2855 N N . PRO A 1 353 ? 11.037 -0.549 -24.858 1.00 88.56 353 PRO A N 1
ATOM 2856 C CA . PRO A 1 353 ? 11.195 -1.289 -23.607 1.00 88.56 353 PRO A CA 1
ATOM 2857 C C . PRO A 1 353 ? 10.927 -2.786 -23.779 1.00 88.56 353 PRO A C 1
ATOM 2859 O O . PRO A 1 353 ? 10.215 -3.194 -24.704 1.00 88.56 353 PRO A O 1
ATOM 2862 N N . SER A 1 354 ? 11.492 -3.615 -22.903 1.00 91.25 354 SER A N 1
ATOM 2863 C CA . SER A 1 354 ? 11.295 -5.057 -23.003 1.00 91.25 354 SER A CA 1
ATOM 2864 C C . SER A 1 354 ? 9.822 -5.453 -22.780 1.00 91.25 354 SER A C 1
ATOM 2866 O O . SER A 1 354 ? 9.071 -4.755 -22.080 1.00 91.25 354 SER A O 1
ATOM 2868 N N . PRO A 1 355 ? 9.396 -6.622 -23.289 1.00 91.31 355 PRO A N 1
ATOM 2869 C CA . PRO A 1 355 ? 8.123 -7.227 -22.908 1.00 91.31 355 PRO A CA 1
ATOM 2870 C C . PRO A 1 355 ? 7.950 -7.372 -21.387 1.00 91.31 355 PRO A C 1
ATOM 2872 O O . PRO A 1 355 ? 6.839 -7.205 -20.885 1.00 91.31 355 PRO A O 1
ATOM 2875 N N . ALA A 1 356 ? 9.034 -7.645 -20.650 1.00 93.44 356 ALA A N 1
ATOM 2876 C CA . ALA A 1 356 ? 9.013 -7.720 -19.190 1.00 93.44 356 ALA A CA 1
ATOM 2877 C C . ALA A 1 356 ? 8.658 -6.371 -18.543 1.00 93.44 356 ALA A C 1
ATOM 2879 O O . ALA A 1 356 ? 7.832 -6.334 -17.627 1.00 93.44 356 ALA A O 1
ATOM 2880 N N . THR A 1 357 ? 9.231 -5.267 -19.033 1.00 94.62 357 THR A N 1
ATOM 2881 C CA . THR A 1 357 ? 8.916 -3.903 -18.579 1.00 94.62 357 THR A CA 1
ATOM 2882 C C . THR A 1 357 ? 7.448 -3.568 -18.842 1.00 94.62 357 THR A C 1
ATOM 2884 O O . THR A 1 357 ? 6.758 -3.071 -17.951 1.00 94.62 357 THR A O 1
ATOM 2887 N N . ILE A 1 358 ? 6.945 -3.878 -20.041 1.00 92.88 358 ILE A N 1
ATOM 2888 C CA . ILE A 1 358 ? 5.552 -3.604 -20.420 1.00 92.88 358 ILE A CA 1
ATOM 2889 C C . ILE A 1 358 ? 4.577 -4.408 -19.549 1.00 92.88 358 ILE A C 1
ATOM 2891 O O . ILE A 1 358 ? 3.639 -3.838 -18.992 1.00 92.88 358 ILE A O 1
ATOM 2895 N N . ASP A 1 359 ? 4.794 -5.715 -19.385 1.00 93.19 359 ASP A N 1
ATOM 2896 C CA . ASP A 1 359 ? 3.894 -6.550 -18.580 1.00 93.19 359 ASP A CA 1
ATOM 2897 C C . ASP A 1 359 ? 3.962 -6.172 -17.088 1.00 93.19 359 ASP A C 1
ATOM 2899 O O . ASP A 1 359 ? 2.935 -6.143 -16.411 1.00 93.19 359 ASP A O 1
ATOM 2903 N N . THR A 1 360 ? 5.134 -5.766 -16.585 1.00 95.25 360 THR A N 1
ATOM 2904 C CA . THR A 1 360 ? 5.289 -5.233 -15.218 1.00 95.25 360 THR A CA 1
ATOM 2905 C C . THR A 1 360 ? 4.525 -3.923 -15.019 1.00 95.25 360 THR A C 1
ATOM 2907 O O . THR A 1 360 ? 3.798 -3.792 -14.032 1.00 95.25 360 THR A O 1
ATOM 2910 N N . LEU A 1 361 ? 4.627 -2.972 -15.960 1.00 94.56 361 LEU A N 1
ATOM 2911 C CA . LEU A 1 361 ? 3.868 -1.715 -15.929 1.00 94.56 361 LEU A CA 1
ATOM 2912 C C . LEU A 1 361 ? 2.369 -1.985 -15.788 1.00 94.56 361 LEU A C 1
ATOM 2914 O O . LEU A 1 361 ? 1.698 -1.379 -14.955 1.00 94.56 361 LEU A O 1
ATOM 2918 N N . VAL A 1 362 ? 1.854 -2.905 -16.601 1.00 92.25 362 VAL A N 1
ATOM 2919 C CA . VAL A 1 362 ? 0.443 -3.289 -16.608 1.00 92.25 362 VAL A CA 1
ATOM 2920 C C . VAL A 1 362 ? 0.036 -3.936 -15.288 1.00 92.25 362 VAL A C 1
ATOM 2922 O O . VAL A 1 362 ? -0.983 -3.540 -14.721 1.00 92.25 362 VAL A O 1
ATOM 2925 N N . ARG A 1 363 ? 0.809 -4.907 -14.780 1.00 92.19 363 ARG A N 1
ATOM 2926 C CA . ARG A 1 363 ? 0.519 -5.565 -13.494 1.00 92.19 363 ARG A CA 1
ATOM 2927 C C . ARG A 1 363 ? 0.408 -4.541 -12.369 1.00 92.19 363 ARG A C 1
ATOM 2929 O O . ARG A 1 363 ? -0.559 -4.578 -11.618 1.00 92.19 363 ARG A O 1
ATOM 2936 N N . LEU A 1 364 ? 1.339 -3.585 -12.312 1.00 92.69 364 LEU A N 1
ATOM 2937 C CA . LEU A 1 364 ? 1.311 -2.483 -11.347 1.00 92.69 364 LEU A CA 1
ATOM 2938 C C . LEU A 1 364 ? 0.090 -1.573 -11.554 1.00 92.69 364 LEU A C 1
ATOM 2940 O O . LEU A 1 364 ? -0.597 -1.240 -10.588 1.00 92.69 364 LEU A O 1
ATOM 2944 N N . ALA A 1 365 ? -0.218 -1.218 -12.807 1.00 89.31 365 ALA A N 1
ATOM 2945 C CA . ALA A 1 365 ? -1.331 -0.339 -13.167 1.00 89.31 365 ALA A CA 1
ATOM 2946 C C . ALA A 1 365 ? -2.709 -0.881 -12.754 1.00 89.31 365 ALA A C 1
ATOM 2948 O O . ALA A 1 365 ? -3.597 -0.093 -12.438 1.00 89.31 365 ALA A O 1
ATOM 2949 N N . VAL A 1 366 ? -2.892 -2.205 -12.793 1.00 85.25 366 VAL A N 1
ATOM 2950 C CA . VAL A 1 366 ? -4.182 -2.878 -12.553 1.00 85.25 366 VAL A CA 1
ATOM 2951 C C . VAL A 1 366 ? -4.383 -3.261 -11.083 1.00 85.25 366 VAL A C 1
ATOM 2953 O O . VAL A 1 366 ? -5.494 -3.640 -10.703 1.00 85.25 366 VAL A O 1
ATOM 2956 N N . THR A 1 367 ? -3.358 -3.122 -10.232 1.00 82.00 367 THR A N 1
ATOM 2957 C CA . THR A 1 367 ? -3.529 -3.330 -8.785 1.00 82.00 367 THR A CA 1
ATOM 2958 C C . THR A 1 367 ? -4.669 -2.452 -8.257 1.00 82.00 367 THR A C 1
ATOM 2960 O O . THR A 1 367 ? -4.775 -1.265 -8.565 1.00 82.00 367 THR A O 1
ATOM 2963 N N . THR A 1 368 ? -5.572 -3.038 -7.472 1.00 66.12 368 THR A N 1
ATOM 2964 C CA . THR A 1 368 ? -6.824 -2.392 -7.030 1.00 66.12 368 THR A CA 1
ATOM 2965 C C . THR A 1 368 ? -6.611 -1.187 -6.107 1.00 66.12 368 THR A C 1
ATOM 2967 O O . THR A 1 368 ? -7.494 -0.335 -5.972 1.00 66.12 368 THR A O 1
ATOM 2970 N N . GLU A 1 369 ? -5.431 -1.088 -5.499 1.00 65.38 369 GLU A N 1
ATOM 2971 C CA . GLU A 1 369 ? -4.971 0.068 -4.726 1.00 65.38 369 GLU A CA 1
ATOM 2972 C C . GLU A 1 369 ? -4.507 1.228 -5.616 1.00 65.38 369 GLU A C 1
ATOM 2974 O O . GLU A 1 369 ? -4.607 2.386 -5.214 1.00 65.38 369 GLU A O 1
ATOM 2979 N N . PHE A 1 370 ? -4.037 0.948 -6.834 1.00 67.56 370 PHE A N 1
ATOM 2980 C CA . PHE A 1 370 ? -3.406 1.930 -7.710 1.00 67.56 370 PHE A CA 1
ATOM 2981 C C . PHE A 1 370 ? -4.389 2.540 -8.715 1.00 67.56 370 PHE A C 1
ATOM 2983 O O . PHE A 1 370 ? -4.270 2.412 -9.932 1.00 67.56 370 PHE A O 1
ATOM 2990 N N . GLU A 1 371 ? -5.370 3.270 -8.180 1.00 64.69 371 GLU A N 1
ATOM 2991 C CA . GLU A 1 371 ? -6.491 3.855 -8.936 1.00 64.69 371 GLU A CA 1
ATOM 2992 C C . GLU A 1 371 ? -6.055 4.756 -10.113 1.00 64.69 371 GLU A C 1
ATOM 2994 O O . GLU A 1 371 ? -6.759 4.891 -11.116 1.00 64.69 371 GLU A O 1
ATOM 2999 N N . TYR A 1 372 ? -4.874 5.371 -10.014 1.00 71.31 372 TYR A N 1
ATOM 3000 C CA . TYR A 1 372 ? -4.348 6.285 -11.027 1.00 71.31 372 TYR A CA 1
ATOM 3001 C C . TYR A 1 372 ? -3.455 5.610 -12.073 1.00 71.31 372 TYR A C 1
ATOM 3003 O O . TYR A 1 372 ? -3.068 6.276 -13.032 1.00 71.31 372 TYR A O 1
ATOM 3011 N N . GLY A 1 373 ? -3.121 4.325 -11.930 1.00 82.44 373 GLY A N 1
ATOM 3012 C CA . GLY A 1 373 ? -2.221 3.636 -12.858 1.00 82.44 373 GLY A CA 1
ATOM 3013 C C . GLY A 1 373 ? -2.783 3.570 -14.268 1.00 82.44 373 GLY A C 1
ATOM 3014 O O . GLY A 1 373 ? -2.199 4.116 -15.203 1.00 82.44 373 GLY A O 1
ATOM 3015 N N . VAL A 1 374 ? -3.978 2.992 -14.409 1.00 84.56 374 VAL A N 1
ATOM 3016 C CA . VAL A 1 374 ? -4.684 2.926 -15.698 1.00 84.56 374 VAL A CA 1
ATOM 3017 C C . VAL A 1 374 ? -4.940 4.325 -16.265 1.00 84.56 374 VAL A C 1
ATOM 3019 O O . VAL A 1 374 ? -4.705 4.552 -17.450 1.00 84.56 374 VAL A O 1
ATOM 3022 N N . LYS A 1 375 ? -5.344 5.297 -15.431 1.00 85.38 375 LYS A N 1
ATOM 3023 C CA . LYS A 1 375 ? -5.562 6.691 -15.869 1.00 85.38 375 LYS A CA 1
ATOM 3024 C C . LYS A 1 375 ? -4.292 7.311 -16.470 1.00 85.38 375 LYS A C 1
ATOM 3026 O O . LYS A 1 375 ? -4.376 7.962 -17.506 1.00 85.38 375 LYS A O 1
ATOM 3031 N N . GLN A 1 376 ? -3.125 7.087 -15.865 1.00 89.50 376 GLN A N 1
ATOM 3032 C CA . GLN A 1 376 ? -1.844 7.585 -16.382 1.00 89.50 376 GLN A CA 1
ATOM 3033 C C . GLN A 1 376 ? -1.437 6.898 -17.693 1.00 89.50 376 GLN A C 1
ATOM 3035 O O . GLN A 1 376 ? -0.994 7.574 -18.620 1.00 89.50 376 GLN A O 1
ATOM 3040 N N . VAL A 1 377 ? -1.657 5.585 -17.821 1.00 89.50 377 VAL A N 1
ATOM 3041 C CA . VAL A 1 377 ? -1.419 4.858 -19.084 1.00 89.50 377 VAL A CA 1
ATOM 3042 C C . VAL A 1 377 ? -2.340 5.376 -20.202 1.00 89.50 377 VAL A C 1
ATOM 3044 O O . VAL A 1 377 ? -1.895 5.597 -21.326 1.00 89.50 377 VAL A O 1
ATOM 3047 N N . LEU A 1 378 ? -3.610 5.658 -19.897 1.00 87.88 378 LEU A N 1
ATOM 3048 C CA . LEU A 1 378 ? -4.555 6.259 -20.848 1.00 87.88 378 LEU A CA 1
ATOM 3049 C C . LEU A 1 378 ? -4.191 7.708 -21.218 1.00 87.88 378 LEU A C 1
ATOM 3051 O O . LEU A 1 378 ? -4.372 8.131 -22.364 1.00 87.88 378 LEU A O 1
ATOM 3055 N N . ALA A 1 379 ? -3.652 8.478 -20.273 1.00 89.62 379 ALA A N 1
ATOM 3056 C CA . ALA A 1 379 ? -3.136 9.814 -20.553 1.00 89.62 379 ALA A CA 1
ATOM 3057 C C . ALA A 1 379 ? -1.935 9.758 -21.514 1.00 89.62 379 ALA A C 1
ATOM 3059 O O . ALA A 1 379 ? -1.854 10.573 -22.436 1.00 89.62 379 ALA A O 1
ATOM 3060 N N . LEU A 1 380 ? -1.057 8.758 -21.362 1.00 90.38 380 LEU A N 1
ATOM 3061 C CA . LEU A 1 380 ? 0.046 8.505 -22.292 1.00 90.38 380 LEU A CA 1
ATOM 3062 C C . LEU A 1 380 ? -0.455 8.124 -23.694 1.00 90.38 380 LEU A C 1
ATOM 3064 O O . LEU A 1 380 ? 0.099 8.585 -24.689 1.00 90.38 380 LEU A O 1
ATOM 3068 N N . LEU A 1 381 ? -1.534 7.345 -23.805 1.00 89.38 381 LEU A N 1
ATOM 3069 C CA . LEU A 1 381 ? -2.171 7.078 -25.100 1.00 89.38 381 LEU A CA 1
ATOM 3070 C C . LEU A 1 381 ? -2.642 8.371 -25.774 1.00 89.38 381 LEU A C 1
ATOM 3072 O O . LEU A 1 381 ? -2.385 8.592 -26.958 1.00 89.38 381 LEU A O 1
ATOM 3076 N N . SER A 1 382 ? -3.281 9.254 -25.007 1.00 88.25 382 SER A N 1
ATOM 3077 C CA . SER A 1 382 ? -3.778 10.539 -25.508 1.00 88.25 382 SER A CA 1
ATOM 3078 C C . SER A 1 382 ? -2.641 11.446 -25.997 1.00 88.25 382 SER A C 1
ATOM 3080 O O . SER A 1 382 ? -2.737 12.037 -27.075 1.00 88.25 382 SER A O 1
ATOM 3082 N N . SER A 1 383 ? -1.537 11.533 -25.247 1.00 88.50 383 SER A N 1
ATOM 3083 C CA . SER A 1 383 ? -0.361 12.313 -25.659 1.00 88.50 383 SER A CA 1
ATOM 3084 C C . SER A 1 383 ? 0.347 11.700 -26.871 1.00 88.50 383 SER A C 1
ATOM 3086 O O . SER A 1 383 ? 0.793 12.431 -27.759 1.00 88.50 383 SER A O 1
ATOM 3088 N N . THR A 1 384 ? 0.383 10.369 -26.959 1.00 88.44 384 THR A N 1
ATOM 3089 C CA . THR A 1 384 ? 0.955 9.635 -28.094 1.00 88.44 384 THR A CA 1
ATOM 3090 C C . THR A 1 384 ? 0.165 9.900 -29.375 1.00 88.44 384 THR A C 1
ATOM 3092 O O . THR A 1 384 ? 0.762 10.260 -30.388 1.00 88.44 384 THR A O 1
ATOM 3095 N N . LEU A 1 385 ? -1.171 9.845 -29.328 1.00 87.62 385 LEU A N 1
ATOM 3096 C CA . LEU A 1 385 ? -2.039 10.202 -30.460 1.00 87.62 385 LEU A CA 1
ATOM 3097 C C . LEU A 1 385 ? -1.808 11.643 -30.938 1.00 87.62 385 LEU A C 1
ATOM 3099 O O . LEU A 1 385 ? -1.697 11.898 -32.138 1.00 87.62 385 LEU A O 1
ATOM 3103 N N . ALA A 1 386 ? -1.680 12.592 -30.006 1.00 86.25 386 ALA A N 1
ATOM 3104 C CA . ALA A 1 386 ? -1.370 13.979 -30.345 1.00 86.25 386 ALA A CA 1
ATOM 3105 C C . ALA A 1 386 ? 0.011 14.123 -31.013 1.00 86.25 386 ALA A C 1
ATOM 3107 O O . ALA A 1 386 ? 0.172 14.952 -31.908 1.00 86.25 386 ALA A O 1
ATOM 3108 N N . SER A 1 387 ? 0.995 13.317 -30.600 1.00 83.81 387 SER A N 1
ATOM 3109 C CA . SER A 1 387 ? 2.325 13.269 -31.219 1.00 83.81 387 SER A CA 1
ATOM 3110 C C . SER A 1 387 ? 2.271 12.712 -32.646 1.00 83.81 387 SER A C 1
ATOM 3112 O O . SER A 1 387 ? 2.793 13.349 -33.561 1.00 83.81 387 SER A O 1
ATOM 3114 N N . VAL A 1 388 ? 1.559 11.596 -32.867 1.00 82.56 388 VAL A N 1
ATOM 3115 C CA . VAL A 1 388 ? 1.355 10.997 -34.203 1.00 82.56 388 VAL A CA 1
ATOM 3116 C C . VAL A 1 388 ? 0.714 11.993 -35.174 1.00 82.56 388 VAL A C 1
ATOM 3118 O O . VAL A 1 388 ? 1.156 12.118 -36.314 1.00 82.56 388 VAL A O 1
ATOM 3121 N N . ASN A 1 389 ? -0.290 12.751 -34.727 1.00 81.75 389 ASN A N 1
ATOM 3122 C CA . ASN A 1 389 ? -0.965 13.744 -35.569 1.00 81.75 389 ASN A CA 1
ATOM 3123 C C . ASN A 1 389 ? -0.082 14.951 -35.923 1.00 81.75 389 ASN A C 1
ATOM 3125 O O . ASN A 1 389 ? -0.308 15.594 -36.942 1.00 81.75 389 ASN A O 1
ATOM 3129 N N . LYS A 1 390 ? 0.919 15.285 -35.099 1.00 76.88 390 LYS A N 1
ATOM 3130 C CA . LYS A 1 390 ? 1.889 16.350 -35.408 1.00 76.88 390 LYS A CA 1
ATOM 3131 C C . LYS A 1 390 ? 2.977 15.868 -36.367 1.00 76.88 390 LYS A C 1
ATOM 3133 O O . LYS A 1 390 ? 3.478 16.661 -37.164 1.00 76.88 390 LYS A O 1
ATOM 3138 N N . SER A 1 391 ? 3.343 14.586 -36.302 1.00 65.19 391 SER A N 1
ATOM 3139 C CA . SER A 1 391 ? 4.400 13.995 -37.126 1.00 65.19 391 SER A CA 1
ATOM 3140 C C . SER A 1 391 ? 3.972 13.658 -38.557 1.00 65.19 391 SER A C 1
ATOM 3142 O O . SER A 1 391 ? 4.833 13.344 -39.371 1.00 65.19 391 SER A O 1
ATOM 3144 N N . THR A 1 392 ? 2.691 13.801 -38.921 1.00 60.47 392 THR A N 1
ATOM 3145 C CA . THR A 1 392 ? 2.209 13.615 -40.307 1.00 60.47 392 THR A CA 1
ATOM 3146 C C . THR A 1 392 ? 2.856 14.563 -41.325 1.00 60.47 392 THR A C 1
ATOM 3148 O O . THR A 1 392 ? 2.775 14.302 -42.520 1.00 60.47 392 THR A O 1
ATOM 3151 N N . ASN A 1 393 ? 3.506 15.640 -40.866 1.00 55.69 393 ASN A N 1
ATOM 3152 C CA . ASN A 1 393 ? 4.171 16.645 -41.705 1.00 55.69 393 ASN A CA 1
ATOM 3153 C C . ASN A 1 393 ? 5.710 16.520 -41.736 1.00 55.69 393 ASN A C 1
ATOM 3155 O O . ASN A 1 393 ? 6.372 17.360 -42.345 1.00 55.69 393 ASN A O 1
ATOM 3159 N N . LEU A 1 394 ? 6.295 15.524 -41.062 1.00 54.84 394 LEU A N 1
ATOM 3160 C CA . LEU A 1 394 ? 7.746 15.340 -40.964 1.00 54.84 394 LEU A CA 1
ATOM 3161 C C . LEU A 1 394 ? 8.220 14.194 -41.875 1.00 54.84 394 LEU A C 1
ATOM 3163 O O . LEU A 1 394 ? 7.523 13.202 -42.069 1.00 54.84 394 LEU A O 1
ATOM 3167 N N . GLY A 1 395 ? 9.394 14.369 -42.493 1.00 50.38 395 GLY A N 1
ATOM 3168 C CA . GLY A 1 395 ? 9.922 13.467 -43.522 1.00 50.38 395 GLY A CA 1
ATOM 3169 C C . GLY A 1 395 ? 10.206 12.028 -43.043 1.00 50.38 395 GLY A C 1
ATOM 3170 O O . GLY A 1 395 ? 10.308 11.775 -41.842 1.00 50.38 395 GLY A O 1
ATOM 3171 N N . PRO A 1 396 ? 10.421 11.083 -43.979 1.00 51.84 396 PRO A N 1
ATOM 3172 C CA . PRO A 1 396 ? 10.455 9.630 -43.738 1.00 51.84 396 PRO A CA 1
ATOM 3173 C C . PRO A 1 396 ? 11.562 9.130 -42.790 1.00 51.84 396 PRO A C 1
ATOM 3175 O O . PRO A 1 396 ? 11.529 7.978 -42.371 1.00 51.84 396 PRO A O 1
ATOM 3178 N N . ALA A 1 397 ? 12.537 9.975 -42.438 1.00 48.03 397 ALA A N 1
ATOM 3179 C CA . ALA A 1 397 ? 13.611 9.642 -41.500 1.00 48.03 397 ALA A CA 1
ATOM 3180 C C . ALA A 1 397 ? 13.179 9.714 -40.023 1.00 48.03 397 ALA A C 1
ATOM 3182 O O . ALA A 1 397 ? 13.832 9.126 -39.161 1.00 48.03 397 ALA A O 1
ATOM 3183 N N . GLN A 1 398 ? 12.070 10.397 -39.713 1.00 53.69 398 GLN A N 1
ATOM 3184 C CA . GLN A 1 398 ? 11.448 10.362 -38.388 1.00 53.69 398 GLN A CA 1
ATOM 3185 C C . GLN A 1 398 ? 10.543 9.126 -38.299 1.00 53.69 398 GLN A C 1
ATOM 3187 O O . GLN A 1 398 ? 9.323 9.210 -38.214 1.00 53.69 398 GLN A O 1
ATOM 3192 N N . GLN A 1 399 ? 11.173 7.960 -38.417 1.00 53.28 399 GLN A N 1
ATOM 3193 C CA . GLN A 1 399 ? 10.531 6.653 -38.417 1.00 53.28 399 GLN A CA 1
ATOM 3194 C C . GLN A 1 399 ? 9.699 6.480 -37.133 1.00 53.28 399 GLN A C 1
ATOM 3196 O O . GLN A 1 399 ? 10.253 6.439 -36.039 1.00 53.28 399 GLN A O 1
ATOM 3201 N N . ASP A 1 400 ? 8.378 6.509 -37.299 1.00 66.06 400 ASP A N 1
ATOM 3202 C CA . ASP A 1 400 ? 7.267 5.907 -36.545 1.00 66.06 400 ASP A CA 1
ATOM 3203 C C . ASP A 1 400 ? 7.323 5.627 -35.027 1.00 66.06 400 ASP A C 1
ATOM 3205 O O . ASP A 1 400 ? 6.442 4.944 -34.527 1.00 66.06 400 ASP A O 1
ATOM 3209 N N . ARG A 1 401 ? 8.219 6.223 -34.227 1.00 75.44 401 ARG A N 1
ATOM 3210 C CA . ARG A 1 401 ? 8.306 5.966 -32.765 1.00 75.44 401 ARG A CA 1
ATOM 3211 C C . ARG A 1 401 ? 6.987 6.170 -32.020 1.00 75.44 401 ARG A C 1
ATOM 3213 O O . ARG A 1 401 ? 6.638 5.412 -31.119 1.00 75.44 401 ARG A O 1
ATOM 3220 N N . SER A 1 402 ? 6.257 7.221 -32.388 1.00 79.56 402 SER A N 1
ATOM 3221 C CA . SER A 1 402 ? 4.946 7.521 -31.818 1.00 79.56 402 SER A CA 1
ATOM 3222 C C . SER A 1 402 ? 3.882 6.521 -32.280 1.00 79.56 402 SER A C 1
ATOM 3224 O O . SER A 1 402 ? 2.964 6.239 -31.516 1.00 79.56 402 SER A O 1
ATOM 3226 N N . ARG A 1 403 ? 4.013 5.939 -33.480 1.00 81.75 403 ARG A N 1
ATOM 3227 C CA . ARG A 1 403 ? 3.136 4.862 -33.961 1.00 81.75 403 ARG A CA 1
ATOM 3228 C C . ARG A 1 403 ? 3.487 3.508 -33.345 1.00 81.75 403 ARG A C 1
ATOM 3230 O O . ARG A 1 403 ? 2.568 2.783 -32.988 1.00 81.75 403 ARG A O 1
ATOM 3237 N N . ASP A 1 404 ? 4.766 3.211 -33.130 1.00 82.25 404 ASP A N 1
ATOM 3238 C CA . ASP A 1 404 ? 5.223 2.010 -32.421 1.00 82.25 404 ASP A CA 1
ATOM 3239 C C . ASP A 1 404 ? 4.732 2.023 -30.970 1.00 82.25 404 ASP A C 1
ATOM 3241 O O . ASP A 1 404 ? 4.151 1.050 -30.489 1.00 82.25 404 ASP A O 1
ATOM 3245 N N . LEU A 1 405 ? 4.886 3.159 -30.277 1.00 86.19 405 LEU A N 1
ATOM 3246 C CA . LEU A 1 405 ? 4.332 3.330 -28.936 1.00 86.19 405 LEU A CA 1
ATOM 3247 C C . LEU A 1 405 ? 2.800 3.236 -28.949 1.00 86.19 405 LEU A C 1
ATOM 3249 O O . LEU A 1 405 ? 2.224 2.596 -28.072 1.00 86.19 405 LEU A O 1
ATOM 3253 N N . LEU A 1 406 ? 2.132 3.833 -29.941 1.00 88.00 406 LEU A N 1
ATOM 3254 C CA . LEU A 1 406 ? 0.679 3.724 -30.085 1.00 88.00 406 LEU A CA 1
ATOM 3255 C C . LEU A 1 406 ? 0.244 2.263 -30.252 1.00 88.00 406 LEU A C 1
ATOM 3257 O O . LEU A 1 406 ? -0.718 1.848 -29.613 1.00 88.00 406 LEU A O 1
ATOM 3261 N N . PHE A 1 407 ? 0.964 1.483 -31.060 1.00 86.69 407 PHE A N 1
ATOM 3262 C CA . PHE A 1 407 ? 0.710 0.058 -31.250 1.00 86.69 407 PHE A CA 1
ATOM 3263 C C . PHE A 1 407 ? 0.835 -0.709 -29.927 1.00 86.69 407 PHE A C 1
ATOM 3265 O O . PHE A 1 407 ? -0.102 -1.399 -29.533 1.00 86.69 407 PHE A O 1
ATOM 3272 N N . VAL A 1 408 ? 1.931 -0.503 -29.187 1.00 87.69 408 VAL A N 1
ATOM 3273 C CA . VAL A 1 408 ? 2.136 -1.110 -27.859 1.00 87.69 408 VAL A CA 1
ATOM 3274 C C . VAL A 1 408 ? 0.999 -0.752 -26.897 1.00 87.69 408 VAL A C 1
ATOM 3276 O O . VAL A 1 408 ? 0.477 -1.621 -26.200 1.00 87.69 408 VAL A O 1
ATOM 3279 N N . LEU A 1 409 ? 0.578 0.515 -26.857 1.00 89.94 409 LEU A N 1
ATOM 3280 C CA . LEU A 1 409 ? -0.507 0.959 -25.979 1.00 89.94 409 LEU A CA 1
ATOM 3281 C C . LEU A 1 409 ? -1.862 0.357 -26.384 1.00 89.94 409 LEU A C 1
ATOM 3283 O O . LEU A 1 409 ? -2.633 -0.038 -25.510 1.00 89.94 409 LEU A O 1
ATOM 3287 N N . CYS A 1 410 ? -2.148 0.231 -27.682 1.00 89.31 410 CYS A N 1
ATOM 3288 C CA . CYS A 1 410 ? -3.346 -0.448 -28.182 1.00 89.31 410 CYS A CA 1
ATOM 3289 C C . CYS A 1 410 ? -3.364 -1.940 -27.813 1.00 89.31 410 CYS A C 1
ATOM 3291 O O . CYS A 1 410 ? -4.414 -2.457 -27.423 1.00 89.31 410 CYS A O 1
ATOM 3293 N N . ASP A 1 411 ? -2.217 -2.619 -27.867 1.00 88.38 411 ASP A N 1
ATOM 3294 C CA . ASP A 1 411 ? -2.088 -4.014 -27.434 1.00 88.38 411 ASP A CA 1
ATOM 3295 C C . ASP A 1 411 ? -2.307 -4.165 -25.924 1.00 88.38 411 ASP A C 1
ATOM 3297 O O . ASP A 1 411 ? -3.037 -5.060 -25.489 1.00 88.38 411 ASP A O 1
ATOM 3301 N N . ILE A 1 412 ? -1.751 -3.259 -25.110 1.00 89.19 412 ILE A N 1
ATOM 3302 C CA . ILE A 1 412 ? -2.010 -3.221 -23.662 1.00 89.19 412 ILE A CA 1
ATOM 3303 C C . ILE A 1 412 ? -3.516 -3.096 -23.395 1.00 89.19 412 ILE A C 1
ATOM 3305 O O . ILE A 1 412 ? -4.077 -3.871 -22.615 1.00 89.19 412 ILE A O 1
ATOM 3309 N N . LEU A 1 413 ? -4.193 -2.158 -24.062 1.00 86.06 413 LEU A N 1
ATOM 3310 C CA . LEU A 1 413 ? -5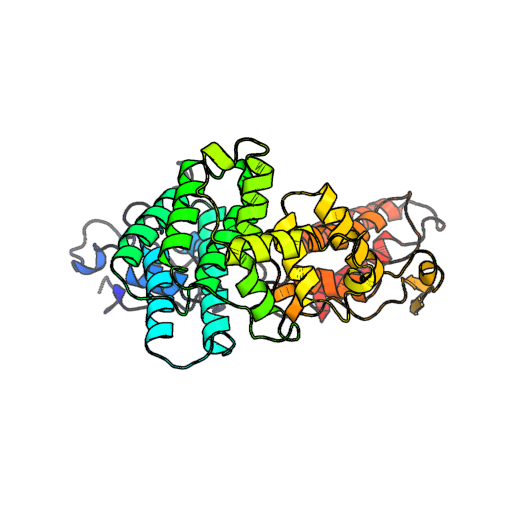.635 -1.979 -23.896 1.00 86.06 413 LEU A CA 1
ATOM 3311 C C . LEU A 1 413 ? -6.425 -3.229 -24.294 1.00 86.06 413 LEU A C 1
ATOM 3313 O O . LEU A 1 413 ? -7.330 -3.634 -23.566 1.00 86.06 413 LEU A O 1
ATOM 3317 N N . SER A 1 414 ? -6.063 -3.847 -25.416 1.00 87.12 414 SER A N 1
ATOM 3318 C CA . SER A 1 414 ? -6.808 -4.967 -25.996 1.00 87.12 414 SER A CA 1
ATOM 3319 C C . SER A 1 414 ? -6.624 -6.268 -25.215 1.00 87.12 414 SER A C 1
ATOM 3321 O O . SER A 1 414 ? -7.580 -7.016 -25.029 1.00 87.12 414 SER A O 1
ATOM 3323 N N . TYR A 1 415 ? -5.406 -6.542 -24.738 1.00 87.06 415 TYR A N 1
ATOM 3324 C CA . TYR A 1 415 ? -5.041 -7.854 -24.192 1.00 87.06 415 TYR A CA 1
ATOM 3325 C C . TYR A 1 415 ? -4.745 -7.866 -22.696 1.00 87.06 415 TYR A C 1
ATOM 3327 O O . TYR A 1 415 ? -4.549 -8.944 -22.131 1.00 87.06 415 TYR A O 1
ATOM 3335 N N . ARG A 1 416 ? -4.648 -6.703 -22.045 1.00 84.50 416 ARG A N 1
ATOM 3336 C CA . ARG A 1 416 ? -4.262 -6.631 -20.631 1.00 84.50 416 ARG A CA 1
ATOM 3337 C C . ARG A 1 416 ? -5.237 -5.876 -19.733 1.00 84.50 416 ARG A C 1
ATOM 3339 O O . ARG A 1 416 ? -5.303 -6.191 -18.549 1.00 84.50 416 ARG A O 1
ATOM 3346 N N . PHE A 1 417 ? -6.037 -4.950 -20.261 1.00 80.88 417 PHE A N 1
ATOM 3347 C CA . PHE A 1 417 ? -7.043 -4.211 -19.475 1.00 80.88 417 PHE A CA 1
ATOM 3348 C C . PHE A 1 417 ? -8.480 -4.752 -19.606 1.00 80.88 417 PHE A C 1
ATOM 3350 O O . PHE A 1 417 ? -9.428 -4.066 -19.231 1.00 80.88 417 PHE A O 1
ATOM 3357 N N . ILE A 1 418 ? -8.652 -6.001 -20.058 1.00 63.75 418 ILE A N 1
ATOM 3358 C CA . ILE A 1 418 ? -9.949 -6.639 -20.386 1.00 63.75 418 ILE A CA 1
ATOM 3359 C C . ILE A 1 418 ? -10.994 -6.542 -19.250 1.00 63.75 418 ILE A C 1
ATOM 3361 O O . ILE A 1 418 ? -12.191 -6.468 -19.515 1.00 63.75 418 ILE A O 1
ATOM 3365 N N . SER A 1 419 ? -10.557 -6.496 -17.988 1.00 59.72 419 SER A N 1
ATOM 3366 C CA . SER A 1 419 ? -11.431 -6.542 -16.802 1.00 59.72 419 SER A CA 1
ATOM 3367 C C . SER A 1 419 ? -11.485 -5.231 -16.006 1.00 59.72 419 SER A C 1
ATOM 3369 O O . SER A 1 419 ? -12.040 -5.205 -14.901 1.00 59.72 419 SER A O 1
ATOM 3371 N N . TYR A 1 420 ? -10.868 -4.150 -16.498 1.00 63.59 420 TYR A N 1
ATOM 3372 C CA . TYR A 1 420 ? -10.847 -2.882 -15.771 1.00 63.59 420 TYR A CA 1
ATOM 3373 C C . TYR A 1 420 ? -12.113 -2.075 -16.093 1.00 63.59 420 TYR A C 1
ATOM 3375 O O . TYR A 1 420 ? -12.300 -1.671 -17.243 1.00 63.59 420 TYR A O 1
ATOM 3383 N N . PRO A 1 421 ? -13.005 -1.824 -15.115 1.00 58.88 421 PRO A N 1
ATOM 3384 C CA . PRO A 1 421 ? -14.150 -0.964 -15.348 1.00 58.88 421 PRO A CA 1
ATOM 3385 C C . PRO A 1 421 ? -13.619 0.441 -15.615 1.00 58.88 421 PRO A C 1
ATOM 3387 O O . PRO A 1 421 ? -12.997 1.055 -14.748 1.00 58.88 421 PRO A O 1
ATOM 3390 N N . PHE A 1 422 ? -13.840 0.954 -16.824 1.00 56.31 422 PHE A N 1
ATOM 3391 C CA . PHE A 1 422 ? -13.574 2.360 -17.090 1.00 56.31 422 PHE A CA 1
ATOM 3392 C C . PHE A 1 422 ? -14.368 3.190 -16.076 1.00 56.31 422 PHE A C 1
ATOM 3394 O O . PHE A 1 422 ? -15.572 2.950 -15.929 1.00 56.31 422 PHE A O 1
ATOM 3401 N N . PRO A 1 423 ? -13.742 4.147 -15.369 1.00 51.12 423 PRO A N 1
ATOM 3402 C CA . PRO A 1 423 ? -14.485 5.040 -14.501 1.00 51.12 423 PRO A CA 1
ATOM 3403 C C . PRO A 1 423 ? -15.493 5.794 -15.369 1.00 51.12 423 PRO A C 1
ATOM 3405 O O . PRO A 1 423 ? -15.135 6.650 -16.179 1.00 51.12 423 PRO A O 1
ATOM 3408 N N . VAL A 1 424 ? -16.769 5.429 -15.236 1.00 41.78 424 VAL A N 1
ATOM 3409 C CA . VAL A 1 424 ? -17.876 6.108 -15.902 1.00 41.78 424 VAL A CA 1
ATOM 3410 C C . VAL A 1 424 ? -18.006 7.477 -15.237 1.00 41.78 424 VAL A C 1
ATOM 3412 O O . VAL A 1 424 ? -18.665 7.635 -14.215 1.00 41.78 424 VAL A O 1
ATOM 3415 N N . GLY A 1 425 ? -17.325 8.466 -15.812 1.00 44.44 425 GLY A N 1
ATOM 3416 C CA . GLY A 1 425 ? -17.421 9.866 -15.418 1.00 44.44 425 GLY A CA 1
ATOM 3417 C C . GLY A 1 425 ? -16.297 10.346 -14.505 1.00 44.44 425 GLY A C 1
ATOM 3418 O O . GLY A 1 425 ? -16.480 10.496 -13.303 1.00 44.44 425 GLY A O 1
ATOM 3419 N N . SER A 1 426 ? -15.177 10.737 -15.105 1.00 31.91 426 SER A N 1
ATOM 3420 C CA . SER A 1 426 ? -14.512 11.977 -14.702 1.00 31.91 426 SER A CA 1
ATOM 3421 C C . SER A 1 426 ? -14.614 12.930 -15.887 1.00 31.91 426 SER A C 1
ATOM 3423 O O . SER A 1 426 ? -13.915 12.748 -16.884 1.00 31.91 426 SER A O 1
ATOM 3425 N N . LYS A 1 427 ? -15.565 13.864 -15.817 1.00 29.72 427 LYS A N 1
ATOM 3426 C CA . LYS A 1 427 ? -15.467 15.094 -16.604 1.00 29.72 427 LYS A CA 1
ATOM 3427 C C . LYS A 1 427 ? -14.306 15.924 -16.083 1.00 29.72 427 LYS A C 1
ATOM 3429 O O . LYS A 1 427 ? -14.102 15.881 -14.847 1.00 29.72 427 LYS A O 1
#

Mean predicted aligned error: 7.97 Å